Protein AF-A0A845CW48-F1 (afdb_monomer_lite)

Radius of gyration: 26.97 Å; chains: 1; bounding box: 65×85×65 Å

Structure (mmCIF, N/CA/C/O backbone):
data_AF-A0A845CW48-F1
#
_entry.id   AF-A0A845CW48-F1
#
loop_
_atom_site.group_PDB
_atom_site.id
_atom_site.type_symbol
_atom_site.label_atom_id
_atom_site.label_alt_id
_atom_site.label_comp_id
_atom_site.label_asym_id
_atom_site.label_entity_id
_atom_site.label_seq_id
_atom_site.pdbx_PDB_ins_code
_atom_site.Cartn_x
_atom_site.Cartn_y
_atom_site.Cartn_z
_atom_site.occupancy
_atom_site.B_iso_or_equiv
_atom_site.auth_seq_id
_atom_site.auth_comp_id
_atom_site.auth_asym_id
_atom_site.auth_atom_id
_atom_site.pdbx_PDB_model_num
ATOM 1 N N . MET A 1 1 ? -28.213 -20.488 -16.609 1.00 28.64 1 MET A N 1
ATOM 2 C CA . MET A 1 1 ? -27.643 -21.395 -15.596 1.00 28.64 1 MET A CA 1
ATOM 3 C C . MET A 1 1 ? -26.852 -20.507 -14.659 1.00 28.64 1 MET A C 1
ATOM 5 O O . MET A 1 1 ? -25.846 -19.964 -15.090 1.00 28.64 1 MET A O 1
ATOM 9 N N . SER A 1 2 ? -27.405 -20.225 -13.478 1.00 32.19 2 SER A N 1
ATOM 10 C CA . SER A 1 2 ? -26.728 -19.457 -12.431 1.00 32.19 2 SER A CA 1
ATOM 11 C C . SER A 1 2 ? -25.661 -20.367 -11.823 1.00 32.19 2 SER A C 1
ATOM 13 O O . SER A 1 2 ? -25.985 -21.417 -11.273 1.00 32.19 2 SER A O 1
ATOM 15 N N . SER A 1 3 ? -24.398 -20.002 -12.015 1.00 29.39 3 SER A N 1
ATOM 16 C CA . SER A 1 3 ? -23.304 -20.435 -11.155 1.00 29.39 3 SER A CA 1
ATOM 17 C C . SER A 1 3 ? -22.793 -19.174 -10.473 1.00 29.39 3 SER A C 1
ATOM 19 O O . SER A 1 3 ? -21.789 -18.605 -10.900 1.00 29.39 3 SER A O 1
ATOM 21 N N . GLU A 1 4 ? -23.537 -18.678 -9.485 1.00 38.78 4 GLU A N 1
ATOM 22 C CA . GLU A 1 4 ? -22.969 -17.757 -8.501 1.00 38.78 4 GLU A CA 1
ATOM 23 C C . GLU A 1 4 ? -21.829 -18.517 -7.817 1.00 38.78 4 GLU A C 1
ATOM 25 O O . GLU A 1 4 ? -22.038 -19.394 -6.980 1.00 38.78 4 GLU A O 1
ATOM 30 N N . ARG A 1 5 ? -20.611 -18.290 -8.316 1.00 44.78 5 ARG A N 1
ATOM 31 C CA . ARG A 1 5 ? -19.384 -18.746 -7.671 1.00 44.78 5 ARG A CA 1
ATOM 32 C C . ARG A 1 5 ? -19.217 -17.856 -6.440 1.00 44.78 5 ARG A C 1
ATOM 34 O O . ARG A 1 5 ? -19.388 -16.648 -6.589 1.00 44.78 5 ARG A O 1
ATOM 41 N N . PRO A 1 6 ? -18.933 -18.413 -5.255 1.00 48.88 6 PRO A N 1
ATOM 42 C CA . PRO A 1 6 ? -18.836 -17.603 -4.050 1.00 48.88 6 PRO A CA 1
ATOM 43 C C . PRO A 1 6 ? -17.756 -16.532 -4.237 1.00 48.88 6 PRO A C 1
ATOM 45 O O . PRO A 1 6 ? -16.629 -16.847 -4.625 1.00 48.88 6 PRO A O 1
ATOM 48 N N . GLU A 1 7 ? -18.116 -15.271 -3.993 1.00 68.31 7 GLU A N 1
ATOM 49 C CA . GLU A 1 7 ? -17.143 -14.194 -3.836 1.00 68.31 7 GLU A CA 1
ATOM 50 C C . GLU A 1 7 ? -16.242 -14.561 -2.654 1.00 68.31 7 GLU A C 1
ATOM 52 O O . GLU A 1 7 ? -16.711 -14.781 -1.537 1.00 68.31 7 GLU A O 1
ATOM 57 N N . LEU A 1 8 ? -14.942 -14.706 -2.906 1.00 79.88 8 LEU A N 1
ATOM 58 C CA . LEU A 1 8 ? -13.981 -15.000 -1.853 1.00 79.88 8 LEU A CA 1
ATOM 59 C C . LEU A 1 8 ? -13.717 -13.710 -1.065 1.00 79.88 8 LEU A C 1
ATOM 61 O O . LEU A 1 8 ? -13.014 -12.823 -1.546 1.00 79.88 8 LEU A O 1
ATOM 65 N N . ILE A 1 9 ? -14.293 -13.618 0.134 1.00 84.62 9 ILE A N 1
ATOM 66 C CA . ILE A 1 9 ? -14.111 -12.492 1.059 1.00 84.62 9 ILE A CA 1
ATOM 67 C C . ILE A 1 9 ? -12.870 -12.740 1.931 1.00 84.62 9 ILE A C 1
ATOM 69 O O . ILE A 1 9 ? -12.650 -13.854 2.416 1.00 84.62 9 ILE A O 1
ATOM 73 N N . SER A 1 10 ? -12.049 -11.703 2.118 1.00 89.50 10 SER A N 1
ATOM 74 C CA . SER A 1 10 ? -10.886 -11.748 3.017 1.00 89.50 10 SER A CA 1
ATOM 75 C C . SER A 1 10 ? -11.327 -11.788 4.482 1.00 89.50 10 SER A C 1
ATOM 77 O O . SER A 1 10 ? -12.376 -11.260 4.837 1.00 89.50 10 SER A O 1
ATOM 79 N N . ASN A 1 11 ? -10.486 -12.311 5.375 1.00 94.69 11 ASN A N 1
ATOM 80 C CA . ASN A 1 11 ? -10.789 -12.335 6.814 1.00 94.69 11 ASN A CA 1
ATOM 81 C C . ASN A 1 11 ? -10.893 -10.927 7.445 1.00 94.69 11 ASN A C 1
ATOM 83 O O . ASN A 1 11 ? -11.399 -10.787 8.557 1.00 94.69 11 ASN A O 1
ATOM 87 N N . ILE A 1 12 ? -10.413 -9.888 6.751 1.00 97.81 12 ILE A N 1
ATOM 88 C CA . ILE A 1 12 ? -10.455 -8.490 7.187 1.00 97.81 12 ILE A CA 1
ATOM 89 C C . ILE A 1 12 ? -11.436 -7.707 6.307 1.00 97.81 12 ILE A C 1
ATOM 91 O O . ILE A 1 12 ? -11.285 -7.665 5.084 1.00 97.81 12 ILE A O 1
ATOM 95 N N . GLY A 1 13 ? -12.413 -7.053 6.934 1.00 97.50 13 GLY A N 1
ATOM 96 C CA . GLY A 1 13 ? -13.390 -6.185 6.280 1.00 97.50 13 GLY A CA 1
ATOM 97 C C . GLY A 1 13 ? -13.130 -4.700 6.548 1.00 97.50 13 GLY A C 1
ATOM 98 O O . GLY A 1 13 ? -12.763 -4.324 7.661 1.00 97.50 13 GLY A O 1
ATOM 99 N N . ILE A 1 14 ? -13.379 -3.841 5.559 1.00 98.31 14 ILE A N 1
ATOM 100 C CA . ILE A 1 14 ? -13.449 -2.379 5.713 1.00 98.31 14 ILE A CA 1
ATOM 101 C C . ILE A 1 14 ? -14.879 -1.938 5.411 1.00 98.31 14 ILE A C 1
ATOM 103 O O . ILE A 1 14 ? -15.348 -2.087 4.282 1.00 98.31 14 ILE A O 1
ATOM 107 N N . LEU A 1 15 ? -15.576 -1.377 6.397 1.00 97.69 15 LEU A N 1
ATOM 108 C CA . LEU A 1 15 ? -16.942 -0.908 6.200 1.00 97.69 15 LEU A CA 1
ATOM 109 C C . LEU A 1 15 ? -16.974 0.382 5.369 1.00 97.69 15 LEU A C 1
ATOM 111 O O . LEU A 1 15 ? -16.409 1.406 5.760 1.00 97.69 15 LEU A O 1
ATOM 115 N N . TRP A 1 16 ? -17.721 0.347 4.268 1.00 96.12 16 TRP A N 1
ATOM 116 C CA . TRP A 1 16 ? -18.097 1.511 3.471 1.00 96.12 16 TRP A CA 1
ATOM 117 C C . TRP A 1 16 ? -19.576 1.853 3.691 1.00 96.12 16 TRP A C 1
ATOM 119 O O . TRP A 1 16 ? -20.454 1.018 3.470 1.00 96.12 16 TRP A O 1
ATOM 129 N N . SER A 1 17 ? -19.870 3.094 4.097 1.00 96.00 17 SER A N 1
ATOM 130 C CA . SER A 1 17 ? -21.245 3.557 4.322 1.00 96.00 17 SER A CA 1
ATOM 131 C C . SER A 1 17 ? -21.642 4.671 3.354 1.00 96.00 17 SER A C 1
ATOM 133 O O . SER A 1 17 ? -21.284 5.839 3.534 1.00 96.00 17 SER A O 1
ATOM 135 N N . GLU A 1 18 ? -22.489 4.342 2.375 1.00 95.38 18 GLU A N 1
ATOM 136 C CA . GLU A 1 18 ? -23.045 5.341 1.447 1.00 95.38 18 GLU A CA 1
ATOM 137 C C . GLU A 1 18 ? -23.907 6.379 2.183 1.00 95.38 18 GLU A C 1
ATOM 139 O O . GLU A 1 18 ? -23.991 7.544 1.786 1.00 95.38 18 GLU A O 1
ATOM 144 N N . ARG A 1 19 ? -24.539 5.994 3.300 1.00 95.94 19 ARG A N 1
ATOM 145 C CA . ARG A 1 19 ? -25.302 6.938 4.129 1.00 95.94 19 ARG A CA 1
ATOM 146 C C . ARG A 1 19 ? -24.408 7.958 4.815 1.00 95.94 19 ARG A C 1
ATOM 148 O O . ARG A 1 19 ? -24.774 9.132 4.837 1.00 95.94 19 ARG A O 1
ATOM 155 N N . THR A 1 20 ? -23.259 7.521 5.327 1.00 96.69 20 THR A N 1
ATOM 156 C CA . THR A 1 20 ? -22.248 8.417 5.903 1.00 96.69 20 THR A CA 1
ATOM 157 C C . THR A 1 20 ? -21.736 9.380 4.839 1.00 96.69 20 THR A C 1
ATOM 159 O O . THR A 1 20 ? -21.834 10.591 5.026 1.00 96.69 20 THR A O 1
ATOM 162 N N . ARG A 1 21 ? -21.340 8.875 3.663 1.00 96.69 21 ARG A N 1
ATOM 163 C CA . ARG A 1 21 ? -20.911 9.719 2.538 1.00 96.69 21 ARG A CA 1
ATOM 164 C C . ARG A 1 21 ? -21.956 10.783 2.165 1.00 96.69 21 ARG A C 1
ATOM 166 O O . ARG A 1 21 ? -21.637 11.964 2.038 1.00 96.69 21 ARG A O 1
ATOM 173 N N . ARG A 1 22 ? -23.231 10.391 2.028 1.00 96.94 22 ARG A N 1
ATOM 174 C CA . ARG A 1 22 ? -24.341 11.318 1.717 1.00 96.94 22 ARG A CA 1
ATOM 175 C C . ARG A 1 22 ? -24.571 12.369 2.794 1.00 96.94 22 ARG A C 1
ATOM 177 O O . ARG A 1 22 ? -24.991 13.481 2.471 1.00 96.94 22 ARG A O 1
ATOM 184 N N . ALA A 1 23 ? -24.403 12.006 4.059 1.00 96.75 23 ALA A N 1
ATOM 185 C CA . ALA A 1 23 ? -24.559 12.942 5.160 1.00 96.75 23 ALA A CA 1
ATOM 186 C C . ALA A 1 23 ? -23.422 13.966 5.167 1.00 96.75 23 ALA A C 1
ATOM 188 O O . ALA A 1 23 ? -23.713 15.163 5.160 1.00 96.75 23 ALA A O 1
ATOM 189 N N . ASN A 1 24 ? -22.177 13.505 5.020 1.00 96.88 24 ASN A N 1
ATOM 190 C CA . ASN A 1 24 ? -21.003 14.367 4.904 1.00 96.88 24 ASN A CA 1
ATOM 191 C C . ASN A 1 24 ? -21.139 15.352 3.743 1.00 96.88 24 ASN A C 1
ATOM 193 O O . ASN A 1 24 ? -20.907 16.542 3.921 1.00 96.88 24 ASN A O 1
ATOM 197 N N . ALA A 1 25 ? -21.601 14.896 2.575 1.00 97.38 25 ALA A N 1
ATOM 198 C CA . ALA A 1 25 ? -21.838 15.772 1.427 1.00 97.38 25 ALA A CA 1
ATOM 199 C C . ALA A 1 25 ? -22.849 16.896 1.734 1.00 97.38 25 ALA A C 1
ATOM 201 O O . ALA A 1 25 ? -22.640 18.052 1.362 1.00 97.38 25 ALA A O 1
ATOM 202 N N . LYS A 1 26 ? -23.945 16.582 2.440 1.00 97.25 26 LYS A N 1
ATOM 203 C CA . LYS A 1 26 ? -24.948 17.583 2.849 1.00 97.25 26 LYS A CA 1
ATOM 204 C C . LYS A 1 26 ? -24.397 18.550 3.890 1.00 97.25 26 LYS A C 1
ATOM 206 O O . LYS A 1 26 ? -24.748 19.729 3.873 1.00 97.25 26 LYS A O 1
ATOM 211 N N . GLU A 1 27 ? -23.592 18.053 4.819 1.00 95.50 27 GLU A N 1
ATOM 212 C CA . GLU A 1 27 ? -22.964 18.875 5.845 1.00 95.50 27 GLU A CA 1
ATOM 213 C C . GLU A 1 27 ? -21.912 19.807 5.246 1.00 95.50 27 GLU A C 1
ATOM 215 O O . GLU A 1 27 ? -21.958 21.007 5.508 1.00 95.50 27 GLU A O 1
ATOM 220 N N . ALA A 1 28 ? -21.074 19.304 4.337 1.00 94.88 28 ALA A N 1
ATOM 221 C CA . ALA A 1 28 ? -20.111 20.101 3.588 1.00 94.88 28 ALA A CA 1
ATOM 222 C C . ALA A 1 28 ? -20.787 21.267 2.856 1.00 94.88 28 ALA A C 1
ATOM 224 O O . ALA A 1 28 ? -20.332 22.404 2.950 1.00 94.88 28 ALA A O 1
ATOM 225 N N . GLN A 1 29 ? -21.919 21.017 2.187 1.00 94.50 29 GLN A N 1
ATOM 226 C CA . GLN A 1 29 ? -22.700 22.071 1.531 1.00 94.50 29 GLN A CA 1
ATOM 227 C C . GLN A 1 29 ? -23.199 23.133 2.520 1.00 94.50 29 GLN A C 1
ATOM 229 O O . GLN A 1 29 ? -23.126 24.325 2.229 1.00 94.50 29 GLN A O 1
ATOM 234 N N . ARG A 1 30 ? -23.688 22.725 3.699 1.00 95.06 30 ARG A N 1
ATOM 235 C CA . ARG A 1 30 ? -24.143 23.662 4.745 1.00 95.06 30 ARG A CA 1
ATOM 236 C C . ARG A 1 30 ? -22.992 24.469 5.338 1.00 95.06 30 ARG A C 1
ATOM 238 O O . ARG A 1 30 ? -23.185 25.638 5.654 1.00 95.06 30 ARG A O 1
ATOM 245 N N . ALA A 1 31 ? -21.828 23.846 5.482 1.00 90.69 31 ALA A N 1
ATOM 246 C CA . ALA A 1 31 ? -20.622 24.457 6.023 1.00 90.69 31 ALA A CA 1
ATOM 247 C C . ALA A 1 31 ? -19.853 25.305 4.992 1.00 90.69 31 ALA A C 1
ATOM 249 O O . ALA A 1 31 ? -18.863 25.936 5.351 1.00 90.69 31 ALA A O 1
ATOM 250 N N . GLY A 1 32 ? -20.265 25.312 3.716 1.00 89.75 32 GLY A N 1
ATOM 251 C CA . GLY A 1 32 ? -19.503 25.948 2.635 1.00 89.75 32 GLY A CA 1
ATOM 252 C C . GLY A 1 32 ? -18.171 25.249 2.334 1.00 89.75 32 GLY A C 1
ATOM 253 O O . GLY A 1 32 ? -17.303 25.827 1.690 1.00 89.75 32 GLY A O 1
ATOM 254 N N . ALA A 1 33 ? -18.001 24.004 2.781 1.00 89.75 33 ALA A N 1
ATOM 255 C CA . ALA A 1 33 ? -16.801 23.190 2.603 1.00 89.75 33 ALA A CA 1
ATOM 256 C C . ALA A 1 33 ? -16.824 22.418 1.270 1.00 89.75 33 ALA A C 1
ATOM 258 O O . ALA A 1 33 ? -16.454 21.243 1.209 1.00 89.75 33 ALA A O 1
ATOM 259 N N . VAL A 1 34 ? -17.295 23.078 0.208 1.00 90.69 34 VAL A N 1
ATOM 260 C CA . VAL A 1 34 ? -17.369 22.536 -1.152 1.00 90.69 34 VAL A CA 1
ATOM 261 C C . VAL A 1 34 ? -16.630 23.442 -2.127 1.00 90.69 34 VAL A C 1
ATOM 263 O O . VAL A 1 34 ? -16.642 24.662 -1.975 1.00 90.69 34 VAL A O 1
ATOM 266 N N . TYR A 1 35 ? -15.996 22.847 -3.134 1.00 88.50 35 TYR A N 1
ATOM 267 C CA . TYR A 1 35 ? -15.362 23.585 -4.228 1.00 88.50 35 TYR A CA 1
ATOM 268 C C . TYR A 1 35 ? -15.951 23.123 -5.547 1.00 88.50 35 TYR A C 1
ATOM 270 O O . TYR A 1 35 ? -15.976 21.926 -5.827 1.00 88.50 35 TYR A O 1
ATOM 278 N N . THR A 1 36 ? -16.444 24.071 -6.334 1.00 89.12 36 THR A N 1
ATOM 279 C CA . THR A 1 36 ? -17.117 23.786 -7.596 1.00 89.12 36 THR A CA 1
ATOM 280 C C . THR A 1 36 ? -16.278 24.286 -8.758 1.00 89.12 36 THR A C 1
ATOM 282 O O . THR A 1 36 ? -15.906 25.460 -8.792 1.00 89.12 36 THR A O 1
ATOM 285 N N . PHE A 1 37 ? -16.018 23.407 -9.720 1.00 87.88 37 PHE A N 1
ATOM 286 C CA . PHE A 1 37 ? -15.387 23.752 -10.990 1.00 87.88 37 PHE A CA 1
ATOM 287 C C . PHE A 1 37 ? -15.930 22.860 -12.115 1.00 87.88 37 PHE A C 1
ATOM 289 O O . PHE A 1 37 ? -16.634 21.879 -11.866 1.00 87.88 37 PHE A O 1
ATOM 296 N N . GLU A 1 38 ? -15.635 23.237 -13.357 1.00 90.62 38 GLU A N 1
ATOM 297 C CA . GLU A 1 38 ? -15.917 22.413 -14.532 1.00 90.62 38 GLU A CA 1
ATOM 298 C C . GLU A 1 38 ? -14.848 21.320 -14.660 1.00 90.62 38 GLU A C 1
ATOM 300 O O . GLU A 1 38 ? -13.667 21.625 -14.833 1.00 90.62 38 GLU A O 1
ATOM 305 N N . ASP A 1 39 ? -15.271 20.065 -14.547 1.00 92.25 39 ASP A N 1
ATOM 306 C CA . ASP A 1 39 ? -14.426 18.877 -14.595 1.00 92.25 39 ASP A CA 1
ATOM 307 C C . ASP A 1 39 ? -13.862 18.594 -16.001 1.00 92.25 39 ASP A C 1
ATOM 309 O O . ASP A 1 39 ? -14.200 19.239 -16.999 1.00 92.25 39 ASP A O 1
ATOM 313 N N . ALA A 1 40 ? -13.012 17.575 -16.106 1.00 93.12 40 ALA A N 1
ATOM 314 C CA . ALA A 1 40 ? -12.384 17.144 -17.349 1.00 93.12 40 ALA A CA 1
ATOM 315 C C . ALA A 1 40 ? -13.381 16.724 -18.451 1.00 93.12 40 ALA A C 1
ATOM 317 O O . ALA A 1 40 ? -13.000 16.652 -19.623 1.00 93.12 40 ALA A O 1
ATOM 318 N N . TRP A 1 41 ? -14.645 16.459 -18.102 1.00 94.38 41 TRP A N 1
ATOM 319 C CA . TRP A 1 41 ? -15.737 16.123 -19.020 1.00 94.38 41 TRP A CA 1
ATOM 320 C C . TRP A 1 41 ? -16.634 17.321 -19.363 1.00 94.38 41 TRP A C 1
ATOM 322 O O . TRP A 1 41 ? -17.651 17.136 -20.042 1.00 94.38 41 TRP A O 1
ATOM 332 N N . GLY A 1 42 ? -16.284 18.532 -18.923 1.00 92.69 42 GLY A N 1
ATOM 333 C CA . GLY A 1 42 ? -17.086 19.733 -19.148 1.00 92.69 42 GLY A CA 1
ATOM 334 C C . GLY A 1 42 ? -18.336 19.795 -18.266 1.00 92.69 42 GLY A C 1
ATOM 335 O O . GLY A 1 42 ? -19.346 20.377 -18.670 1.00 92.69 42 GLY A O 1
ATOM 336 N N . ARG A 1 43 ? -18.328 19.126 -17.106 1.00 93.38 43 ARG A N 1
ATOM 337 C CA . ARG A 1 43 ? -19.457 19.074 -16.169 1.00 93.38 43 ARG A CA 1
ATOM 338 C C . ARG A 1 43 ? -19.107 19.823 -14.900 1.00 93.38 43 ARG A C 1
ATOM 340 O O . ARG A 1 43 ? -18.023 19.677 -14.355 1.00 93.38 43 ARG A O 1
ATOM 347 N N . GLU A 1 44 ? -20.052 20.593 -14.386 1.00 93.94 44 GLU A N 1
ATOM 348 C CA . GLU A 1 44 ? -19.890 21.205 -13.073 1.00 93.94 44 GLU A CA 1
ATOM 349 C C . GLU A 1 44 ? -19.901 20.112 -11.990 1.00 93.94 44 GLU A C 1
ATOM 351 O O . GLU A 1 44 ? -20.884 19.380 -11.858 1.00 93.94 44 GLU A O 1
ATOM 356 N N . LYS A 1 45 ? -18.811 19.998 -11.221 1.00 92.38 45 LYS A N 1
ATOM 357 C CA . LYS A 1 45 ? -18.699 19.079 -10.079 1.00 92.38 45 LYS A CA 1
ATOM 358 C C . LYS A 1 45 ? -18.374 19.842 -8.804 1.00 92.38 45 LYS A C 1
ATOM 360 O O . LYS A 1 45 ? -17.510 20.716 -8.798 1.00 92.38 45 LYS A O 1
ATOM 365 N N . SER A 1 46 ? -19.027 19.461 -7.706 1.00 93.12 46 SER A N 1
ATOM 366 C CA . SER A 1 46 ? -18.749 19.982 -6.364 1.00 93.12 46 SER A CA 1
ATOM 367 C C . SER A 1 46 ? -17.962 18.966 -5.545 1.00 93.12 46 SER A C 1
ATOM 369 O O . SER A 1 46 ? -18.493 17.935 -5.131 1.00 93.12 46 SER A O 1
ATOM 371 N N . TRP A 1 47 ? -16.700 19.275 -5.289 1.00 92.75 47 TRP A N 1
ATOM 372 C CA . TRP A 1 47 ? -15.799 18.477 -4.468 1.00 92.75 47 TRP A CA 1
ATOM 373 C C . TRP A 1 47 ? -15.990 18.772 -2.984 1.00 92.75 47 TRP A C 1
ATOM 375 O O . TRP A 1 47 ? -16.511 19.834 -2.623 1.00 92.75 47 TRP A O 1
ATOM 385 N N . LEU A 1 48 ? -15.605 17.820 -2.134 1.00 92.56 48 LEU A N 1
ATOM 386 C CA . LEU A 1 48 ? -15.716 17.920 -0.676 1.00 92.56 48 LEU A CA 1
ATOM 387 C C . LEU A 1 48 ? -14.352 18.235 -0.040 1.00 92.56 48 LEU A C 1
ATOM 389 O O . LEU A 1 48 ? -13.337 17.650 -0.417 1.00 92.56 48 LEU A O 1
ATOM 393 N N . LYS A 1 49 ? -14.329 19.127 0.963 1.00 85.50 49 LYS A N 1
ATOM 394 C CA . LYS A 1 49 ? -13.107 19.519 1.692 1.00 85.50 49 LYS A CA 1
ATOM 395 C C . LYS A 1 49 ? -12.977 18.815 3.046 1.00 85.50 49 LYS A C 1
ATOM 397 O O . LYS A 1 49 ? -13.953 18.675 3.784 1.00 85.50 49 LYS A O 1
ATOM 402 N N . GLY A 1 50 ? -11.735 18.499 3.420 1.00 86.31 50 GLY A N 1
ATOM 403 C CA . GLY A 1 50 ? -11.355 18.098 4.777 1.00 86.31 50 GLY A CA 1
ATOM 404 C C . GLY A 1 50 ? -12.117 16.873 5.274 1.00 86.31 50 GLY A C 1
ATOM 405 O O . GLY A 1 50 ? -12.314 15.932 4.516 1.00 86.31 50 GLY A O 1
ATOM 406 N N . GLN A 1 51 ? -12.579 16.909 6.526 1.00 90.88 51 GLN A N 1
ATOM 407 C CA . GLN A 1 51 ? -13.245 15.778 7.185 1.00 90.88 51 GLN A CA 1
ATOM 408 C C . GLN A 1 51 ? -14.514 15.255 6.489 1.00 90.88 51 GLN A C 1
ATOM 410 O O . GLN A 1 51 ? -14.982 14.159 6.790 1.00 90.88 51 GLN A O 1
ATOM 415 N N . TYR A 1 52 ? -15.103 16.039 5.582 1.00 94.19 52 TYR A N 1
ATOM 416 C CA . TYR A 1 52 ? -16.311 15.643 4.864 1.00 94.19 52 TYR A CA 1
ATOM 417 C C . TYR A 1 52 ? -16.015 14.792 3.624 1.00 94.19 52 TYR A C 1
ATOM 419 O O . TYR A 1 52 ? -16.941 14.211 3.061 1.00 94.19 52 TYR A O 1
ATOM 427 N N . ALA A 1 53 ? -14.754 14.710 3.188 1.00 93.31 53 ALA A N 1
ATOM 428 C CA . ALA A 1 53 ? -14.374 13.965 1.993 1.00 93.31 53 ALA A CA 1
ATOM 429 C C . ALA A 1 53 ? -14.568 12.445 2.149 1.00 93.31 53 ALA A C 1
ATOM 431 O O . ALA A 1 53 ? -14.755 11.750 1.148 1.00 93.31 53 ALA A O 1
ATOM 432 N N . TYR A 1 54 ? -14.605 11.946 3.389 1.00 95.56 54 TYR A N 1
ATOM 433 C CA . TYR A 1 54 ? -14.808 10.535 3.715 1.00 95.56 54 TYR A CA 1
ATOM 434 C C . TYR A 1 54 ? -13.750 9.637 3.056 1.00 95.56 54 TYR A C 1
ATOM 436 O O . TYR A 1 54 ? -14.049 8.608 2.449 1.00 95.56 54 TYR A O 1
ATOM 444 N N . LEU A 1 55 ? -12.495 10.071 3.172 1.00 95.19 55 LEU A N 1
ATOM 445 C CA . LEU A 1 55 ? -11.306 9.366 2.695 1.00 95.19 55 LEU A CA 1
ATOM 446 C C . LEU A 1 55 ? -10.962 8.153 3.566 1.00 95.19 55 LEU A C 1
ATOM 448 O O . LEU A 1 55 ? -10.308 7.223 3.092 1.00 95.19 55 LEU A O 1
ATOM 452 N N . ALA A 1 56 ? -11.407 8.153 4.825 1.00 96.25 56 ALA A N 1
ATOM 453 C CA . ALA A 1 56 ? -10.993 7.201 5.847 1.00 96.25 56 ALA A CA 1
ATOM 454 C C . ALA A 1 56 ? -11.044 5.714 5.417 1.00 96.25 56 ALA A C 1
ATOM 456 O O . ALA A 1 56 ? -10.054 5.022 5.659 1.00 96.25 56 ALA A O 1
ATOM 457 N N . PRO A 1 57 ? -12.089 5.197 4.731 1.00 97.12 57 PRO A N 1
ATOM 458 C CA . PRO A 1 57 ? -12.095 3.811 4.246 1.00 97.12 57 PRO A CA 1
ATOM 459 C C . PRO A 1 57 ? -10.967 3.491 3.252 1.00 97.12 57 PRO A C 1
ATOM 461 O O . PRO A 1 57 ? -10.324 2.448 3.360 1.00 97.12 57 PRO A O 1
ATOM 464 N N . SER A 1 58 ? -10.682 4.403 2.316 1.00 95.44 58 SER A N 1
ATOM 465 C CA . SER A 1 58 ? -9.597 4.229 1.336 1.00 95.44 58 SER A CA 1
ATOM 466 C C . SER A 1 58 ? -8.225 4.317 2.003 1.00 95.44 58 SER A C 1
ATOM 468 O O . SER A 1 58 ? -7.312 3.568 1.661 1.00 95.44 58 SER A O 1
ATOM 470 N N . THR A 1 59 ? -8.086 5.180 3.011 1.00 94.56 59 THR A N 1
ATOM 471 C CA . THR A 1 59 ? -6.867 5.258 3.820 1.00 94.56 59 THR A CA 1
ATOM 472 C C . THR A 1 59 ? -6.622 3.959 4.588 1.00 94.56 59 THR A C 1
ATOM 474 O O . THR A 1 59 ? -5.493 3.481 4.598 1.00 94.56 59 THR A O 1
ATOM 477 N N . VAL A 1 60 ? -7.652 3.347 5.195 1.00 97.06 60 VAL A N 1
ATOM 478 C CA . VAL A 1 60 ? -7.513 2.030 5.850 1.00 97.06 60 VAL A CA 1
ATOM 479 C C . VAL A 1 60 ? -7.005 0.986 4.859 1.00 97.06 60 VAL A C 1
ATOM 481 O O . VAL A 1 60 ? -6.088 0.241 5.192 1.00 97.06 60 VAL A O 1
ATOM 484 N N . SER A 1 61 ? -7.546 0.965 3.639 1.00 95.69 61 SER A N 1
ATOM 485 C CA . SER A 1 61 ? -7.091 0.055 2.581 1.00 95.69 61 SER A CA 1
ATOM 486 C C . SER A 1 61 ? -5.600 0.236 2.273 1.00 95.69 61 SER A C 1
ATOM 488 O O . SER A 1 61 ? -4.839 -0.732 2.326 1.00 95.69 61 SER A O 1
ATOM 490 N N . ALA A 1 62 ? -5.141 1.477 2.082 1.00 92.69 62 ALA A N 1
ATOM 491 C CA . ALA A 1 62 ? -3.723 1.773 1.875 1.00 92.69 62 ALA A CA 1
ATOM 492 C C . ALA A 1 62 ? -2.842 1.368 3.079 1.00 92.69 62 ALA A C 1
ATOM 494 O O . ALA A 1 62 ? -1.761 0.808 2.890 1.00 92.69 62 ALA A O 1
ATOM 495 N N . CYS A 1 63 ? -3.309 1.570 4.318 1.00 93.12 63 CYS A N 1
ATOM 496 C CA . CYS A 1 63 ? -2.614 1.115 5.530 1.00 93.12 63 CYS A CA 1
ATOM 497 C C . CYS A 1 63 ? -2.487 -0.416 5.587 1.00 93.12 63 CYS A C 1
ATOM 499 O O . CYS A 1 63 ? -1.419 -0.943 5.893 1.00 93.12 63 CYS A O 1
ATOM 501 N N . LEU A 1 64 ? -3.566 -1.144 5.288 1.00 95.19 64 LEU A N 1
ATOM 502 C CA . LEU A 1 64 ? -3.562 -2.608 5.284 1.00 95.19 64 LEU A CA 1
ATOM 503 C C . LEU A 1 64 ? -2.684 -3.162 4.154 1.00 95.19 64 LEU A C 1
ATOM 505 O O . LEU A 1 64 ? -1.944 -4.120 4.382 1.00 95.19 64 LEU A O 1
ATOM 509 N N . ASN A 1 65 ? -2.669 -2.515 2.985 1.00 92.88 65 ASN A N 1
ATOM 510 C CA . ASN A 1 65 ? -1.729 -2.826 1.905 1.00 92.88 65 ASN A CA 1
ATOM 511 C C . ASN A 1 65 ? -0.272 -2.634 2.355 1.00 92.88 65 ASN A C 1
ATOM 513 O O . ASN A 1 65 ? 0.544 -3.536 2.169 1.00 92.88 65 ASN A O 1
ATOM 517 N N . ARG A 1 66 ? 0.039 -1.537 3.062 1.00 90.19 66 ARG A N 1
ATOM 518 C CA . ARG A 1 66 ? 1.366 -1.309 3.668 1.00 90.19 66 ARG A CA 1
ATOM 519 C C . ARG A 1 66 ? 1.761 -2.401 4.674 1.00 90.19 66 ARG A C 1
ATOM 521 O O . ARG A 1 66 ? 2.954 -2.644 4.849 1.00 90.19 66 ARG A O 1
ATOM 528 N N . PHE A 1 67 ? 0.801 -3.071 5.316 1.00 91.62 67 PHE A N 1
ATOM 529 C CA . PHE A 1 67 ? 1.040 -4.215 6.209 1.00 91.62 67 PHE A CA 1
ATOM 530 C C . PHE A 1 67 ? 1.051 -5.582 5.505 1.00 91.62 67 PHE A C 1
ATOM 532 O O . PHE A 1 67 ? 1.315 -6.591 6.171 1.00 91.62 67 PHE A O 1
ATOM 539 N N . ASN A 1 68 ? 0.798 -5.626 4.191 1.00 93.12 68 ASN A N 1
ATOM 540 C CA . ASN A 1 68 ? 0.548 -6.851 3.429 1.00 93.12 68 ASN A CA 1
ATOM 541 C C . ASN A 1 68 ? -0.621 -7.673 4.007 1.00 93.12 68 ASN A C 1
ATOM 543 O O . ASN A 1 68 ? -0.548 -8.894 4.125 1.00 93.12 68 ASN A O 1
ATOM 547 N N . LEU A 1 69 ? -1.696 -6.992 4.412 1.00 95.31 69 LEU A N 1
ATOM 548 C CA . LEU A 1 69 ? -2.924 -7.614 4.894 1.00 95.31 69 LEU A CA 1
ATOM 549 C C . LEU A 1 69 ? -4.031 -7.497 3.846 1.00 95.31 69 LEU A C 1
ATOM 551 O O . LEU A 1 69 ? -4.543 -6.408 3.562 1.00 95.31 69 LEU A O 1
ATOM 555 N N . LYS A 1 70 ? -4.411 -8.642 3.271 1.00 96.31 70 LYS A N 1
ATOM 556 C CA . LYS A 1 70 ? -5.525 -8.728 2.324 1.00 96.31 70 LYS A CA 1
ATOM 557 C C . LYS A 1 70 ? -6.847 -8.466 3.033 1.00 96.31 70 LYS A C 1
ATOM 559 O O . LYS A 1 70 ? -7.083 -8.934 4.145 1.00 96.31 70 LYS A O 1
ATOM 564 N N . HIS A 1 71 ? -7.688 -7.682 2.375 1.00 96.75 71 HIS A N 1
ATOM 565 C CA . HIS A 1 71 ? -8.920 -7.159 2.937 1.00 96.75 71 HIS A CA 1
ATOM 566 C C . HIS A 1 71 ? -9.992 -7.008 1.857 1.00 96.75 71 HIS A C 1
ATOM 568 O O . HIS A 1 71 ? -9.705 -7.047 0.659 1.00 96.75 71 HIS A O 1
ATOM 574 N N . SER A 1 72 ? -11.234 -6.823 2.296 1.00 95.50 72 SER A N 1
ATOM 575 C CA . SER A 1 72 ? -12.390 -6.608 1.429 1.00 95.50 72 SER A CA 1
ATOM 576 C C . SER A 1 72 ? -13.187 -5.394 1.900 1.00 95.50 72 SER A C 1
ATOM 578 O O . SER A 1 72 ? -13.428 -5.229 3.096 1.00 95.50 72 SER A O 1
ATOM 580 N N . PHE A 1 73 ? -13.630 -4.548 0.971 1.00 94.75 73 PHE A N 1
ATOM 581 C CA . PHE A 1 73 ? -14.648 -3.545 1.282 1.00 94.75 73 PHE A CA 1
ATOM 582 C C . PHE A 1 73 ? -16.000 -4.235 1.469 1.00 94.75 73 PHE A C 1
ATOM 584 O O . PHE A 1 73 ? -16.385 -5.077 0.660 1.00 94.75 73 PHE A O 1
ATOM 591 N N . VAL A 1 74 ? -16.724 -3.870 2.525 1.00 94.38 74 VAL A N 1
ATOM 592 C CA . VAL A 1 74 ? -18.065 -4.388 2.821 1.00 94.38 74 VAL A CA 1
ATOM 593 C C . VAL A 1 74 ? -19.052 -3.228 2.915 1.00 94.38 74 VAL A C 1
ATOM 595 O O . VAL A 1 74 ? -18.782 -2.221 3.572 1.00 94.38 74 VAL A O 1
ATOM 598 N N . GLY A 1 75 ? -20.186 -3.339 2.225 1.00 91.94 75 GLY A N 1
ATOM 599 C CA . GLY A 1 75 ? -21.243 -2.328 2.262 1.00 91.94 75 GLY A CA 1
ATOM 600 C C . GLY A 1 75 ? -22.076 -2.407 3.543 1.00 91.94 75 GLY A C 1
ATOM 601 O O . GLY A 1 75 ? -22.228 -3.473 4.137 1.00 91.94 75 GLY A O 1
ATOM 602 N N . ASP A 1 76 ? -22.656 -1.281 3.966 1.00 88.44 76 ASP A N 1
ATOM 603 C CA . ASP A 1 76 ? -23.587 -1.245 5.103 1.00 88.44 76 ASP A CA 1
ATOM 604 C C . ASP A 1 76 ? -25.001 -1.772 4.770 1.00 88.44 76 ASP A C 1
ATOM 606 O O . ASP A 1 76 ? -25.774 -2.106 5.675 1.00 88.44 76 ASP A O 1
ATOM 610 N N . GLU A 1 77 ? -25.343 -1.896 3.486 1.00 87.25 77 GLU A N 1
ATOM 611 C CA . GLU A 1 77 ? -26.515 -2.626 2.994 1.00 87.25 77 GLU A CA 1
ATOM 612 C C . GLU A 1 77 ? -26.188 -4.121 2.852 1.00 87.25 77 GLU A C 1
ATOM 614 O O . GLU A 1 77 ? -25.172 -4.477 2.270 1.00 87.25 77 GLU A O 1
ATOM 619 N N . GLY A 1 78 ? -27.021 -5.008 3.410 1.00 84.31 78 GLY A N 1
ATOM 620 C CA . GLY A 1 78 ? -26.756 -6.457 3.379 1.00 84.31 78 GLY A CA 1
ATOM 621 C C . GLY A 1 78 ? -25.586 -6.920 4.261 1.00 84.31 78 GLY A C 1
ATOM 622 O O . GLY A 1 78 ? -25.169 -8.068 4.163 1.00 84.31 78 GLY A O 1
ATOM 623 N N . LEU A 1 79 ? -25.084 -6.061 5.159 1.00 92.56 79 LEU A N 1
ATOM 624 C CA . LEU A 1 79 ? -23.857 -6.285 5.938 1.00 92.56 79 LEU A CA 1
ATOM 625 C C . LEU A 1 79 ? -23.767 -7.659 6.633 1.00 92.56 79 LEU A C 1
ATOM 627 O O . LEU A 1 79 ? -22.681 -8.220 6.726 1.00 92.56 79 LEU A O 1
ATOM 631 N N . ALA A 1 80 ? -24.885 -8.219 7.105 1.00 91.50 80 ALA A N 1
ATOM 632 C CA . ALA A 1 80 ? -24.899 -9.516 7.785 1.00 91.50 80 ALA A CA 1
ATOM 633 C C . ALA A 1 80 ? -24.312 -10.658 6.933 1.00 91.50 80 ALA A C 1
ATOM 635 O O . ALA A 1 80 ? -23.586 -11.492 7.469 1.00 91.50 80 ALA A O 1
ATOM 636 N N . ASP A 1 81 ? -24.578 -10.665 5.624 1.00 88.62 81 ASP A N 1
ATOM 637 C CA . ASP A 1 81 ? -24.099 -11.715 4.719 1.00 88.62 81 ASP A CA 1
ATOM 638 C C . ASP A 1 81 ? -22.584 -11.596 4.494 1.00 88.62 81 ASP A C 1
ATOM 640 O O . ASP A 1 81 ? -21.866 -12.595 4.468 1.00 88.62 81 ASP A O 1
ATOM 644 N N . HIS A 1 82 ? -22.073 -10.364 4.424 1.00 88.69 82 HIS A N 1
ATOM 645 C CA . HIS A 1 82 ? -20.643 -10.094 4.269 1.00 88.69 82 HIS A CA 1
ATOM 646 C C . HIS A 1 82 ? -19.827 -10.437 5.523 1.00 88.69 82 HIS A C 1
ATOM 648 O O . HIS A 1 82 ? -18.673 -10.846 5.414 1.00 88.69 82 HIS A O 1
ATOM 654 N N . LEU A 1 83 ? -20.413 -10.294 6.716 1.00 93.69 83 LEU A N 1
ATOM 655 C CA . LEU A 1 83 ? -19.728 -10.544 7.989 1.00 93.69 83 LEU A CA 1
ATOM 656 C C . LEU A 1 83 ? -19.540 -12.030 8.321 1.00 93.69 83 LEU A C 1
ATOM 658 O O . LEU A 1 83 ? -18.819 -12.349 9.266 1.00 93.69 83 LEU A O 1
ATOM 662 N N . ALA A 1 84 ? -20.153 -12.949 7.570 1.00 88.19 84 ALA A N 1
ATOM 663 C CA . ALA A 1 84 ? -20.013 -14.383 7.817 1.00 88.19 84 ALA A CA 1
ATOM 664 C C . ALA A 1 84 ? -18.539 -14.834 7.815 1.00 88.19 84 ALA A C 1
ATOM 666 O O . ALA A 1 84 ? -18.140 -15.627 8.665 1.00 88.19 84 ALA A O 1
ATOM 667 N N . GLU A 1 85 ? -17.721 -14.253 6.936 1.00 86.56 85 GLU A N 1
ATOM 668 C CA . GLU A 1 85 ? -16.336 -14.678 6.690 1.00 86.56 85 GLU A CA 1
ATOM 669 C C . GLU A 1 85 ? -15.276 -13.717 7.255 1.00 86.56 85 GLU A C 1
ATOM 671 O O . GLU A 1 85 ? -14.076 -13.966 7.127 1.00 86.56 85 GLU A O 1
ATOM 676 N N . VAL A 1 86 ? -15.713 -12.630 7.894 1.00 94.69 86 VAL A N 1
ATOM 677 C CA . VAL A 1 86 ? -14.851 -11.584 8.457 1.00 94.69 86 VAL A CA 1
ATOM 678 C C . VAL A 1 86 ? -14.597 -11.860 9.938 1.00 94.69 86 VAL A C 1
ATOM 680 O O . VAL A 1 86 ? -15.541 -12.038 10.706 1.00 94.69 86 VAL A O 1
ATOM 683 N N . SER A 1 87 ? -13.328 -11.843 10.347 1.00 95.69 87 SER A N 1
ATOM 684 C CA . SER A 1 87 ? -12.894 -11.927 11.749 1.00 95.69 87 SER A CA 1
ATOM 685 C C . SER A 1 87 ? -12.432 -10.572 12.300 1.00 95.69 87 SER A C 1
ATOM 687 O O . SER A 1 87 ? -12.539 -10.328 13.494 1.00 95.69 87 SER A O 1
ATOM 689 N N . LEU A 1 88 ? -11.990 -9.645 11.446 1.00 97.88 88 LEU A N 1
ATOM 690 C CA . LEU A 1 88 ? -11.601 -8.287 11.843 1.00 97.88 88 LEU A CA 1
ATOM 691 C C . LEU A 1 88 ? -12.320 -7.254 10.974 1.00 97.88 88 LEU A C 1
ATOM 693 O O . LEU A 1 88 ? -12.139 -7.234 9.758 1.00 97.88 88 LEU A O 1
ATOM 697 N N . LEU A 1 89 ? -13.118 -6.378 11.585 1.00 98.56 89 LEU A N 1
ATOM 698 C CA . LEU A 1 89 ? -13.856 -5.329 10.875 1.00 98.56 89 LEU A CA 1
ATOM 699 C C . LEU A 1 89 ? -13.322 -3.946 11.242 1.00 98.56 89 LEU A C 1
ATOM 701 O O . LEU A 1 89 ? -13.374 -3.547 12.403 1.00 98.56 89 LEU A O 1
ATOM 705 N N . PHE A 1 90 ? -12.884 -3.183 10.244 1.00 98.69 90 PHE A N 1
ATOM 706 C CA . PHE A 1 90 ? -12.589 -1.760 10.382 1.00 98.69 90 PHE A CA 1
ATOM 707 C C . PHE A 1 90 ? -13.831 -0.919 10.076 1.00 98.69 90 PHE A C 1
ATOM 709 O O . PHE A 1 90 ? -14.459 -1.068 9.026 1.00 98.69 90 PHE A O 1
ATOM 716 N N . LEU A 1 91 ? -14.145 0.019 10.968 1.00 98.25 91 LEU A N 1
ATOM 717 C CA . LEU A 1 91 ? -15.237 0.983 10.854 1.00 98.25 91 LEU A CA 1
ATOM 718 C C . LEU A 1 91 ? -14.670 2.410 10.949 1.00 98.25 91 LEU A C 1
ATOM 720 O O . LEU A 1 91 ? -14.683 3.033 12.016 1.00 98.25 91 LEU A O 1
ATOM 724 N N . PRO A 1 92 ? -14.114 2.934 9.844 1.00 96.94 92 PRO A N 1
ATOM 725 C CA . PRO A 1 92 ? -13.456 4.230 9.851 1.00 96.94 92 PRO A CA 1
ATOM 726 C C . PRO A 1 92 ? -14.458 5.367 9.600 1.00 96.94 92 PRO A C 1
ATOM 728 O O . PRO A 1 92 ? -14.966 5.546 8.495 1.00 96.94 92 PRO A O 1
ATOM 731 N N . SER A 1 93 ? -14.733 6.157 10.640 1.00 95.69 93 SER A N 1
ATOM 732 C CA . SER A 1 93 ? -15.545 7.387 10.611 1.00 95.69 93 SER A CA 1
ATOM 733 C C . SER A 1 93 ? -16.975 7.213 10.065 1.00 95.69 93 SER A C 1
ATOM 735 O O . SER A 1 93 ? -17.558 8.148 9.512 1.00 95.69 93 SER A O 1
ATOM 737 N N . ALA A 1 94 ? -17.563 6.019 10.218 1.00 95.88 94 ALA A N 1
ATOM 738 C CA . ALA A 1 94 ? -18.929 5.725 9.785 1.00 95.88 94 ALA A CA 1
ATOM 739 C C . ALA A 1 94 ? -19.958 6.043 10.888 1.00 95.88 94 ALA A C 1
ATOM 741 O O . ALA A 1 94 ? -20.094 5.302 11.865 1.00 95.88 94 ALA A O 1
ATOM 742 N N . HIS A 1 95 ? -20.704 7.140 10.712 1.00 95.50 95 HIS A N 1
ATOM 743 C CA . HIS A 1 95 ? -21.604 7.712 11.728 1.00 95.50 95 HIS A CA 1
ATOM 744 C C . HIS A 1 95 ? -23.072 7.855 11.294 1.00 95.50 95 HIS A C 1
ATOM 746 O O . HIS A 1 95 ? -23.892 8.396 12.034 1.00 95.50 95 HIS A O 1
ATOM 752 N N . HIS A 1 96 ? -23.443 7.335 10.122 1.00 96.12 96 HIS A N 1
ATOM 753 C CA . HIS A 1 96 ? -24.842 7.260 9.680 1.00 96.12 96 HIS A CA 1
ATOM 754 C C . HIS A 1 96 ? -25.295 5.830 9.358 1.00 96.12 96 HIS A C 1
ATOM 756 O O . HIS A 1 96 ? -26.086 5.603 8.434 1.00 96.12 96 HIS A O 1
ATOM 762 N N . LEU A 1 97 ? -24.830 4.858 10.147 1.00 96.81 97 LEU A N 1
ATOM 763 C CA . LEU A 1 97 ? -25.211 3.455 9.998 1.00 96.81 97 LEU A CA 1
ATOM 764 C C . LEU A 1 97 ? -26.693 3.228 10.293 1.00 96.81 97 LEU A C 1
ATOM 766 O O . LEU A 1 97 ? -27.314 3.899 11.120 1.00 96.81 97 LEU A O 1
ATOM 770 N N . THR A 1 98 ? -27.267 2.249 9.599 1.00 95.75 98 THR A N 1
ATOM 771 C CA . THR A 1 98 ? -28.666 1.848 9.769 1.00 95.75 98 THR A CA 1
ATOM 772 C C . THR A 1 98 ? -28.833 0.995 11.025 1.00 95.75 98 THR A C 1
ATOM 774 O O . THR A 1 98 ? -27.910 0.291 11.422 1.00 95.75 98 THR A O 1
ATOM 777 N N . SER A 1 99 ? -30.031 0.958 11.614 1.00 95.62 99 SER A N 1
ATOM 778 C CA . SER A 1 99 ? -30.307 0.035 12.726 1.00 95.62 99 SER A CA 1
ATOM 779 C C . SER A 1 99 ? -30.079 -1.435 12.351 1.00 95.62 99 SER A C 1
ATOM 781 O O . SER A 1 99 ? -29.689 -2.217 13.209 1.00 95.62 99 SER A O 1
ATOM 783 N N . ALA A 1 100 ? -30.283 -1.808 11.081 1.00 96.31 100 ALA A N 1
ATOM 784 C CA . ALA A 1 100 ? -30.014 -3.160 10.594 1.00 96.31 100 ALA A CA 1
ATOM 785 C C . ALA A 1 100 ? -28.507 -3.460 10.543 1.00 96.31 100 ALA A C 1
ATOM 787 O O . ALA A 1 100 ? -28.093 -4.525 10.984 1.00 96.31 100 ALA A O 1
ATOM 788 N N . ALA A 1 101 ? -27.689 -2.507 10.087 1.00 97.00 101 ALA A N 1
ATOM 789 C CA . ALA A 1 101 ? -26.231 -2.640 10.073 1.00 97.00 101 ALA A CA 1
ATOM 790 C C . ALA A 1 101 ? -25.664 -2.723 11.500 1.00 97.00 101 ALA A C 1
ATOM 792 O O . ALA A 1 101 ? -24.861 -3.601 11.797 1.00 97.00 101 ALA A O 1
ATOM 793 N N . ILE A 1 102 ? -26.151 -1.872 12.411 1.00 98.00 102 ILE A N 1
ATOM 794 C CA . ILE A 1 102 ? -25.789 -1.924 13.837 1.00 98.00 102 ILE A CA 1
ATOM 795 C C . ILE A 1 102 ? -26.200 -3.272 14.451 1.00 98.00 102 ILE A C 1
ATOM 797 O O . ILE A 1 102 ? -25.435 -3.866 15.209 1.00 98.00 102 ILE A O 1
ATOM 801 N N . GLY A 1 103 ? -27.393 -3.774 14.114 1.00 97.75 103 GLY A N 1
ATOM 802 C CA . GLY A 1 103 ? -27.858 -5.096 14.536 1.00 97.75 103 GLY A CA 1
ATOM 803 C C . GLY A 1 103 ? -26.968 -6.231 14.023 1.00 97.75 103 GLY A C 1
ATOM 804 O O . GLY A 1 103 ? -26.624 -7.116 14.798 1.00 97.75 103 GLY A O 1
ATOM 805 N N . ALA A 1 104 ? -26.541 -6.170 12.758 1.00 97.56 104 ALA A N 1
ATOM 806 C CA . ALA A 1 104 ? -25.635 -7.150 12.162 1.00 97.56 104 ALA A CA 1
ATOM 807 C C . ALA A 1 104 ? -24.266 -7.167 12.857 1.00 97.56 104 ALA A C 1
ATOM 809 O O . ALA A 1 104 ? -23.787 -8.240 13.210 1.00 97.56 104 ALA A O 1
ATOM 810 N N . ILE A 1 105 ? -23.678 -5.994 13.124 1.00 98.19 105 ILE A N 1
ATOM 811 C CA . ILE A 1 105 ? -22.409 -5.881 13.865 1.00 98.19 105 ILE A CA 1
ATOM 812 C C . ILE A 1 105 ? -22.556 -6.465 15.273 1.00 98.19 105 ILE A C 1
ATOM 814 O O . ILE A 1 105 ? -21.689 -7.212 15.714 1.00 98.19 105 ILE A O 1
ATOM 818 N N . ARG A 1 106 ? -23.668 -6.179 15.964 1.00 97.81 106 ARG A N 1
ATOM 819 C CA . ARG A 1 106 ? -23.932 -6.733 17.299 1.00 97.81 106 ARG A CA 1
ATOM 820 C C . ARG A 1 106 ? -23.993 -8.262 17.280 1.00 97.81 106 ARG A C 1
ATOM 822 O O . ARG A 1 106 ? -23.318 -8.886 18.082 1.00 97.81 106 ARG A O 1
ATOM 829 N N . SER A 1 107 ? -24.755 -8.851 16.359 1.00 97.12 107 SER A N 1
ATOM 830 C CA . SER A 1 107 ? -24.847 -10.313 16.236 1.00 97.12 107 SER A CA 1
ATOM 831 C C . SER A 1 107 ? -23.537 -10.960 15.790 1.00 97.12 107 SER A C 1
ATOM 833 O O . SER A 1 107 ? -23.243 -12.083 16.181 1.00 97.12 107 SER A O 1
ATOM 835 N N . TRP A 1 108 ? -22.744 -10.268 14.975 1.00 97.75 108 TRP A N 1
ATOM 836 C CA . TRP A 1 108 ? -21.422 -10.734 14.571 1.00 97.75 108 TRP A CA 1
ATOM 837 C C . TRP A 1 108 ? -20.449 -10.770 15.757 1.00 97.75 108 TRP A C 1
ATOM 839 O O . TRP A 1 108 ? -19.783 -11.782 15.941 1.00 97.75 108 TRP A O 1
ATOM 849 N N . LEU A 1 109 ? -20.463 -9.745 16.618 1.00 97.38 109 LEU A N 1
ATOM 850 C CA . LEU A 1 109 ? -19.656 -9.681 17.845 1.00 97.38 109 LEU A CA 1
ATOM 851 C C . LEU A 1 109 ? -20.001 -10.755 18.892 1.00 97.38 109 LEU A C 1
ATOM 853 O O . LEU A 1 109 ? -19.224 -10.965 19.823 1.00 97.38 109 LEU A O 1
ATOM 857 N N . ASP A 1 110 ? -21.130 -11.457 18.768 1.00 95.56 110 ASP A N 1
ATOM 858 C CA . ASP A 1 110 ? -21.456 -12.588 19.647 1.00 95.56 110 ASP A CA 1
ATOM 859 C C . ASP A 1 110 ? -20.567 -13.820 19.366 1.00 95.56 110 ASP A C 1
ATOM 861 O O . ASP A 1 110 ? -20.501 -14.727 20.195 1.00 95.56 110 ASP A O 1
ATOM 865 N N . ARG A 1 111 ? -19.847 -13.852 18.235 1.00 94.62 111 ARG A N 1
ATOM 866 C CA . ARG A 1 111 ? -18.894 -14.915 17.879 1.00 94.62 111 ARG A CA 1
ATOM 867 C C . ARG A 1 111 ? -17.560 -14.757 18.607 1.00 94.62 111 ARG A C 1
ATOM 869 O O . ARG A 1 111 ? -17.148 -13.646 18.935 1.00 94.62 111 ARG A O 1
ATOM 876 N N . ASP A 1 112 ? -16.860 -15.861 18.840 1.00 90.44 112 ASP A N 1
ATOM 877 C CA . ASP A 1 112 ? -15.599 -15.856 19.599 1.00 90.44 112 ASP A CA 1
ATOM 878 C C . ASP A 1 112 ? -14.404 -15.324 18.791 1.00 90.44 112 ASP A C 1
ATOM 880 O O . ASP A 1 112 ? -13.449 -14.813 19.364 1.00 90.44 112 ASP A O 1
ATOM 884 N N . ASP A 1 113 ? -14.464 -15.409 17.462 1.00 90.44 113 ASP A N 1
ATOM 885 C CA . ASP A 1 113 ? -13.361 -15.136 16.535 1.00 90.44 113 ASP A CA 1
ATOM 886 C C . ASP A 1 113 ? -13.426 -13.744 15.885 1.00 90.44 113 ASP A C 1
ATOM 888 O O . ASP A 1 113 ? -12.852 -13.533 14.819 1.00 90.44 113 ASP A O 1
ATOM 892 N N . THR A 1 114 ? -14.156 -12.798 16.484 1.00 96.69 114 THR A N 1
ATOM 893 C CA . THR A 1 114 ? -14.462 -11.501 15.859 1.00 96.69 114 THR A CA 1
ATOM 894 C C . THR A 1 114 ? -13.965 -10.310 16.666 1.00 96.69 114 THR A C 1
ATOM 896 O O . THR A 1 114 ? -14.169 -10.261 17.879 1.00 96.69 114 THR A O 1
ATOM 899 N N . PHE A 1 115 ? -13.396 -9.315 15.985 1.00 98.31 115 PHE A N 1
ATOM 900 C CA . PHE A 1 115 ? -12.860 -8.105 16.603 1.00 98.31 115 PHE A CA 1
ATOM 901 C C . PHE A 1 115 ? -13.188 -6.838 15.801 1.00 98.31 115 PHE A C 1
ATOM 903 O O . PHE A 1 115 ? -12.933 -6.754 14.598 1.00 98.31 115 PHE A O 1
ATOM 910 N N . LEU A 1 116 ? -13.735 -5.820 16.469 1.00 98.62 116 LEU A N 1
ATOM 911 C CA . LEU A 1 116 ? -14.148 -4.558 15.851 1.00 98.62 116 LEU A CA 1
ATOM 912 C C . LEU A 1 116 ? -13.118 -3.440 16.081 1.00 98.62 116 LEU A C 1
ATOM 914 O O . LEU A 1 116 ? -12.859 -3.053 17.213 1.00 98.62 116 LEU A O 1
ATOM 918 N N . CYS A 1 117 ? -12.599 -2.835 15.015 1.00 98.56 117 CYS A N 1
ATOM 919 C CA . CYS A 1 117 ? -11.747 -1.647 15.080 1.00 98.56 117 CYS A CA 1
ATOM 920 C C . CYS A 1 117 ? -12.516 -0.411 14.589 1.00 98.56 117 CYS A C 1
ATOM 922 O O . CYS A 1 117 ? -12.843 -0.304 13.408 1.00 98.56 117 CYS A O 1
ATOM 924 N N . VAL A 1 118 ? -12.807 0.536 15.480 1.00 98.44 118 VAL A N 1
ATOM 925 C CA . VAL A 1 118 ? -13.557 1.763 15.178 1.00 98.44 118 VAL A CA 1
ATOM 926 C C . VAL A 1 118 ? -12.666 2.980 15.348 1.00 98.44 118 VAL A C 1
ATOM 928 O O . VAL A 1 118 ? -12.018 3.136 16.379 1.00 98.44 118 VAL A O 1
ATOM 931 N N . THR A 1 119 ? -12.667 3.880 14.365 1.00 96.56 119 THR A N 1
ATOM 932 C CA . THR A 1 119 ? -11.883 5.122 14.442 1.00 96.56 119 THR A CA 1
ATOM 933 C C . THR A 1 119 ? -12.710 6.342 14.065 1.00 96.56 119 THR A C 1
ATOM 935 O O . THR A 1 119 ? -13.347 6.339 13.010 1.00 96.56 119 THR A O 1
ATOM 938 N N . GLY A 1 120 ? -12.616 7.418 14.839 1.00 95.69 120 GLY A N 1
ATOM 939 C CA . GLY A 1 120 ? -13.307 8.676 14.574 1.00 95.69 120 GLY A CA 1
ATOM 940 C C . GLY A 1 120 ? -14.821 8.605 14.813 1.00 95.69 120 GLY A C 1
ATOM 941 O O . GLY A 1 120 ? -15.301 7.705 15.506 1.00 95.69 120 GLY A O 1
ATOM 942 N N . PRO A 1 121 ? -15.588 9.562 14.254 1.00 95.56 121 PRO A N 1
ATOM 943 C CA . PRO A 1 121 ? -17.027 9.668 14.480 1.00 95.56 121 PRO A CA 1
ATOM 944 C C . PRO A 1 121 ? -17.790 8.388 14.122 1.00 95.56 121 PRO A C 1
ATOM 946 O O . PRO A 1 121 ? -17.655 7.852 13.022 1.00 95.56 121 PRO A O 1
ATOM 949 N N . THR A 1 122 ? -18.657 7.933 15.028 1.00 96.94 122 THR A N 1
ATOM 950 C CA . THR A 1 122 ? -19.560 6.802 14.791 1.00 96.94 122 THR A CA 1
ATOM 951 C C . THR A 1 122 ? -20.902 6.987 15.497 1.00 96.94 122 THR A C 1
ATOM 953 O O . THR A 1 122 ? -21.006 7.733 16.468 1.00 96.94 122 THR A O 1
ATOM 956 N N . ASN A 1 123 ? -21.934 6.293 15.013 1.00 96.94 123 ASN A N 1
ATOM 957 C CA . ASN A 1 123 ? -23.230 6.167 15.678 1.00 96.94 123 ASN A CA 1
ATOM 958 C C . ASN A 1 123 ? -23.466 4.766 16.261 1.00 96.94 123 ASN A C 1
ATOM 960 O O . ASN A 1 123 ? -24.613 4.404 16.542 1.00 96.94 123 ASN A O 1
ATOM 964 N N . LEU A 1 124 ? -22.405 3.968 16.420 1.00 97.88 124 LEU A N 1
ATOM 965 C CA . LEU A 1 124 ? -22.492 2.733 17.185 1.00 97.88 124 LEU A CA 1
ATOM 966 C C . LEU A 1 124 ? -22.820 3.026 18.659 1.00 97.88 124 LEU A C 1
ATOM 968 O O . LEU A 1 124 ? -22.317 4.003 19.217 1.00 97.88 124 LEU A O 1
ATOM 972 N N . PRO A 1 125 ? -23.650 2.187 19.301 1.00 97.56 125 PRO A N 1
ATOM 973 C CA . PRO A 1 125 ? -23.894 2.282 20.734 1.00 97.56 125 PRO A CA 1
ATOM 974 C C . PRO A 1 125 ? -22.584 2.185 21.545 1.00 97.56 125 PRO A C 1
ATOM 976 O O . PRO A 1 125 ? -21.785 1.290 21.252 1.00 97.56 125 PRO A O 1
ATOM 979 N N . PRO A 1 126 ? -22.355 3.060 22.548 1.00 97.75 126 PRO A N 1
ATOM 980 C CA . PRO A 1 126 ? -21.107 3.103 23.319 1.00 97.75 126 PRO A CA 1
ATOM 981 C C . PRO A 1 126 ? -20.705 1.755 23.930 1.00 97.75 126 PRO A C 1
ATOM 983 O O . PRO A 1 126 ? -19.523 1.412 23.940 1.00 97.75 126 PRO A O 1
ATOM 986 N N . GLU A 1 127 ? -21.677 0.950 24.363 1.00 96.00 127 GLU A N 1
ATOM 987 C CA . GLU A 1 127 ? -21.416 -0.342 24.997 1.00 96.00 127 GLU A CA 1
ATOM 988 C C . GLU A 1 127 ? -20.767 -1.367 24.050 1.00 96.00 127 GLU A C 1
ATOM 990 O O . GLU A 1 127 ? -20.064 -2.263 24.504 1.00 96.00 127 GLU A O 1
ATOM 995 N N . LEU A 1 128 ? -20.941 -1.226 22.726 1.00 97.12 128 LEU A N 1
ATOM 996 C CA . LEU A 1 128 ? -20.254 -2.083 21.746 1.00 97.12 128 LEU A CA 1
ATOM 997 C C . LEU A 1 128 ? -18.765 -1.747 21.602 1.00 97.12 128 LEU A C 1
ATOM 999 O O . LEU A 1 128 ? -18.029 -2.499 20.971 1.00 97.12 128 LEU A O 1
ATOM 1003 N N . LEU A 1 129 ? -18.345 -0.601 22.139 1.00 97.69 129 LEU A N 1
ATOM 1004 C CA . LEU A 1 129 ? -16.996 -0.054 22.021 1.00 97.69 129 LEU A CA 1
ATOM 1005 C C . LEU A 1 129 ? -16.246 -0.093 23.365 1.00 97.69 129 LEU A C 1
ATOM 1007 O O . LEU A 1 129 ? -15.155 0.465 23.476 1.00 97.69 129 LEU A O 1
ATOM 1011 N N . GLY A 1 130 ? -16.847 -0.693 24.403 1.00 96.94 130 GLY A N 1
ATOM 1012 C CA . GLY A 1 130 ? -16.339 -0.649 25.778 1.00 96.94 130 GLY A CA 1
ATOM 1013 C C . GLY A 1 130 ? -16.414 0.741 26.410 1.00 96.94 130 GLY A C 1
ATOM 1014 O O . GLY A 1 130 ? -15.551 1.113 27.212 1.00 96.94 130 GLY A O 1
ATOM 1015 N N . LEU A 1 131 ? -17.409 1.542 26.022 1.00 98.25 131 LEU A N 1
ATOM 1016 C CA . LEU A 1 131 ? -17.585 2.919 26.471 1.00 98.25 131 LEU A CA 1
ATOM 1017 C C . LEU A 1 131 ? -18.873 3.079 27.279 1.00 98.25 131 LEU A C 1
ATOM 1019 O O . LEU A 1 131 ? -19.924 2.538 26.943 1.00 98.25 131 LEU A O 1
ATOM 1023 N N . ARG A 1 132 ? -18.810 3.919 28.314 1.00 97.56 132 ARG A N 1
ATOM 1024 C CA . ARG A 1 132 ? -19.982 4.378 29.069 1.00 97.56 132 ARG A CA 1
ATOM 1025 C C . ARG A 1 132 ? -20.763 5.438 28.299 1.00 97.56 132 ARG A C 1
ATOM 1027 O O . ARG A 1 132 ? -21.991 5.464 28.347 1.00 97.56 132 ARG A O 1
ATOM 1034 N N . SER A 1 133 ? -20.049 6.351 27.650 1.00 96.75 133 SER A N 1
ATOM 1035 C CA . SER A 1 133 ? -20.631 7.433 26.865 1.00 96.75 133 SER A CA 1
ATOM 1036 C C . SER A 1 133 ? -19.698 7.817 25.720 1.00 96.75 133 SER A C 1
ATOM 1038 O O . SER A 1 133 ? -18.481 7.611 25.777 1.00 96.75 133 SER A O 1
ATOM 1040 N N . LEU A 1 134 ? -20.305 8.340 24.660 1.00 97.06 134 LEU A N 1
ATOM 1041 C CA . LEU A 1 134 ? -19.626 8.799 23.462 1.00 97.06 134 LEU A CA 1
ATOM 1042 C C . LEU A 1 134 ? -20.355 10.038 22.957 1.00 97.06 134 LEU A C 1
ATOM 1044 O O . LEU A 1 134 ? -21.536 9.967 22.611 1.00 97.06 134 LEU A O 1
ATOM 1048 N N . GLU A 1 135 ? -19.651 11.160 22.910 1.00 95.62 135 GLU A N 1
ATOM 1049 C CA . GLU A 1 135 ? -20.172 12.416 22.376 1.00 95.62 135 GLU A CA 1
ATOM 1050 C C . GLU A 1 135 ? -19.280 12.912 21.242 1.00 95.62 135 GLU A C 1
ATOM 1052 O O . GLU A 1 135 ? -18.068 12.700 21.248 1.00 95.62 135 GLU A O 1
ATOM 1057 N N . LEU A 1 136 ? -19.874 13.579 20.254 1.00 93.75 136 LEU A N 1
ATOM 1058 C CA . LEU A 1 136 ? -19.111 14.241 19.204 1.00 93.75 136 LEU A CA 1
ATOM 1059 C C . LEU A 1 136 ? -18.753 15.655 19.668 1.00 93.75 136 LEU A C 1
ATOM 1061 O O . LEU A 1 136 ? -19.637 16.451 19.983 1.00 93.75 136 LEU A O 1
ATOM 1065 N N . GLY A 1 137 ? -17.461 15.956 19.697 1.00 88.62 137 GLY A N 1
ATOM 1066 C CA . GLY A 1 137 ? -16.913 17.274 19.981 1.00 88.62 137 GLY A CA 1
ATOM 1067 C C . GLY A 1 137 ? -16.157 17.842 18.784 1.00 88.62 137 GLY A C 1
ATOM 1068 O O . GLY A 1 137 ? -15.915 17.163 17.785 1.00 88.62 137 GLY A O 1
ATOM 1069 N N . GLN A 1 138 ? -15.751 19.101 18.905 1.00 84.44 138 GLN A N 1
ATOM 1070 C CA . GLN A 1 138 ? -14.886 19.772 17.943 1.00 84.44 138 GLN A CA 1
ATOM 1071 C C . GLN A 1 138 ? -13.734 20.428 18.702 1.00 84.44 138 GLN A C 1
ATOM 1073 O O . GLN A 1 138 ? -13.974 21.103 19.703 1.00 84.44 138 GLN A O 1
ATOM 1078 N N . THR A 1 139 ? -12.503 20.209 18.241 1.00 88.81 139 THR A N 1
ATOM 1079 C CA . THR A 1 139 ? -11.308 20.897 18.751 1.00 88.81 139 THR A CA 1
ATOM 1080 C C . THR A 1 139 ? -10.961 22.063 17.834 1.00 88.81 139 THR A C 1
ATOM 1082 O O . THR A 1 139 ? -11.216 22.005 16.632 1.00 88.81 139 THR A O 1
ATOM 1085 N N . GLU A 1 140 ? -10.374 23.126 18.376 1.00 91.81 140 GLU A N 1
ATOM 1086 C CA . GLU A 1 140 ? -9.803 24.216 17.574 1.00 91.81 140 GLU A CA 1
ATOM 1087 C C . GLU A 1 140 ? -8.392 23.842 17.095 1.00 91.81 140 GLU A C 1
ATOM 1089 O O . GLU A 1 140 ? -8.020 24.121 15.952 1.00 91.81 140 GLU A O 1
ATOM 1094 N N . GLY A 1 141 ? -7.626 23.169 17.959 1.00 94.06 141 GLY A N 1
ATOM 1095 C CA . GLY A 1 141 ? -6.274 22.684 17.693 1.00 94.06 141 GLY A CA 1
ATOM 1096 C C . GLY A 1 141 ? -6.212 21.279 17.087 1.00 94.06 141 GLY A C 1
ATOM 1097 O O . GLY A 1 141 ? -7.235 20.607 16.912 1.00 94.06 141 GLY A O 1
ATOM 1098 N N . TYR A 1 142 ? -4.989 20.832 16.777 1.00 95.56 142 TYR A N 1
ATOM 1099 C CA . TYR A 1 142 ? -4.704 19.448 16.374 1.00 95.56 142 TYR A CA 1
ATOM 1100 C C . TYR A 1 142 ? -5.064 18.476 17.491 1.00 95.56 142 TYR A C 1
ATOM 1102 O O . TYR A 1 142 ? -5.086 18.850 18.661 1.00 95.56 142 TYR A O 1
ATOM 1110 N N . THR A 1 143 ? -5.272 17.207 17.146 1.00 96.19 143 THR A N 1
ATOM 1111 C CA . THR A 1 143 ? -5.414 16.153 18.154 1.00 96.19 143 THR A CA 1
ATOM 1112 C C . THR A 1 143 ? -4.207 15.228 18.170 1.00 96.19 143 THR A C 1
ATOM 1114 O O . THR A 1 143 ? -3.604 14.942 17.133 1.00 96.19 143 THR A O 1
ATOM 1117 N N . ALA A 1 144 ? -3.837 14.774 19.365 1.00 96.19 144 ALA A N 1
ATOM 1118 C CA . ALA A 1 144 ? -2.715 13.873 19.583 1.00 96.19 144 ALA A CA 1
ATOM 1119 C C . ALA A 1 144 ? -3.069 12.747 20.550 1.00 96.19 144 ALA A C 1
ATOM 1121 O O . ALA A 1 144 ? -3.894 12.917 21.449 1.00 96.19 144 ALA A O 1
ATOM 1122 N N . TRP A 1 145 ? -2.400 11.611 20.394 1.00 96.69 145 TRP A N 1
ATOM 1123 C CA . TRP A 1 145 ? -2.380 10.559 21.405 1.00 96.69 145 TRP A CA 1
ATOM 1124 C C . TRP A 1 145 ? -1.278 10.842 22.404 1.00 96.69 145 TRP A C 1
ATOM 1126 O O . TRP A 1 145 ? -0.176 11.176 21.991 1.00 96.69 145 TRP A O 1
ATOM 1136 N N . GLN A 1 146 ? -1.555 10.674 23.689 1.00 96.69 146 GLN A N 1
ATOM 1137 C CA . GLN A 1 146 ? -0.535 10.592 24.729 1.00 96.69 146 GLN A CA 1
ATOM 1138 C C . GLN A 1 146 ? -0.583 9.197 25.334 1.00 96.69 146 GLN A C 1
ATOM 1140 O O . GLN A 1 146 ? -1.600 8.825 25.928 1.00 96.69 146 GLN A O 1
ATOM 1145 N N . TRP A 1 147 ? 0.490 8.421 25.178 1.00 96.81 147 TRP A N 1
ATOM 1146 C CA . TRP A 1 147 ? 0.542 7.078 25.748 1.00 96.81 147 TRP A CA 1
ATOM 1147 C C . TRP A 1 147 ? 0.498 7.160 27.263 1.00 96.81 147 TRP A C 1
ATOM 1149 O O . TRP A 1 147 ? 1.184 7.974 27.888 1.00 96.81 147 TRP A O 1
ATOM 1159 N N . ARG A 1 148 ? -0.315 6.303 27.878 1.00 95.31 148 ARG A N 1
ATOM 1160 C CA . ARG A 1 148 ? -0.334 6.236 29.334 1.00 95.31 148 ARG A CA 1
ATOM 1161 C C . ARG A 1 148 ? 0.889 5.484 29.836 1.00 95.31 148 ARG A C 1
ATOM 1163 O O . ARG A 1 148 ? 1.277 4.467 29.262 1.00 95.31 148 ARG A O 1
ATOM 1170 N N . SER A 1 149 ? 1.453 5.944 30.947 1.00 92.69 149 SER A N 1
ATOM 1171 C CA . SER A 1 149 ? 2.624 5.316 31.568 1.00 92.69 149 SER A CA 1
ATOM 1172 C C . SER A 1 149 ? 2.358 3.901 32.087 1.00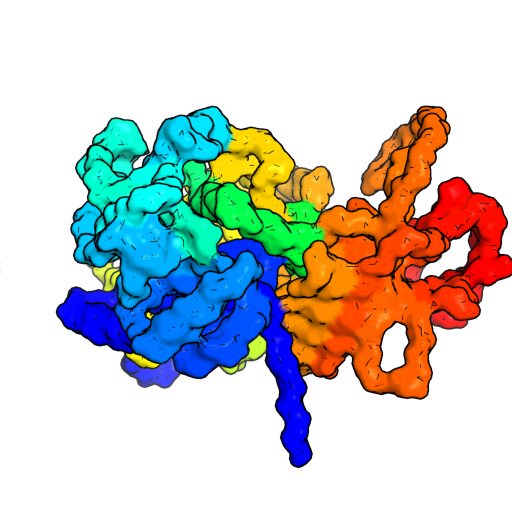 92.69 149 SER A C 1
ATOM 1174 O O . SER A 1 149 ? 3.296 3.127 32.242 1.00 92.69 149 SER A O 1
ATOM 1176 N N . ASP A 1 150 ? 1.095 3.557 32.349 1.00 90.81 150 ASP A N 1
ATOM 1177 C CA . ASP A 1 150 ? 0.648 2.215 32.730 1.00 90.81 150 ASP A CA 1
ATOM 1178 C C . ASP A 1 150 ? 0.221 1.346 31.534 1.00 90.81 150 ASP A C 1
ATOM 1180 O O . ASP A 1 150 ? -0.193 0.203 31.727 1.00 90.81 150 ASP A O 1
ATOM 1184 N N . SER A 1 151 ? 0.336 1.858 30.305 1.00 93.06 151 SER A N 1
ATOM 1185 C CA . SER A 1 151 ? 0.121 1.084 29.081 1.00 93.06 151 SER A CA 1
ATOM 1186 C C . SER A 1 151 ? 1.413 0.409 28.604 1.00 93.06 151 SER A C 1
ATOM 1188 O O . SER A 1 151 ? 2.520 0.826 28.949 1.00 93.06 151 SER A O 1
ATOM 1190 N N . LEU A 1 152 ? 1.282 -0.584 27.720 1.00 89.56 152 LEU A N 1
ATOM 1191 C CA . LEU A 1 152 ? 2.416 -1.223 27.031 1.00 89.56 152 LEU A CA 1
ATOM 1192 C C . LEU A 1 152 ? 3.214 -0.252 26.133 1.00 89.56 152 LEU A C 1
ATOM 1194 O O . LEU A 1 152 ? 4.325 -0.574 25.715 1.00 89.56 152 LEU A O 1
ATOM 1198 N N . PHE A 1 153 ? 2.664 0.935 25.863 1.00 93.06 153 PHE A N 1
ATOM 1199 C CA . PHE A 1 153 ? 3.262 1.990 25.042 1.00 93.06 153 PHE A CA 1
ATOM 1200 C C . PHE A 1 153 ? 3.874 3.122 25.885 1.00 93.06 153 PHE A C 1
ATOM 1202 O O . PHE A 1 153 ? 4.349 4.114 25.344 1.00 93.06 153 PHE A O 1
ATOM 1209 N N . GLY A 1 154 ? 3.885 2.988 27.218 1.00 90.00 154 GLY A N 1
ATOM 1210 C CA . GLY A 1 154 ? 4.437 3.990 28.136 1.00 90.00 154 GLY A CA 1
ATOM 1211 C C . GLY A 1 154 ? 5.971 4.072 28.164 1.00 90.00 154 GLY A C 1
ATOM 1212 O O . GLY A 1 154 ? 6.515 4.956 28.827 1.00 90.00 154 GLY A O 1
ATOM 1213 N N . ASP A 1 155 ? 6.677 3.166 27.477 1.00 89.69 155 ASP A N 1
ATOM 1214 C CA . ASP A 1 155 ? 8.140 3.175 27.366 1.00 89.69 155 ASP A CA 1
ATOM 1215 C C . ASP A 1 155 ? 8.614 4.270 26.399 1.00 89.69 155 ASP A C 1
ATOM 1217 O O . ASP A 1 155 ? 8.631 4.090 25.180 1.00 89.69 155 ASP A O 1
ATOM 1221 N N . THR A 1 156 ? 9.036 5.407 26.950 1.00 87.75 156 THR A N 1
ATOM 1222 C CA . THR A 1 156 ? 9.482 6.574 26.175 1.00 87.75 156 THR A CA 1
ATOM 1223 C C . THR A 1 156 ? 10.826 6.386 25.468 1.00 87.75 156 THR A C 1
ATOM 1225 O O . THR A 1 156 ? 11.210 7.250 24.675 1.00 87.75 156 THR A O 1
ATOM 1228 N N . ALA A 1 157 ? 11.540 5.283 25.729 1.00 87.25 157 ALA A N 1
ATOM 1229 C CA . ALA A 1 157 ? 12.709 4.898 24.941 1.00 87.25 157 ALA A CA 1
ATOM 1230 C C . ALA A 1 157 ? 12.312 4.264 23.599 1.00 87.25 157 ALA A C 1
ATOM 1232 O O . ALA A 1 157 ? 13.097 4.311 22.661 1.00 87.25 157 ALA A O 1
ATOM 1233 N N . LYS A 1 158 ? 11.098 3.704 23.496 1.00 85.62 158 LYS A N 1
ATOM 1234 C CA . LYS A 1 158 ? 10.576 3.074 22.272 1.00 85.62 158 LYS A CA 1
ATOM 1235 C C . LYS A 1 158 ? 9.535 3.928 21.561 1.00 85.62 158 LYS A C 1
ATOM 1237 O O . LYS A 1 158 ? 9.510 3.982 20.333 1.00 85.62 158 LYS A O 1
ATOM 1242 N N . TRP A 1 159 ? 8.684 4.595 22.333 1.00 88.81 159 TRP A N 1
ATOM 1243 C CA . TRP A 1 159 ? 7.519 5.318 21.838 1.00 88.81 159 TRP A CA 1
ATOM 1244 C C . TRP A 1 159 ? 7.659 6.820 22.067 1.00 88.81 159 TRP A C 1
ATOM 1246 O O . TRP A 1 159 ? 8.222 7.282 23.062 1.00 88.81 159 TRP A O 1
ATOM 1256 N N . GLU A 1 160 ? 7.102 7.609 21.154 1.00 88.12 160 GLU A N 1
ATOM 1257 C CA . GLU A 1 160 ? 6.906 9.033 21.408 1.00 88.12 160 GLU A CA 1
ATOM 1258 C C . GLU A 1 160 ? 5.921 9.222 22.557 1.00 88.12 160 GLU A C 1
ATOM 1260 O O . GLU A 1 160 ? 4.836 8.668 22.497 1.00 88.12 160 GLU A O 1
ATOM 1265 N N . GLU A 1 161 ? 6.256 10.017 23.582 1.00 89.69 161 GLU A N 1
ATOM 1266 C CA . GLU A 1 161 ? 5.363 10.257 24.734 1.00 89.69 161 GLU A CA 1
ATOM 1267 C C . GLU A 1 161 ? 3.950 10.671 24.284 1.00 89.69 161 GLU A C 1
ATOM 1269 O O . GLU A 1 161 ? 2.942 10.265 24.865 1.00 89.69 161 GLU A O 1
ATOM 1274 N N . TRP A 1 162 ? 3.890 11.469 23.220 1.00 92.94 162 TRP A N 1
ATOM 1275 C CA . TRP A 1 162 ? 2.668 11.822 22.526 1.00 92.94 162 TRP A CA 1
ATOM 1276 C C . TRP A 1 162 ? 2.938 12.027 21.035 1.00 92.94 162 TRP A C 1
ATOM 1278 O O . TRP A 1 162 ? 4.073 12.280 20.637 1.00 92.94 162 TRP A O 1
ATOM 1288 N N . TYR A 1 163 ? 1.892 11.929 20.216 1.00 93.12 163 TYR A N 1
ATOM 1289 C CA . TYR A 1 163 ? 2.003 11.983 18.762 1.00 93.12 163 TYR A CA 1
ATOM 1290 C C . TYR A 1 163 ? 0.763 12.601 18.104 1.00 93.12 163 TYR A C 1
ATOM 1292 O O . TYR A 1 163 ? -0.359 12.211 18.430 1.00 93.12 163 TYR A O 1
ATOM 1300 N N . ILE A 1 164 ? 0.942 13.529 17.153 1.00 93.19 164 ILE A N 1
ATOM 1301 C CA . ILE A 1 164 ? -0.166 14.152 16.399 1.00 93.19 164 ILE A CA 1
ATOM 1302 C C . ILE A 1 164 ? -0.871 13.096 15.542 1.00 93.19 164 ILE A C 1
ATOM 1304 O O . ILE A 1 164 ? -0.300 12.555 14.594 1.00 93.19 164 ILE A O 1
ATOM 1308 N N . SER A 1 165 ? -2.131 12.826 15.862 1.00 93.44 165 SER A N 1
ATOM 1309 C CA . SER A 1 165 ? -2.922 11.750 15.266 1.00 93.44 165 SER A CA 1
ATOM 1310 C C . SER A 1 165 ? -4.184 12.250 14.558 1.00 93.44 165 SER A C 1
ATOM 1312 O O . SER A 1 165 ? -4.841 11.474 13.867 1.00 93.44 165 SER A O 1
ATOM 1314 N N . GLY A 1 166 ? -4.535 13.532 14.664 1.00 93.12 166 GLY A N 1
ATOM 1315 C CA . GLY A 1 166 ? -5.653 14.113 13.925 1.00 93.12 166 GLY A CA 1
ATOM 1316 C C . GLY A 1 166 ? -5.466 15.592 13.614 1.00 93.12 166 GLY A C 1
ATOM 1317 O O . GLY A 1 166 ? -4.667 16.288 14.239 1.00 93.12 166 GLY A O 1
ATOM 1318 N N . PHE A 1 167 ? -6.213 16.070 12.621 1.00 91.94 167 PHE A N 1
ATOM 1319 C CA . PHE A 1 167 ? -6.088 17.426 12.097 1.00 91.94 167 PHE A CA 1
ATOM 1320 C C . PHE A 1 167 ? -6.785 18.468 12.977 1.00 91.94 167 PHE A C 1
ATOM 1322 O O . PHE A 1 167 ? -7.774 18.168 13.646 1.00 91.94 167 PHE A O 1
ATOM 1329 N N . LYS A 1 168 ? -6.299 19.712 12.938 1.00 91.25 168 LYS A N 1
ATOM 1330 C CA . LYS A 1 168 ? -6.940 20.832 13.633 1.00 91.25 168 LYS A CA 1
ATOM 1331 C C . LYS A 1 168 ? -8.339 21.133 13.093 1.00 91.25 168 LYS A C 1
ATOM 1333 O O . LYS A 1 168 ? -8.559 21.093 11.883 1.00 91.25 168 LYS A O 1
ATOM 1338 N N . GLY A 1 169 ? -9.295 21.433 13.971 1.00 89.56 169 GLY A N 1
ATOM 1339 C CA . GLY A 1 169 ? -10.671 21.744 13.564 1.00 89.56 169 GLY A CA 1
ATOM 1340 C C . GLY A 1 169 ? -11.546 20.535 13.214 1.00 89.56 169 GLY A C 1
ATOM 1341 O O . GLY A 1 169 ? -12.744 20.719 12.974 1.00 89.56 169 GLY A O 1
ATOM 1342 N N . PHE A 1 170 ? -10.982 19.322 13.153 1.00 92.56 170 PHE A N 1
ATOM 1343 C CA . PHE A 1 170 ? -11.748 18.111 12.859 1.00 92.56 170 PHE A CA 1
ATOM 1344 C C . PHE A 1 170 ? -12.629 17.722 14.047 1.00 92.56 170 PHE A C 1
ATOM 1346 O O . PHE A 1 170 ? -12.295 17.941 15.213 1.00 92.56 170 PHE A O 1
ATOM 1353 N N . ALA A 1 171 ? -13.768 17.114 13.735 1.00 92.00 171 ALA A N 1
ATOM 1354 C CA . ALA A 1 171 ? -14.631 16.498 14.717 1.00 92.00 171 ALA A CA 1
ATOM 1355 C C . ALA A 1 171 ? -13.893 15.324 15.370 1.00 92.00 171 ALA A C 1
ATOM 1357 O O . ALA A 1 171 ? -13.252 14.502 14.706 1.00 92.00 171 ALA A O 1
ATOM 1358 N N . THR A 1 172 ? -14.001 15.247 16.689 1.00 93.44 172 THR A N 1
ATOM 1359 C CA . THR A 1 172 ? -13.395 14.192 17.493 1.00 93.44 172 THR A CA 1
ATOM 1360 C C . THR A 1 172 ? -14.422 13.625 18.451 1.00 93.44 172 THR A C 1
ATOM 1362 O O . THR A 1 172 ? -15.366 14.304 18.852 1.00 93.44 172 THR A O 1
ATOM 1365 N N . CYS A 1 173 ? -14.239 12.377 18.843 1.00 95.88 173 CYS A N 1
ATOM 1366 C CA . CYS A 1 173 ? -15.076 11.779 19.860 1.00 95.88 173 CYS A CA 1
ATOM 1367 C C . CYS A 1 173 ? -14.553 12.106 21.260 1.00 95.88 173 CYS A C 1
ATOM 1369 O O . CYS A 1 173 ? -13.368 11.956 21.553 1.00 95.88 173 CYS A O 1
ATOM 1371 N N . ILE A 1 174 ? -15.452 12.503 22.148 1.00 96.31 174 ILE A N 1
ATOM 1372 C CA . ILE A 1 174 ? -15.201 12.601 23.581 1.00 96.31 174 ILE A CA 1
ATOM 1373 C C . ILE A 1 174 ? -15.751 11.316 24.191 1.00 96.31 174 ILE A C 1
ATOM 1375 O O . ILE A 1 174 ? -16.963 11.133 24.307 1.00 96.31 174 ILE A O 1
ATOM 1379 N N . ALA A 1 175 ? -14.844 10.393 24.501 1.00 96.06 175 ALA A N 1
ATOM 1380 C CA . ALA A 1 175 ? -15.184 9.063 24.984 1.00 96.06 175 ALA A CA 1
ATOM 1381 C C . ALA A 1 175 ? -14.915 8.920 26.483 1.00 96.06 175 ALA A C 1
ATOM 1383 O O . ALA A 1 175 ? -13.838 9.275 26.980 1.00 96.06 175 ALA A O 1
ATOM 1384 N N . GLU A 1 176 ? -15.882 8.331 27.184 1.00 96.75 176 GLU A N 1
ATOM 1385 C CA . GLU A 1 176 ? -15.715 7.872 28.558 1.00 96.75 176 GLU A CA 1
ATOM 1386 C C . GLU A 1 176 ? -15.678 6.338 28.584 1.00 96.75 176 GLU A C 1
ATOM 1388 O O . GLU A 1 176 ? -16.674 5.705 28.225 1.00 96.75 176 GLU A O 1
ATOM 1393 N N . PRO A 1 177 ? -14.568 5.716 29.016 1.00 97.25 177 PRO A N 1
ATOM 1394 C CA . PRO A 1 177 ? -14.446 4.261 29.041 1.00 97.25 177 PRO A CA 1
ATOM 1395 C C . PRO A 1 177 ? -15.388 3.628 30.076 1.00 97.25 177 PRO A C 1
ATOM 1397 O O . PRO A 1 177 ? -15.655 4.202 31.138 1.00 97.25 177 PRO A O 1
ATOM 1400 N N . GLU A 1 178 ? -15.880 2.426 29.776 1.00 96.62 178 GLU A N 1
ATOM 1401 C CA . GLU A 1 178 ? -16.617 1.599 30.732 1.00 96.62 178 GLU A CA 1
ATOM 1402 C C . GLU A 1 178 ? -15.671 0.974 31.777 1.00 96.62 178 GLU A C 1
ATOM 1404 O O . GLU A 1 178 ? -14.450 0.912 31.611 1.00 96.62 178 GLU A O 1
ATOM 1409 N N . THR A 1 179 ? -16.229 0.502 32.895 1.00 92.44 179 THR A N 1
ATOM 1410 C CA . THR A 1 179 ? -15.454 -0.249 33.892 1.00 92.44 179 THR A CA 1
ATOM 1411 C C . THR A 1 179 ? -14.948 -1.556 33.283 1.00 92.44 179 THR A C 1
ATOM 1413 O O . THR A 1 179 ? -15.745 -2.385 32.865 1.00 92.44 179 THR A O 1
ATOM 1416 N N . GLY A 1 180 ? -13.628 -1.752 33.281 1.00 90.81 180 GLY A N 1
ATOM 1417 C CA . GLY A 1 180 ? -12.981 -2.943 32.721 1.00 90.81 180 GLY A CA 1
ATOM 1418 C C . GLY A 1 180 ? -12.361 -2.727 31.340 1.00 90.81 180 GLY A C 1
ATOM 1419 O O . GLY A 1 180 ? -11.521 -3.529 30.944 1.00 90.81 180 GLY A O 1
ATOM 1420 N N . ALA A 1 181 ? -12.689 -1.629 30.651 1.00 96.06 181 ALA A N 1
ATOM 1421 C CA . ALA A 1 181 ? -11.975 -1.229 29.444 1.00 96.06 181 ALA A CA 1
ATOM 1422 C C . ALA A 1 181 ? -10.573 -0.695 29.788 1.00 96.06 181 ALA A C 1
ATOM 1424 O O . ALA A 1 181 ? -10.365 -0.029 30.811 1.00 96.06 181 ALA A O 1
ATOM 1425 N N . THR A 1 182 ? -9.604 -0.964 28.917 1.00 96.81 182 THR A N 1
ATOM 1426 C CA . THR A 1 182 ? -8.229 -0.478 29.043 1.00 96.81 182 THR A CA 1
ATOM 1427 C C . THR A 1 182 ? -8.048 0.761 28.179 1.00 96.81 182 THR A C 1
ATOM 1429 O O . THR A 1 182 ? -8.269 0.731 26.974 1.00 96.81 182 THR A O 1
ATOM 1432 N N . VAL A 1 183 ? -7.616 1.870 28.777 1.00 97.44 183 VAL A N 1
ATOM 1433 C CA . VAL A 1 183 ? -7.218 3.061 28.016 1.00 97.44 183 VAL A CA 1
ATOM 1434 C C . VAL A 1 183 ? -5.731 2.941 27.708 1.00 97.44 183 VAL A C 1
ATOM 1436 O O . VAL A 1 183 ? -4.926 2.891 28.633 1.00 97.44 183 VAL A O 1
ATOM 1439 N N . LEU A 1 184 ? -5.369 2.898 26.428 1.00 97.56 184 LEU A N 1
ATOM 1440 C CA . LEU A 1 184 ? -3.971 2.817 25.987 1.00 97.56 184 LEU A CA 1
ATOM 1441 C C . LEU A 1 184 ? -3.348 4.214 25.855 1.00 97.56 184 LEU A C 1
ATOM 1443 O O . LEU A 1 184 ? -2.198 4.427 26.237 1.00 97.56 184 LEU A O 1
ATOM 1447 N N . ALA A 1 185 ? -4.134 5.182 25.378 1.00 98.00 185 ALA A N 1
ATOM 1448 C CA . ALA A 1 185 ? -3.719 6.571 25.223 1.00 98.00 185 ALA A CA 1
ATOM 1449 C C . ALA A 1 185 ? -4.834 7.545 25.608 1.00 98.00 185 ALA A C 1
ATOM 1451 O O . ALA A 1 185 ? -6.016 7.287 25.358 1.00 98.00 185 ALA A O 1
ATOM 1452 N N . ASP A 1 186 ? -4.451 8.691 26.162 1.00 97.88 186 ASP A N 1
ATOM 1453 C CA . ASP A 1 186 ? -5.324 9.856 26.290 1.00 97.88 186 ASP A CA 1
ATOM 1454 C C . ASP A 1 186 ? -5.351 10.657 24.978 1.00 97.88 186 ASP A C 1
ATOM 1456 O O . ASP A 1 186 ? -4.388 10.659 24.210 1.00 97.88 186 ASP A O 1
ATOM 1460 N N . LEU A 1 187 ? -6.466 11.345 24.725 1.00 97.69 187 LEU A N 1
ATOM 1461 C CA . LEU A 1 187 ? -6.598 12.301 23.631 1.00 97.69 187 LEU A CA 1
ATOM 1462 C C . LEU A 1 187 ? -6.247 13.699 24.136 1.00 97.69 187 LEU A C 1
ATOM 1464 O O . LEU A 1 187 ? -6.858 14.188 25.093 1.00 97.69 187 LEU A O 1
ATOM 1468 N N . LEU A 1 188 ? -5.309 14.351 23.460 1.00 97.38 188 LEU A N 1
ATOM 1469 C CA . LEU A 1 188 ? -4.931 15.738 23.697 1.00 97.38 188 LEU A CA 1
ATOM 1470 C C . LEU A 1 188 ? -5.396 16.630 22.547 1.00 97.38 188 LEU A C 1
ATOM 1472 O O . LEU A 1 188 ? -5.354 16.221 21.390 1.00 97.38 188 LEU A O 1
ATOM 1476 N N . GLU A 1 189 ? -5.764 17.863 22.870 1.00 97.06 189 GLU A N 1
ATOM 1477 C CA . GLU A 1 189 ? -5.835 18.989 21.948 1.00 97.06 189 GLU A CA 1
ATOM 1478 C C . GLU A 1 189 ? -4.528 19.784 22.032 1.00 97.06 189 GLU A C 1
ATOM 1480 O O . GLU A 1 189 ? -4.036 20.083 23.127 1.00 97.06 189 GLU A O 1
ATOM 1485 N N . ILE A 1 190 ? -3.968 20.102 20.867 1.00 96.50 190 ILE A N 1
ATOM 1486 C CA . ILE A 1 190 ? -2.675 20.753 20.690 1.00 96.50 190 ILE A CA 1
ATOM 1487 C C . ILE A 1 190 ? -2.863 22.072 19.939 1.00 96.50 190 ILE A C 1
ATOM 1489 O O . ILE A 1 190 ? -3.380 22.096 18.821 1.00 96.50 190 ILE A O 1
ATOM 1493 N N . GLY A 1 191 ? -2.419 23.170 20.547 1.00 94.81 191 GLY A N 1
ATOM 1494 C CA . GLY A 1 191 ? -2.596 24.526 20.023 1.00 94.81 191 GLY A CA 1
ATOM 1495 C C . GLY A 1 191 ? -1.529 25.498 20.526 1.00 94.81 191 GLY A C 1
ATOM 1496 O O . GLY A 1 191 ? -0.443 25.088 20.937 1.00 94.81 191 GLY A O 1
ATOM 1497 N N . GLY A 1 192 ? -1.850 26.793 20.531 1.00 93.00 192 GLY A N 1
ATOM 1498 C CA . GLY A 1 192 ? -0.937 27.834 21.007 1.00 93.00 192 GLY A CA 1
ATOM 1499 C C . GLY A 1 192 ? 0.212 28.103 20.031 1.00 93.00 192 GLY A C 1
ATOM 1500 O O . GLY A 1 192 ? -0.023 28.298 18.841 1.00 93.00 192 GLY A O 1
ATOM 1501 N N . ASP A 1 193 ? 1.444 28.163 20.543 1.00 92.38 193 ASP A N 1
ATOM 1502 C CA . ASP A 1 193 ? 2.651 28.327 19.728 1.00 92.38 193 ASP A CA 1
ATOM 1503 C C . ASP A 1 193 ? 3.057 26.981 19.116 1.00 92.38 193 ASP A C 1
ATOM 1505 O O . ASP A 1 193 ? 3.525 26.089 19.816 1.00 92.38 193 ASP A O 1
ATOM 1509 N N . LEU A 1 194 ? 2.868 26.842 17.804 1.00 89.06 194 LEU A N 1
ATOM 1510 C CA . LEU A 1 194 ? 3.169 25.620 17.058 1.00 89.06 194 LEU A CA 1
ATOM 1511 C C . LEU A 1 194 ? 4.587 25.622 16.447 1.00 89.06 194 LEU A C 1
ATOM 1513 O O . LEU A 1 194 ? 4.852 24.904 15.486 1.00 89.06 194 LEU A O 1
ATOM 1517 N N . SER A 1 195 ? 5.516 26.421 16.976 1.00 86.06 195 SER A N 1
ATOM 1518 C CA . SER A 1 195 ? 6.915 26.413 16.519 1.00 86.06 195 SER A CA 1
ATOM 1519 C C . SER A 1 195 ? 7.661 25.110 16.833 1.00 86.06 195 SER A C 1
ATOM 1521 O O . SER A 1 195 ? 8.590 24.756 16.105 1.00 86.06 195 SER A O 1
ATOM 1523 N N . GLY A 1 196 ? 7.245 24.382 17.872 1.00 87.94 196 GLY A N 1
ATOM 1524 C CA . GLY A 1 196 ? 7.842 23.115 18.275 1.00 87.94 196 GLY A CA 1
ATOM 1525 C C . GLY A 1 196 ? 6.958 22.329 19.248 1.00 87.94 196 GLY A C 1
ATOM 1526 O O . GLY A 1 196 ? 6.034 22.885 19.854 1.00 87.94 196 GLY A O 1
ATOM 1527 N N . PRO A 1 197 ? 7.229 21.025 19.435 1.00 90.69 197 PRO A N 1
ATOM 1528 C CA . PRO A 1 197 ? 6.462 20.195 20.359 1.00 90.69 197 PRO A CA 1
ATOM 1529 C C . PRO A 1 197 ? 6.532 20.707 21.809 1.00 90.69 197 PRO A C 1
ATOM 1531 O O . PRO A 1 197 ? 5.582 20.527 22.572 1.00 90.69 197 PRO A O 1
ATOM 1534 N N . GLU A 1 198 ? 7.637 21.332 22.214 1.00 91.69 198 GLU A N 1
ATOM 1535 C CA . GLU A 1 198 ? 7.876 21.871 23.558 1.00 91.69 198 GLU A CA 1
ATOM 1536 C C . GLU A 1 198 ? 7.176 23.206 23.851 1.00 91.69 198 GLU A C 1
ATOM 1538 O O . GLU A 1 198 ? 6.931 23.509 25.020 1.00 91.69 198 GLU A O 1
ATOM 1543 N N . THR A 1 199 ? 6.852 23.995 22.822 1.00 93.44 199 THR A N 1
ATOM 1544 C CA . THR A 1 199 ? 6.171 25.296 22.958 1.00 93.44 199 THR A CA 1
ATOM 1545 C C . THR A 1 199 ? 4.653 25.182 22.824 1.00 93.44 199 THR A C 1
ATOM 1547 O O . THR A 1 199 ? 3.923 26.023 23.360 1.00 93.44 199 THR A O 1
ATOM 1550 N N . ALA A 1 200 ? 4.173 24.111 22.189 1.00 94.81 200 ALA A N 1
ATOM 1551 C CA . ALA A 1 200 ? 2.755 23.858 21.986 1.00 94.81 200 ALA A CA 1
ATOM 1552 C C . ALA A 1 200 ? 1.997 23.635 23.304 1.00 94.81 200 ALA A C 1
ATOM 1554 O O . ALA A 1 200 ? 2.411 22.868 24.181 1.00 94.81 200 ALA A O 1
ATOM 1555 N N . THR A 1 201 ? 0.825 24.263 23.429 1.00 95.81 201 THR A N 1
ATOM 1556 C CA . THR A 1 201 ? -0.073 24.026 24.565 1.00 95.81 201 THR A CA 1
ATOM 1557 C C . THR A 1 201 ? -0.808 22.711 24.377 1.00 95.81 201 THR A C 1
ATOM 1559 O O . THR A 1 201 ? -1.307 22.442 23.285 1.00 95.81 201 THR A O 1
ATOM 1562 N N . ARG A 1 202 ? -0.926 21.927 25.452 1.00 96.19 202 ARG A N 1
ATOM 1563 C CA . ARG A 1 202 ? -1.552 20.602 25.435 1.00 96.19 202 ARG A CA 1
ATOM 1564 C C . ARG A 1 202 ? -2.667 20.541 26.467 1.00 96.19 202 ARG A C 1
ATOM 1566 O O . ARG A 1 202 ? -2.425 20.790 27.649 1.00 96.19 202 ARG A O 1
ATOM 1573 N N . GLN A 1 203 ? -3.869 20.191 26.034 1.00 96.25 203 GLN A N 1
ATOM 1574 C CA . GLN A 1 203 ? -5.027 20.044 26.909 1.00 96.25 203 GLN A CA 1
ATOM 1575 C C . GLN A 1 203 ? -5.645 18.663 26.724 1.00 96.25 203 GLN A C 1
ATOM 1577 O O . GLN A 1 203 ? -5.925 18.248 25.608 1.00 96.25 203 GLN A O 1
ATOM 1582 N N . ARG A 1 204 ? -5.898 17.944 27.821 1.00 96.06 204 ARG A N 1
ATOM 1583 C CA . ARG A 1 204 ? -6.585 16.651 27.751 1.00 96.06 204 ARG A CA 1
ATOM 1584 C C . ARG A 1 204 ? -8.052 16.843 27.358 1.00 96.06 204 ARG A C 1
ATOM 1586 O O . ARG A 1 204 ? -8.770 17.588 28.021 1.00 96.06 204 ARG A O 1
ATOM 1593 N N . VAL A 1 205 ? -8.483 16.116 26.330 1.00 94.62 205 VAL A N 1
ATOM 1594 C CA . VAL A 1 205 ? -9.866 16.075 25.825 1.00 94.62 205 VAL A CA 1
ATOM 1595 C C . VAL A 1 205 ? -10.626 14.889 26.421 1.00 94.62 205 VAL A C 1
ATOM 1597 O O . VAL A 1 205 ? -11.746 15.044 26.896 1.00 94.62 205 VAL A O 1
ATOM 1600 N N . GLY A 1 206 ? -10.017 13.701 26.448 1.00 94.75 206 GLY A N 1
ATOM 1601 C CA . GLY A 1 206 ? -10.691 12.471 26.871 1.00 94.75 206 GLY A CA 1
ATOM 1602 C C . GLY A 1 206 ? -9.815 11.234 26.702 1.00 94.75 206 GLY A C 1
ATOM 1603 O O . GLY A 1 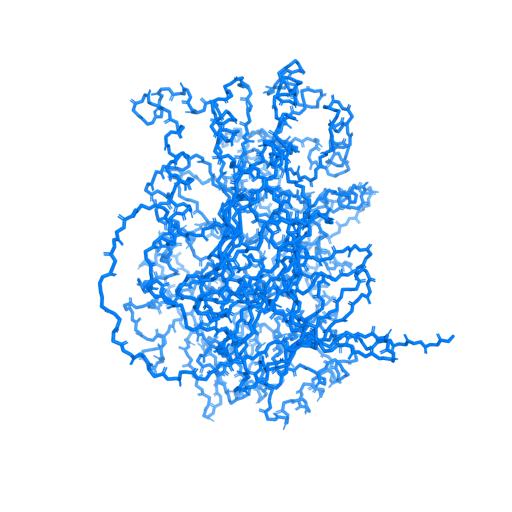206 ? -8.596 11.354 26.597 1.00 94.75 206 GLY A O 1
ATOM 1604 N N . ALA A 1 207 ? -10.425 10.046 26.686 1.00 97.31 207 ALA A N 1
ATOM 1605 C CA . ALA A 1 207 ? -9.720 8.832 26.274 1.00 97.31 207 ALA A CA 1
ATOM 1606 C C . ALA A 1 207 ? -9.515 8.844 24.748 1.00 97.31 207 ALA A C 1
ATOM 1608 O O . ALA A 1 207 ? -10.453 9.125 24.005 1.00 97.31 207 ALA A O 1
ATOM 1609 N N . GLY A 1 208 ? -8.292 8.571 24.290 1.00 97.06 208 GLY A N 1
ATOM 1610 C CA . GLY A 1 208 ? -7.926 8.591 22.870 1.00 97.06 208 GLY A CA 1
ATOM 1611 C C . GLY A 1 208 ? -7.977 7.219 22.219 1.00 97.06 208 GLY A C 1
ATOM 1612 O O . GLY A 1 208 ? -8.522 7.088 21.126 1.00 97.06 208 GLY A O 1
ATOM 1613 N N . ILE A 1 209 ? -7.452 6.203 22.907 1.00 98.25 209 ILE A N 1
ATOM 1614 C CA . ILE A 1 209 ? -7.497 4.808 22.465 1.00 98.25 209 ILE A CA 1
ATOM 1615 C C . ILE A 1 209 ? -8.024 3.951 23.611 1.00 98.25 209 ILE A C 1
ATOM 1617 O O . ILE A 1 209 ? -7.413 3.903 24.683 1.00 98.25 209 ILE A O 1
ATOM 1621 N N . VAL A 1 210 ? -9.147 3.278 23.376 1.00 98.25 210 VAL A N 1
ATOM 1622 C CA . VAL A 1 210 ? -9.814 2.402 24.342 1.00 98.25 210 VAL A CA 1
ATOM 1623 C C . VAL A 1 210 ? -9.903 0.993 23.771 1.00 98.25 210 VAL A C 1
ATOM 1625 O O . VAL A 1 210 ? -10.431 0.786 22.683 1.00 98.25 210 VAL A O 1
ATOM 1628 N N . GLN A 1 211 ? -9.386 0.030 24.520 1.00 97.56 211 GLN A N 1
ATOM 1629 C CA . GLN A 1 211 ? -9.462 -1.395 24.241 1.00 97.56 211 GLN A CA 1
ATOM 1630 C C . GLN A 1 211 ? -10.511 -2.039 25.153 1.00 97.56 211 GLN A C 1
ATOM 1632 O O . GLN A 1 211 ? -10.516 -1.831 26.369 1.00 97.56 211 GLN A O 1
ATOM 1637 N N . ALA A 1 212 ? -11.357 -2.872 24.560 1.00 96.25 212 ALA A N 1
ATOM 1638 C CA . ALA A 1 212 ? -12.218 -3.829 25.239 1.00 96.25 212 ALA A CA 1
ATOM 1639 C C . ALA A 1 212 ? -11.975 -5.233 24.666 1.00 96.25 212 ALA A C 1
ATOM 1641 O O . ALA A 1 212 ? -11.190 -5.401 23.735 1.00 96.25 212 ALA A O 1
ATOM 1642 N N . GLU A 1 213 ? -12.656 -6.242 25.210 1.00 94.38 213 GLU A N 1
ATOM 1643 C CA . GLU A 1 213 ? -12.462 -7.651 24.835 1.00 94.38 213 GLU A CA 1
ATOM 1644 C C . GLU A 1 213 ? -12.598 -7.900 23.324 1.00 94.38 213 GLU A C 1
ATOM 1646 O O . GLU A 1 213 ? -11.765 -8.585 22.740 1.00 94.38 213 GLU A O 1
ATOM 1651 N N . LYS A 1 214 ? -13.613 -7.305 22.684 1.00 96.19 214 LYS A N 1
ATOM 1652 C CA . LYS A 1 214 ? -13.911 -7.504 21.254 1.00 96.19 214 LYS A CA 1
ATOM 1653 C C . LYS A 1 214 ? -13.838 -6.229 20.417 1.00 96.19 214 LYS A C 1
ATOM 1655 O O . LYS A 1 214 ? -14.315 -6.210 19.281 1.00 96.19 214 LYS A O 1
ATOM 1660 N N . SER A 1 215 ? -13.289 -5.145 20.966 1.00 97.88 215 SER A N 1
ATOM 1661 C CA . SER A 1 215 ? -13.227 -3.880 20.239 1.00 97.88 215 SER A CA 1
ATOM 1662 C C . SER A 1 215 ? -12.025 -3.014 20.585 1.00 97.88 215 SER A C 1
ATOM 1664 O O . SER A 1 215 ? -11.615 -2.918 21.740 1.00 97.88 215 SER A O 1
ATOM 1666 N N . LEU A 1 216 ? -11.549 -2.284 19.583 1.00 98.56 216 LEU A N 1
ATOM 1667 C CA . LEU A 1 216 ? -10.630 -1.162 19.699 1.00 98.56 216 LEU A CA 1
ATOM 1668 C C . LEU A 1 216 ? -11.344 0.103 19.219 1.00 98.56 216 LEU A C 1
ATOM 1670 O O . LEU A 1 216 ? -11.814 0.154 18.083 1.00 98.56 216 LEU A O 1
ATOM 1674 N N . PHE A 1 217 ? -11.395 1.129 20.061 1.00 98.56 217 PHE A N 1
ATOM 1675 C CA . PHE A 1 217 ? -11.945 2.436 19.723 1.00 98.56 217 PHE A CA 1
ATOM 1676 C C . PHE A 1 217 ? -10.856 3.512 19.731 1.00 98.56 217 PHE A C 1
ATOM 1678 O O . PHE A 1 217 ? -10.147 3.681 20.722 1.00 98.56 217 PHE A O 1
ATOM 1685 N N . VAL A 1 218 ? -10.759 4.267 18.638 1.00 98.12 218 VAL A N 1
ATOM 1686 C CA . VAL A 1 218 ? -9.854 5.409 18.458 1.00 98.12 218 VAL A CA 1
ATOM 1687 C C . VAL A 1 218 ? -10.690 6.672 18.270 1.00 98.12 218 VAL A C 1
ATOM 1689 O O . VAL A 1 218 ? -11.470 6.774 17.326 1.00 98.12 218 VAL A O 1
ATOM 1692 N N . ALA A 1 219 ? -10.533 7.649 19.158 1.00 97.12 219 ALA A N 1
ATOM 1693 C CA . ALA A 1 219 ? -11.455 8.776 19.281 1.00 97.12 219 ALA A CA 1
ATOM 1694 C C . ALA A 1 219 ? -11.405 9.788 18.120 1.00 97.12 219 ALA A C 1
ATOM 1696 O O . ALA A 1 219 ? -12.431 10.331 17.704 1.00 97.12 219 ALA A O 1
ATOM 1697 N N . ASN A 1 220 ? -10.212 10.052 17.595 1.00 94.88 220 ASN A N 1
ATOM 1698 C CA . ASN A 1 220 ? -9.972 11.003 16.514 1.00 94.88 220 ASN A CA 1
ATOM 1699 C C . ASN A 1 220 ? -10.178 10.359 15.134 1.00 94.88 220 ASN A C 1
ATOM 1701 O O . ASN A 1 220 ? -10.003 9.152 14.954 1.00 94.88 220 ASN A O 1
ATOM 1705 N N . ALA A 1 221 ? -10.493 11.180 14.127 1.00 92.94 221 ALA A N 1
ATOM 1706 C CA . ALA A 1 221 ? -10.620 10.767 12.727 1.00 92.94 221 ALA A CA 1
ATOM 1707 C C . ALA A 1 221 ? -9.246 10.496 12.066 1.00 92.94 221 ALA A C 1
ATOM 1709 O O . ALA A 1 221 ? -8.883 11.122 11.070 1.00 92.94 221 ALA A O 1
ATOM 1710 N N . LEU A 1 222 ? -8.472 9.566 12.641 1.00 94.25 222 LEU A N 1
ATOM 1711 C CA . LEU A 1 222 ? -7.092 9.229 12.266 1.00 94.25 222 LEU A CA 1
ATOM 1712 C C . LEU A 1 222 ? -6.922 9.032 10.756 1.00 94.25 222 LEU A C 1
ATOM 1714 O O . LEU A 1 222 ? -6.087 9.673 10.123 1.00 94.25 222 LEU A O 1
ATOM 1718 N N . PHE A 1 223 ? -7.729 8.148 10.173 1.00 94.88 223 PHE A N 1
ATOM 1719 C CA . PHE A 1 223 ? -7.599 7.779 8.766 1.00 94.88 223 PHE A CA 1
ATOM 1720 C C . PHE A 1 223 ? -8.109 8.862 7.806 1.00 94.88 223 PHE A C 1
ATOM 1722 O O . PHE A 1 223 ? -7.643 8.942 6.671 1.00 94.88 223 PHE A O 1
ATOM 1729 N N . GLU A 1 224 ? -9.021 9.726 8.253 1.00 94.25 224 GLU A N 1
ATOM 1730 C CA . GLU A 1 224 ? -9.430 10.901 7.477 1.00 94.25 224 GLU A CA 1
ATOM 1731 C C . GLU A 1 224 ? -8.291 11.928 7.427 1.00 94.25 224 GLU A C 1
ATOM 1733 O O . GLU A 1 224 ? -7.977 12.464 6.366 1.00 94.25 224 GLU A O 1
ATOM 1738 N N . TYR A 1 225 ? -7.618 12.146 8.563 1.00 90.88 225 TYR A N 1
ATOM 1739 C CA . TYR A 1 225 ? -6.424 12.985 8.645 1.00 90.88 225 TYR A CA 1
ATOM 1740 C C . TYR A 1 225 ? -5.295 12.457 7.749 1.00 90.88 225 TYR A C 1
ATOM 1742 O O . TYR A 1 225 ? -4.789 13.203 6.913 1.00 90.88 225 TYR A O 1
ATOM 1750 N N . MET A 1 226 ? -4.934 11.176 7.872 1.00 88.38 226 MET A N 1
ATOM 1751 C CA . MET A 1 226 ? -3.857 10.577 7.071 1.00 88.38 226 MET A CA 1
ATOM 1752 C C . MET A 1 226 ? -4.159 10.651 5.569 1.00 88.38 226 MET A C 1
ATOM 1754 O O . MET A 1 226 ? -3.336 11.159 4.810 1.00 88.38 226 MET A O 1
ATOM 1758 N N . GLY A 1 227 ? -5.360 10.240 5.145 1.00 87.88 227 GLY A N 1
ATOM 1759 C CA . GLY A 1 227 ? -5.761 10.301 3.735 1.00 87.88 227 GLY A CA 1
ATOM 1760 C C . GLY A 1 227 ? -5.803 11.724 3.187 1.00 87.88 227 GLY A C 1
ATOM 1761 O O . GLY A 1 227 ? -5.416 11.959 2.041 1.00 87.88 227 GLY A O 1
ATOM 1762 N N . GLY A 1 228 ? -6.229 12.680 4.018 1.00 85.62 228 GLY A N 1
ATOM 1763 C CA . GLY A 1 228 ? -6.249 14.086 3.651 1.00 85.62 228 GLY A CA 1
ATOM 1764 C C . GLY A 1 228 ? -4.848 14.667 3.468 1.00 85.62 228 GLY A C 1
ATOM 1765 O O . GLY A 1 228 ? -4.627 15.442 2.541 1.00 85.62 228 GLY A O 1
ATOM 1766 N N . VAL A 1 229 ? -3.877 14.271 4.291 1.00 81.50 229 VAL A N 1
ATOM 1767 C CA . VAL A 1 229 ? -2.490 14.716 4.110 1.00 81.50 229 VAL A CA 1
ATOM 1768 C C . VAL A 1 229 ? -1.846 14.061 2.882 1.00 81.50 229 VAL A C 1
ATOM 1770 O O . VAL A 1 229 ? -1.239 14.764 2.079 1.00 81.50 229 VAL A O 1
ATOM 1773 N N . TRP A 1 230 ? -2.026 12.750 2.677 1.00 79.38 230 TRP A N 1
ATOM 1774 C CA . TRP A 1 230 ? -1.415 12.024 1.548 1.00 79.38 230 TRP A CA 1
ATOM 1775 C C . TRP A 1 230 ? -1.845 12.537 0.173 1.00 79.38 230 TRP A C 1
ATOM 1777 O O . TRP A 1 230 ? -1.052 12.531 -0.762 1.00 79.38 230 TRP A O 1
ATOM 1787 N N . GLN A 1 231 ? -3.090 12.998 0.052 1.00 78.62 231 GLN A N 1
ATOM 1788 C CA . GLN A 1 231 ? -3.647 13.503 -1.205 1.00 78.62 231 GLN A CA 1
ATOM 1789 C C . GLN A 1 231 ? -3.591 15.026 -1.335 1.00 78.62 231 GLN A C 1
ATOM 1791 O O . GLN A 1 231 ? -4.244 15.582 -2.217 1.00 78.62 231 GLN A O 1
ATOM 1796 N N . ALA A 1 232 ? -2.847 15.714 -0.462 1.00 74.12 232 ALA A N 1
ATOM 1797 C CA . ALA A 1 232 ? -2.765 17.175 -0.446 1.00 74.12 232 ALA A CA 1
ATOM 1798 C C . ALA A 1 232 ? -4.080 17.909 -0.101 1.00 74.12 232 ALA A C 1
ATOM 1800 O O . ALA A 1 232 ? -4.194 19.106 -0.357 1.00 74.12 232 ALA A O 1
ATOM 1801 N N . HIS A 1 233 ? -5.082 17.241 0.488 1.00 77.19 233 HIS A N 1
ATOM 1802 C CA . HIS A 1 233 ? -6.282 17.933 0.991 1.00 77.19 233 HIS A CA 1
ATOM 1803 C C . HIS A 1 233 ? -5.976 18.798 2.215 1.00 77.19 233 HIS A C 1
ATOM 1805 O O . HIS A 1 233 ? -6.671 19.787 2.456 1.00 77.19 233 HIS A O 1
ATOM 1811 N N . LEU A 1 234 ? -5.022 18.364 3.043 1.00 79.25 234 LEU A N 1
ATOM 1812 C CA . LEU A 1 234 ? -4.731 18.942 4.350 1.00 79.25 234 LEU A CA 1
ATOM 1813 C C . LEU A 1 234 ? -3.270 19.367 4.430 1.00 79.25 234 LEU A C 1
ATOM 1815 O O . LEU A 1 234 ? -2.370 18.566 4.191 1.00 79.25 234 LEU A O 1
ATOM 1819 N N . ASN A 1 235 ? -3.041 20.612 4.844 1.00 76.38 235 ASN A N 1
ATOM 1820 C CA . ASN A 1 235 ? -1.702 21.108 5.122 1.00 76.38 235 ASN A CA 1
ATOM 1821 C C . ASN A 1 235 ? -1.320 20.865 6.589 1.00 76.38 235 ASN A C 1
ATOM 1823 O O . ASN A 1 235 ? -1.877 21.493 7.490 1.00 76.38 235 ASN A O 1
ATOM 1827 N N . ALA A 1 236 ? -0.343 19.986 6.814 1.00 75.81 236 ALA A N 1
ATOM 1828 C CA . ALA A 1 236 ? 0.201 19.678 8.135 1.00 75.81 236 ALA A CA 1
ATOM 1829 C C . ALA A 1 236 ? 1.626 20.225 8.369 1.00 75.81 236 ALA A C 1
ATOM 1831 O O . ALA A 1 236 ? 2.256 19.832 9.350 1.00 75.81 236 ALA A O 1
ATOM 1832 N N . GLU A 1 237 ? 2.151 21.116 7.512 1.00 74.19 237 GLU A N 1
ATOM 1833 C CA . GLU A 1 237 ? 3.551 21.587 7.579 1.00 74.19 237 GLU A CA 1
ATOM 1834 C C . GLU A 1 237 ? 3.943 22.176 8.941 1.00 74.19 237 GLU A C 1
ATOM 1836 O O . GLU A 1 237 ? 5.074 21.980 9.380 1.00 74.19 237 GLU A O 1
ATOM 1841 N N . GLU A 1 238 ? 3.019 22.848 9.637 1.00 77.12 238 GLU A N 1
ATOM 1842 C CA . GLU A 1 238 ? 3.303 23.483 10.933 1.00 77.12 238 GLU A CA 1
ATOM 1843 C C . GLU A 1 238 ? 3.701 22.487 12.038 1.00 77.12 238 GLU A C 1
ATOM 1845 O O . GLU A 1 238 ? 4.487 22.835 12.913 1.00 77.12 238 GLU A O 1
ATOM 1850 N N . VAL A 1 239 ? 3.232 21.233 11.967 1.00 78.81 239 VAL A N 1
ATOM 1851 C CA . VAL A 1 239 ? 3.529 20.181 12.964 1.00 78.81 239 VAL A CA 1
ATOM 1852 C C . VAL A 1 239 ? 4.291 18.980 12.398 1.00 78.81 239 VAL A C 1
ATOM 1854 O O . VAL A 1 239 ? 4.739 18.111 13.145 1.00 78.81 239 VAL A O 1
ATOM 1857 N N . ARG A 1 240 ? 4.477 18.916 11.076 1.00 74.62 240 ARG A N 1
ATOM 1858 C CA . ARG A 1 240 ? 5.045 17.757 10.363 1.00 74.62 240 ARG A CA 1
ATOM 1859 C C . ARG A 1 240 ? 6.420 17.321 10.874 1.00 74.62 240 ARG A C 1
ATOM 1861 O O . ARG A 1 240 ? 6.751 16.141 10.830 1.00 74.62 240 ARG A O 1
ATOM 1868 N N . ARG A 1 241 ? 7.238 18.270 11.343 1.00 75.94 241 ARG A N 1
ATOM 1869 C CA . ARG A 1 241 ? 8.648 18.041 11.714 1.00 75.94 241 ARG A CA 1
ATOM 1870 C C . ARG A 1 241 ? 8.872 17.672 13.180 1.00 75.94 241 ARG A C 1
ATOM 1872 O O . ARG A 1 241 ? 10.017 17.508 13.580 1.00 75.94 241 ARG A O 1
ATOM 1879 N N . TRP A 1 242 ? 7.819 17.582 13.988 1.00 84.12 242 TRP A N 1
ATOM 1880 C CA . TRP A 1 242 ? 7.970 17.533 15.444 1.00 84.12 242 TRP A CA 1
ATOM 1881 C C . TRP A 1 242 ? 8.509 16.216 16.006 1.00 84.12 242 TRP A C 1
ATOM 1883 O O . TRP A 1 242 ? 9.167 16.249 17.040 1.00 84.12 242 TRP A O 1
ATOM 1893 N N . PHE A 1 243 ? 8.236 15.080 15.360 1.00 82.00 243 PHE A N 1
ATOM 1894 C CA . PHE A 1 243 ? 8.616 13.761 15.887 1.00 82.00 243 PHE A CA 1
ATOM 1895 C C . PHE A 1 243 ? 9.642 13.076 14.992 1.00 82.00 243 PHE A C 1
ATOM 1897 O O . PHE A 1 243 ? 10.817 12.993 15.329 1.00 82.00 243 PHE A O 1
ATOM 1904 N N . ASN A 1 244 ? 9.206 12.623 13.816 1.00 78.00 244 ASN A N 1
ATOM 1905 C CA . ASN A 1 244 ? 10.044 11.894 12.878 1.00 78.00 244 ASN A CA 1
ATOM 1906 C C . ASN A 1 244 ? 9.912 12.507 11.478 1.00 78.00 244 ASN A C 1
ATOM 1908 O O . ASN A 1 244 ? 9.072 12.068 10.698 1.00 78.00 244 ASN A O 1
ATOM 1912 N N . PRO A 1 245 ? 10.706 13.534 11.136 1.00 69.06 245 PRO A N 1
ATOM 1913 C CA . PRO A 1 245 ? 10.510 14.296 9.905 1.00 69.06 245 PRO A CA 1
ATOM 1914 C C . PRO A 1 245 ? 10.679 13.477 8.619 1.00 69.06 245 PRO A C 1
ATOM 1916 O O . PRO A 1 245 ? 10.199 13.944 7.592 1.00 69.06 245 PRO A O 1
ATOM 1919 N N . PHE A 1 246 ? 11.317 12.299 8.670 1.00 69.12 246 PHE A N 1
ATOM 1920 C CA . PHE A 1 246 ? 11.517 11.405 7.522 1.00 69.12 246 PHE A CA 1
ATOM 1921 C C . PHE A 1 246 ? 10.408 10.349 7.388 1.00 69.12 246 PHE A C 1
ATOM 1923 O O . PHE A 1 246 ? 9.967 10.062 6.279 1.00 69.12 246 PHE A O 1
ATOM 1930 N N . ASN A 1 247 ? 9.919 9.807 8.511 1.00 72.62 247 ASN A N 1
ATOM 1931 C CA . ASN A 1 247 ? 9.012 8.652 8.537 1.00 72.62 247 ASN A CA 1
ATOM 1932 C C . ASN A 1 247 ? 7.714 8.896 9.327 1.00 72.62 247 ASN A C 1
ATOM 1934 O O . ASN A 1 247 ? 7.062 7.942 9.737 1.00 72.62 247 ASN A O 1
ATOM 1938 N N . TRP A 1 248 ? 7.291 10.143 9.554 1.00 75.06 248 TRP A N 1
ATOM 1939 C CA . TRP A 1 248 ? 6.190 10.449 10.484 1.00 75.06 248 TRP A CA 1
ATOM 1940 C C . TRP A 1 248 ? 4.878 9.677 10.218 1.00 75.06 248 TRP A C 1
ATOM 1942 O O . TRP A 1 248 ? 4.170 9.300 11.155 1.00 75.06 248 TRP A O 1
ATOM 1952 N N . ALA A 1 249 ? 4.510 9.425 8.959 1.00 76.31 249 ALA A N 1
ATOM 1953 C CA . ALA A 1 249 ? 3.310 8.641 8.661 1.00 76.31 249 ALA A CA 1
ATOM 1954 C C . ALA A 1 249 ? 3.532 7.144 8.943 1.00 76.31 249 ALA A C 1
ATOM 1956 O O . ALA A 1 249 ? 2.629 6.472 9.443 1.00 76.31 249 ALA A O 1
ATOM 1957 N N . GLU A 1 250 ? 4.741 6.629 8.693 1.00 81.62 250 GLU A N 1
ATOM 1958 C CA . GLU A 1 250 ? 5.123 5.269 9.084 1.00 81.62 250 GLU A CA 1
ATOM 1959 C C . GLU A 1 250 ? 5.158 5.124 10.608 1.00 81.62 250 GLU A C 1
ATOM 1961 O O . GLU A 1 250 ? 4.731 4.096 11.121 1.00 81.62 250 GLU A O 1
ATOM 1966 N N . THR A 1 251 ? 5.534 6.170 11.352 1.00 84.69 251 THR A N 1
ATOM 1967 C CA . THR A 1 251 ? 5.462 6.186 12.820 1.00 84.69 251 THR A CA 1
ATOM 1968 C C . THR A 1 251 ? 4.045 5.971 13.335 1.00 84.69 251 THR A C 1
ATOM 1970 O O . THR A 1 251 ? 3.846 5.224 14.296 1.00 84.69 251 THR A O 1
ATOM 1973 N N . LEU A 1 252 ? 3.039 6.580 12.701 1.00 87.25 252 LEU A N 1
ATOM 1974 C CA . LEU A 1 252 ? 1.632 6.334 13.037 1.00 87.25 252 LEU A CA 1
ATOM 1975 C C . LEU A 1 252 ? 1.213 4.897 12.725 1.00 87.25 252 LEU A C 1
ATOM 1977 O O . LEU A 1 252 ? 0.532 4.273 13.536 1.00 87.25 252 LEU A O 1
ATOM 1981 N N . LEU A 1 253 ? 1.634 4.351 11.582 1.00 88.88 253 LEU A N 1
ATOM 1982 C CA . LEU A 1 253 ? 1.328 2.965 11.224 1.00 88.88 253 LEU A CA 1
ATOM 1983 C C . LEU A 1 253 ? 2.019 1.952 12.130 1.00 88.88 253 LEU A C 1
ATOM 1985 O O . LEU A 1 253 ? 1.417 0.944 12.491 1.00 88.88 253 LEU A O 1
ATOM 1989 N N . TYR A 1 254 ? 3.261 2.218 12.515 1.00 90.00 254 TYR A N 1
ATOM 1990 C CA . TYR A 1 254 ? 4.027 1.385 13.429 1.00 90.00 254 TYR A CA 1
ATOM 1991 C C . TYR A 1 254 ? 3.330 1.324 14.791 1.00 90.00 254 TYR A C 1
ATOM 1993 O O . TYR A 1 254 ? 3.092 0.233 15.314 1.00 90.00 254 TYR A O 1
ATOM 2001 N N . GLN A 1 255 ? 2.900 2.484 15.303 1.00 91.25 255 GLN A N 1
ATOM 2002 C CA . GLN A 1 255 ? 2.078 2.588 16.510 1.00 91.25 255 GLN A CA 1
ATOM 2003 C C . GLN A 1 255 ? 0.750 1.838 16.366 1.00 91.25 255 GLN A C 1
ATOM 2005 O O . GLN A 1 255 ? 0.423 1.014 17.215 1.00 91.25 255 GLN A O 1
ATOM 2010 N N . LEU A 1 256 ? 0.013 2.048 15.272 1.00 92.88 256 LEU A N 1
ATOM 2011 C CA . LEU A 1 256 ? -1.262 1.371 15.030 1.00 92.88 256 LEU A CA 1
ATOM 2012 C C . LEU A 1 256 ? -1.110 -0.156 14.957 1.00 92.88 256 LEU A C 1
ATOM 2014 O O . LEU A 1 256 ? -1.910 -0.880 15.547 1.00 92.88 256 LEU A O 1
ATOM 2018 N N . ARG A 1 257 ? -0.080 -0.659 14.269 1.00 93.62 257 ARG A N 1
ATOM 2019 C CA . ARG A 1 257 ? 0.233 -2.093 14.224 1.00 93.62 257 ARG A CA 1
ATOM 2020 C C . ARG A 1 257 ? 0.516 -2.624 15.629 1.00 93.62 257 ARG A C 1
ATOM 2022 O O . ARG A 1 257 ? -0.028 -3.659 15.998 1.00 93.62 257 ARG A O 1
ATOM 2029 N N . GLY A 1 258 ? 1.323 -1.904 16.412 1.00 93.31 2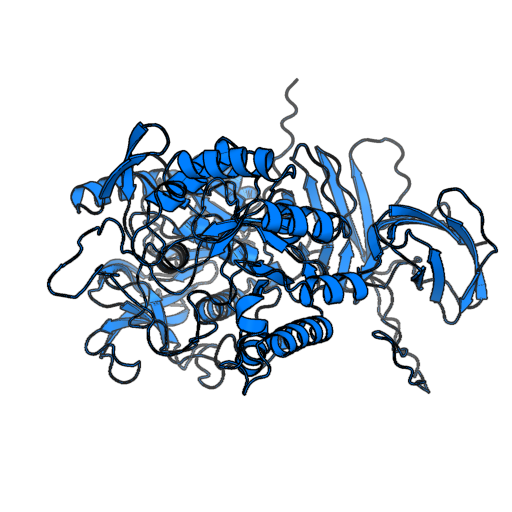58 GLY A N 1
ATOM 2030 C CA . GLY A 1 258 ? 1.589 -2.242 17.811 1.00 93.31 258 GLY A CA 1
ATOM 2031 C C . GLY A 1 258 ? 0.308 -2.316 18.647 1.00 93.31 258 GLY A C 1
ATOM 2032 O O . GLY A 1 258 ? 0.127 -3.270 19.399 1.00 93.31 258 GLY A O 1
ATOM 2033 N N . VAL A 1 259 ? -0.615 -1.367 18.464 1.00 95.75 259 VAL A N 1
ATOM 2034 C CA . VAL A 1 259 ? -1.931 -1.367 19.124 1.00 95.75 259 VAL A CA 1
ATOM 2035 C C . VAL A 1 259 ? -2.770 -2.579 18.713 1.00 95.75 259 VAL A C 1
ATOM 2037 O O . VAL A 1 259 ? -3.346 -3.229 19.581 1.00 95.75 259 VAL A O 1
ATOM 2040 N N . LEU A 1 260 ? -2.817 -2.928 17.424 1.00 96.44 260 LEU A N 1
ATOM 2041 C CA . LEU A 1 260 ? -3.546 -4.111 16.949 1.00 96.44 260 LEU A CA 1
ATOM 2042 C C . LEU A 1 260 ? -2.972 -5.410 17.536 1.00 96.44 260 LEU A C 1
ATOM 2044 O O . LEU A 1 260 ? -3.736 -6.259 17.990 1.00 96.44 260 LEU A O 1
ATOM 2048 N N . TRP A 1 261 ? -1.645 -5.548 17.598 1.00 95.19 261 TRP A N 1
ATOM 2049 C CA . TRP A 1 261 ? -0.989 -6.692 18.247 1.00 95.19 261 TRP A CA 1
ATOM 2050 C C . TRP A 1 261 ? -1.265 -6.741 19.754 1.00 95.19 261 TRP A C 1
ATOM 2052 O O . TRP A 1 261 ? -1.579 -7.793 20.293 1.00 95.19 261 TRP A O 1
ATOM 2062 N N . ALA A 1 262 ? -1.253 -5.602 20.449 1.00 94.00 262 ALA A N 1
ATOM 2063 C CA . ALA A 1 262 ? -1.650 -5.552 21.861 1.00 94.00 262 ALA A CA 1
ATOM 2064 C C . ALA A 1 262 ? -3.127 -5.946 22.087 1.00 94.00 262 ALA A C 1
ATOM 2066 O O . ALA A 1 262 ? -3.510 -6.317 23.198 1.00 94.00 262 ALA A O 1
ATOM 2067 N N . CYS A 1 263 ? -3.949 -5.893 21.034 1.00 95.81 263 CYS A N 1
ATOM 2068 C CA . CYS A 1 263 ? -5.336 -6.353 21.021 1.00 95.81 263 CYS A CA 1
ATOM 2069 C C . CYS A 1 263 ? -5.505 -7.808 20.533 1.00 95.81 263 CYS A C 1
ATOM 2071 O O . CYS A 1 263 ? -6.628 -8.208 20.222 1.00 95.81 263 CYS A O 1
ATOM 2073 N N . GLY A 1 264 ? -4.428 -8.596 20.431 1.00 94.69 264 GLY A N 1
ATOM 2074 C CA . GLY A 1 264 ? -4.489 -10.008 20.030 1.00 94.69 264 GLY A CA 1
ATOM 2075 C C . GLY A 1 264 ? -4.710 -10.237 18.530 1.00 94.69 264 GLY A C 1
ATOM 2076 O O . GLY A 1 264 ? -5.148 -11.314 18.129 1.00 94.69 264 GLY A O 1
ATOM 2077 N N . GLN A 1 265 ? -4.480 -9.221 17.688 1.00 95.44 265 GLN A N 1
ATOM 2078 C CA . GLN A 1 265 ? -4.724 -9.293 16.239 1.00 95.44 265 GLN A CA 1
ATOM 2079 C C . GLN A 1 265 ? -3.475 -9.681 15.425 1.00 95.44 265 GLN A C 1
ATOM 2081 O O . GLN A 1 265 ? -3.507 -9.690 14.193 1.00 95.44 265 GLN A O 1
ATOM 2086 N N . GLU A 1 266 ? -2.361 -10.017 16.077 1.00 93.25 266 GLU A N 1
ATOM 2087 C CA . GLU A 1 266 ? -1.102 -10.433 15.448 1.00 93.25 266 GLU A CA 1
ATOM 2088 C C . GLU A 1 266 ? -1.232 -11.703 14.598 1.00 93.25 266 GLU A C 1
ATOM 2090 O O . GLU A 1 266 ? -0.477 -11.868 13.640 1.00 93.25 266 GLU A O 1
ATOM 2095 N N . GLY A 1 267 ? -2.226 -12.559 14.868 1.00 92.12 267 GLY A N 1
ATOM 2096 C CA . GLY A 1 267 ? -2.496 -13.765 14.077 1.00 92.12 267 GLY A CA 1
ATOM 2097 C C . GLY A 1 267 ? -2.717 -13.482 12.585 1.00 92.12 267 GLY A C 1
ATOM 2098 O O . GLY A 1 267 ? -2.334 -14.290 11.740 1.00 92.12 267 GLY A O 1
ATOM 2099 N N . HIS A 1 268 ? -3.217 -12.290 12.237 1.00 93.25 268 HIS A N 1
ATOM 2100 C CA . HIS A 1 268 ? -3.362 -11.847 10.846 1.00 93.25 268 HIS A CA 1
ATOM 2101 C C . HIS A 1 268 ? -2.027 -11.694 10.096 1.00 93.25 268 HIS A C 1
ATOM 2103 O O . HIS A 1 268 ? -2.009 -11.735 8.867 1.00 93.25 268 HIS A O 1
ATOM 2109 N N . TRP A 1 269 ? -0.906 -11.559 10.810 1.00 93.06 269 TRP A N 1
ATOM 2110 C CA . TRP A 1 269 ? 0.443 -11.531 10.237 1.00 93.06 269 TRP A CA 1
ATOM 2111 C C . TRP A 1 269 ? 1.077 -12.921 10.113 1.00 93.06 269 TRP A C 1
ATOM 2113 O O . TRP A 1 269 ? 2.109 -13.048 9.456 1.00 93.06 269 TRP A O 1
ATOM 2123 N N . GLY A 1 270 ? 0.482 -13.954 10.723 1.00 92.12 270 GLY A N 1
ATOM 2124 C CA . GLY A 1 270 ? 1.044 -15.304 10.761 1.00 92.12 270 GLY A CA 1
ATOM 2125 C C . GLY A 1 270 ? 1.086 -15.986 9.396 1.00 92.12 270 GLY A C 1
ATOM 2126 O O . GLY A 1 270 ? 1.984 -16.773 9.132 1.00 92.12 270 GLY A O 1
ATOM 2127 N N . THR A 1 271 ? 0.150 -15.693 8.495 1.00 94.06 271 THR A N 1
ATOM 2128 C CA . THR A 1 271 ? 0.205 -16.149 7.099 1.00 94.06 271 THR A CA 1
ATOM 2129 C C . THR A 1 271 ? -0.410 -15.094 6.196 1.00 94.06 271 THR A C 1
ATOM 2131 O O . THR A 1 271 ? -1.590 -14.775 6.325 1.00 94.06 271 THR A O 1
ATOM 2134 N N . ARG A 1 272 ? 0.381 -14.540 5.277 1.00 93.88 272 ARG A N 1
ATOM 2135 C CA . ARG A 1 272 ? -0.028 -13.400 4.452 1.00 93.88 272 ARG A CA 1
ATOM 2136 C C . ARG A 1 272 ? 0.601 -13.422 3.070 1.00 93.88 272 ARG A C 1
ATOM 2138 O O . ARG A 1 272 ? 1.739 -13.845 2.886 1.00 93.88 272 ARG A O 1
ATOM 2145 N N . LEU A 1 273 ? -0.137 -12.900 2.103 1.00 95.25 273 LEU A N 1
ATOM 2146 C CA . LEU A 1 273 ? 0.376 -12.641 0.768 1.00 95.25 273 LEU A CA 1
ATOM 2147 C C . LEU A 1 273 ? 1.342 -11.451 0.816 1.00 95.25 273 LEU A C 1
ATOM 2149 O O . LEU A 1 273 ? 1.005 -10.414 1.377 1.00 95.25 273 LEU A O 1
ATOM 2153 N N . ARG A 1 274 ? 2.534 -11.573 0.233 1.00 92.62 274 ARG A N 1
ATOM 2154 C CA . ARG A 1 274 ? 3.526 -10.491 0.184 1.00 92.62 274 ARG A CA 1
ATOM 2155 C C . ARG A 1 274 ? 3.525 -9.830 -1.180 1.00 92.62 274 ARG A C 1
ATOM 2157 O O . ARG A 1 274 ? 3.781 -10.492 -2.186 1.00 92.62 274 ARG A O 1
ATOM 2164 N N . THR A 1 275 ? 3.337 -8.511 -1.196 1.00 89.62 275 THR A N 1
ATOM 2165 C CA . THR A 1 275 ? 3.380 -7.716 -2.429 1.00 89.62 275 THR A CA 1
ATOM 2166 C C . THR A 1 275 ? 4.705 -7.920 -3.170 1.00 89.62 275 THR A C 1
ATOM 2168 O O . THR A 1 275 ? 4.705 -8.208 -4.360 1.00 89.62 275 THR A O 1
ATOM 2171 N N . PHE A 1 276 ? 5.847 -7.872 -2.477 1.00 89.75 276 PHE A N 1
ATOM 2172 C CA . PHE A 1 276 ? 7.178 -7.953 -3.101 1.00 89.75 276 PHE A CA 1
ATOM 2173 C C . PHE A 1 276 ? 7.910 -9.270 -2.812 1.00 89.75 276 PHE A C 1
ATOM 2175 O O . PHE A 1 276 ? 9.135 -9.322 -2.801 1.00 89.75 276 PHE A O 1
ATOM 2182 N N . GLY A 1 277 ? 7.172 -10.355 -2.575 1.00 88.88 277 GLY A N 1
ATOM 2183 C CA . GLY A 1 277 ? 7.758 -11.678 -2.362 1.00 88.88 277 GLY A CA 1
ATOM 2184 C C . GLY A 1 277 ? 8.709 -11.750 -1.159 1.00 88.88 277 GLY A C 1
ATOM 2185 O O . GLY A 1 277 ? 8.393 -11.261 -0.075 1.00 88.88 277 GLY A O 1
ATOM 2186 N N . SER A 1 278 ? 9.877 -12.372 -1.347 1.00 89.19 278 SER A N 1
ATOM 2187 C CA . SER A 1 278 ? 10.898 -12.547 -0.303 1.00 89.19 278 SER A CA 1
ATOM 2188 C C . SER A 1 278 ? 11.803 -11.325 -0.076 1.00 89.19 278 SER A C 1
ATOM 2190 O O . SER A 1 278 ? 12.738 -11.407 0.731 1.00 89.19 278 SER A O 1
ATOM 2192 N N . TYR A 1 279 ? 11.587 -10.229 -0.808 1.00 89.75 279 TYR A N 1
ATOM 2193 C CA . TYR A 1 279 ? 12.324 -8.979 -0.625 1.00 89.75 279 TYR A CA 1
ATOM 2194 C C . TYR A 1 279 ? 11.826 -8.230 0.618 1.00 89.75 279 TYR A C 1
ATOM 2196 O O . TYR A 1 279 ? 10.687 -8.399 1.059 1.00 89.75 279 TYR A O 1
ATOM 2204 N N . ASP A 1 280 ? 12.687 -7.393 1.194 1.00 86.81 280 ASP A N 1
ATOM 2205 C CA . ASP A 1 280 ? 12.360 -6.617 2.399 1.00 86.81 280 ASP A CA 1
ATOM 2206 C C . ASP A 1 280 ? 11.739 -5.241 2.075 1.00 86.81 280 ASP A C 1
ATOM 2208 O O . ASP A 1 280 ? 11.395 -4.482 2.987 1.00 86.81 280 ASP A O 1
ATOM 2212 N N . GLY A 1 281 ? 11.587 -4.926 0.783 1.00 89.19 281 GLY A N 1
ATOM 2213 C CA . GLY A 1 281 ? 11.009 -3.702 0.220 1.00 89.19 281 GLY A CA 1
ATOM 2214 C C . GLY A 1 281 ? 11.375 -3.529 -1.259 1.00 89.19 281 GLY A C 1
ATOM 2215 O O . GLY A 1 281 ? 11.891 -4.458 -1.884 1.00 89.19 281 GLY A O 1
ATOM 2216 N N . VAL A 1 282 ? 11.137 -2.340 -1.814 1.00 90.62 282 VAL A N 1
ATOM 2217 C CA . VAL A 1 282 ? 11.420 -1.999 -3.221 1.00 90.62 282 VAL A CA 1
ATOM 2218 C C . VAL A 1 282 ? 12.288 -0.760 -3.303 1.00 90.62 282 VAL A C 1
ATOM 2220 O O . VAL A 1 282 ? 12.005 0.232 -2.648 1.00 90.62 282 VAL A O 1
ATOM 2223 N N . MET A 1 283 ? 13.296 -0.780 -4.164 1.00 90.62 283 MET A N 1
ATOM 2224 C CA . MET A 1 283 ? 13.923 0.426 -4.689 1.00 90.62 283 MET A CA 1
ATOM 2225 C C . MET A 1 283 ? 13.362 0.684 -6.090 1.00 90.62 283 MET A C 1
ATOM 2227 O O . MET A 1 283 ? 13.630 -0.073 -7.025 1.00 90.62 283 MET A O 1
ATOM 2231 N N . ASN A 1 284 ? 12.587 1.756 -6.230 1.00 89.38 284 ASN A N 1
ATOM 2232 C CA . ASN A 1 284 ? 12.091 2.228 -7.517 1.00 89.38 284 ASN A CA 1
ATOM 2233 C C . ASN A 1 284 ? 13.014 3.351 -7.994 1.00 89.38 284 ASN A C 1
ATOM 2235 O O . ASN A 1 284 ? 13.145 4.377 -7.333 1.00 89.38 284 ASN A O 1
ATOM 2239 N N . ILE A 1 285 ? 13.691 3.149 -9.120 1.00 87.19 285 ILE A N 1
ATOM 2240 C CA . ILE A 1 285 ? 14.588 4.164 -9.673 1.00 87.19 285 ILE A CA 1
ATOM 2241 C C . ILE A 1 285 ? 13.871 4.861 -10.818 1.00 87.19 285 ILE A C 1
ATOM 2243 O O . ILE A 1 285 ? 13.511 4.224 -11.814 1.00 87.19 285 ILE A O 1
ATOM 2247 N N . ARG A 1 286 ? 13.717 6.174 -10.688 1.00 87.25 286 ARG A N 1
ATOM 2248 C CA . ARG A 1 286 ? 13.196 7.052 -11.731 1.00 87.25 286 ARG A CA 1
ATOM 2249 C C . ARG A 1 286 ? 14.290 8.026 -12.169 1.00 87.25 286 ARG A C 1
ATOM 2251 O O . ARG A 1 286 ? 15.031 8.545 -11.346 1.00 87.25 286 ARG A O 1
ATOM 2258 N N . HIS A 1 287 ? 14.378 8.295 -13.461 1.00 87.44 287 HIS A N 1
ATOM 2259 C CA . HIS A 1 287 ? 15.289 9.276 -14.032 1.00 87.44 287 HIS A CA 1
ATOM 2260 C C . HIS A 1 287 ? 14.523 10.341 -14.788 1.00 87.44 287 HIS A C 1
ATOM 2262 O O . HIS A 1 287 ? 13.591 10.013 -15.530 1.00 87.44 287 HIS A O 1
ATOM 2268 N N . ASP A 1 288 ? 14.999 11.574 -14.657 1.00 83.94 288 ASP A N 1
ATOM 2269 C CA . ASP A 1 288 ? 14.503 12.736 -15.396 1.00 83.94 288 ASP A CA 1
ATOM 2270 C C . ASP A 1 288 ? 15.645 13.254 -16.248 1.00 83.94 288 ASP A C 1
ATOM 2272 O O . ASP A 1 288 ? 16.475 14.013 -15.749 1.00 83.94 288 ASP A O 1
ATOM 2276 N N . PRO A 1 289 ? 15.759 12.817 -17.513 1.00 80.94 289 PRO A N 1
ATOM 2277 C CA . PRO A 1 289 ? 16.903 13.170 -18.334 1.00 80.94 289 PRO A CA 1
ATOM 2278 C C . PRO A 1 289 ? 17.011 14.634 -18.755 1.00 80.94 289 PRO A C 1
ATOM 2280 O O . PRO A 1 289 ? 17.963 14.975 -19.454 1.00 80.94 289 PRO A O 1
ATOM 2283 N N . ASP A 1 290 ? 16.046 15.473 -18.386 1.00 76.81 290 ASP A N 1
ATOM 2284 C CA . ASP A 1 290 ? 15.807 16.819 -18.905 1.00 76.81 290 ASP A CA 1
ATOM 2285 C C . ASP A 1 290 ? 17.062 17.593 -19.305 1.00 76.81 290 ASP A C 1
ATOM 2287 O O . ASP A 1 290 ? 18.048 17.697 -18.568 1.00 76.81 290 ASP A O 1
ATOM 2291 N N . LYS A 1 291 ? 16.996 18.202 -20.493 1.00 77.69 291 LYS A N 1
ATOM 2292 C CA . LYS A 1 291 ? 18.059 19.036 -21.083 1.00 77.69 291 LYS A CA 1
ATOM 2293 C C . LYS A 1 291 ? 19.443 18.364 -21.172 1.00 77.69 291 LYS A C 1
ATOM 2295 O O . LYS A 1 291 ? 20.419 19.065 -21.440 1.00 77.69 291 LYS A O 1
ATOM 2300 N N . SER A 1 292 ? 19.559 17.047 -20.971 1.00 83.69 292 SER A N 1
ATOM 2301 C CA . SER A 1 292 ? 20.840 16.342 -20.919 1.00 83.69 292 SER A CA 1
ATOM 2302 C C . SER A 1 292 ? 20.879 15.093 -21.803 1.00 83.69 292 SER A C 1
ATOM 2304 O O . SER A 1 292 ? 19.922 14.332 -21.914 1.00 83.69 292 SER A O 1
ATOM 2306 N N . LEU A 1 293 ? 22.046 14.863 -22.411 1.00 87.25 293 LEU A N 1
ATOM 2307 C CA . LEU A 1 293 ? 22.418 13.626 -23.111 1.00 87.25 293 LEU A CA 1
ATOM 2308 C C . LEU A 1 293 ? 23.471 12.825 -22.326 1.00 87.25 293 LEU A C 1
ATOM 2310 O O . LEU A 1 293 ? 24.185 11.993 -22.892 1.00 87.25 293 LEU A O 1
ATOM 2314 N N . ASP A 1 294 ? 23.609 13.088 -21.024 1.00 88.44 294 ASP A N 1
ATOM 2315 C CA . ASP A 1 294 ? 24.473 12.287 -20.164 1.00 88.44 294 ASP A CA 1
ATOM 2316 C C . ASP A 1 294 ? 23.831 10.923 -19.859 1.00 88.44 294 ASP A C 1
ATOM 2318 O O . ASP A 1 294 ? 22.996 10.759 -18.971 1.00 88.44 294 ASP A O 1
ATOM 2322 N N . MET A 1 295 ? 24.277 9.923 -20.616 1.00 91.06 295 MET A N 1
ATOM 2323 C CA . MET A 1 295 ? 23.833 8.530 -20.541 1.00 91.06 295 MET A CA 1
ATOM 2324 C C . MET A 1 295 ? 24.624 7.698 -19.516 1.00 91.06 295 MET A C 1
ATOM 2326 O O . MET A 1 295 ? 24.543 6.468 -19.546 1.00 91.06 295 MET A O 1
ATOM 2330 N N . THR A 1 296 ? 25.439 8.312 -18.649 1.00 90.88 296 THR A N 1
ATOM 2331 C CA . THR A 1 296 ? 26.326 7.581 -17.723 1.00 90.88 296 THR A CA 1
ATOM 2332 C C . THR A 1 296 ? 25.544 6.606 -16.842 1.00 90.88 296 THR A C 1
ATOM 2334 O O . THR A 1 296 ? 25.906 5.431 -16.757 1.00 90.88 296 THR A O 1
ATOM 2337 N N . MET A 1 297 ? 24.417 7.048 -16.276 1.00 91.50 297 MET A N 1
ATOM 2338 C CA . MET A 1 297 ? 23.545 6.178 -15.485 1.00 91.50 297 MET A CA 1
ATOM 2339 C C . MET A 1 297 ? 22.889 5.079 -16.327 1.00 91.50 297 MET A C 1
ATOM 2341 O O . MET A 1 297 ? 22.896 3.925 -15.914 1.00 91.50 297 MET A O 1
ATOM 2345 N N . LEU A 1 298 ? 22.402 5.383 -17.537 1.00 93.31 298 LEU A N 1
ATOM 2346 C CA . LEU A 1 298 ? 21.827 4.369 -18.432 1.00 93.31 298 LEU A CA 1
ATOM 2347 C C . LEU A 1 298 ? 22.837 3.254 -18.758 1.00 93.31 298 LEU A C 1
ATOM 2349 O O . LEU A 1 298 ? 22.492 2.074 -18.725 1.00 93.31 298 LEU A O 1
ATOM 2353 N N . ARG A 1 299 ? 24.101 3.611 -19.027 1.00 93.50 299 ARG A N 1
ATOM 2354 C CA . ARG A 1 299 ? 25.176 2.636 -19.287 1.00 93.50 299 ARG A CA 1
ATOM 2355 C C . ARG A 1 299 ? 25.466 1.777 -18.063 1.00 93.50 299 ARG A C 1
ATOM 2357 O O . ARG A 1 299 ? 25.491 0.556 -18.188 1.00 93.50 299 ARG A O 1
ATOM 2364 N N . TYR A 1 300 ? 25.604 2.401 -16.891 1.00 93.12 300 TYR A N 1
ATOM 2365 C CA . TYR A 1 300 ? 25.783 1.690 -15.624 1.00 93.12 300 TYR A CA 1
ATOM 2366 C C . TYR A 1 300 ? 24.651 0.675 -15.390 1.00 93.12 300 TYR A C 1
ATOM 2368 O O . TYR A 1 300 ? 24.889 -0.490 -15.076 1.00 93.12 300 TYR A O 1
ATOM 2376 N N . GLN A 1 301 ? 23.405 1.079 -15.634 1.00 92.88 301 GLN A N 1
ATOM 2377 C CA . GLN A 1 301 ? 22.242 0.203 -15.502 1.00 92.88 301 GLN A CA 1
ATOM 2378 C C . GLN A 1 301 ? 22.239 -0.951 -16.507 1.00 92.88 301 GLN A C 1
ATOM 2380 O O . GLN A 1 301 ? 21.921 -2.084 -16.136 1.00 92.88 301 GLN A O 1
ATOM 2385 N N . GLY A 1 302 ? 22.636 -0.682 -17.752 1.00 91.25 302 GLY A N 1
ATOM 2386 C CA . GLY A 1 302 ? 22.811 -1.687 -18.797 1.00 91.25 302 GLY A CA 1
ATOM 2387 C C . GLY A 1 302 ? 23.847 -2.757 -18.439 1.00 91.25 302 GLY A C 1
ATOM 2388 O O . GLY A 1 302 ? 23.593 -3.956 -18.585 1.00 91.25 302 GLY A O 1
ATOM 2389 N N . GLU A 1 303 ? 25.003 -2.329 -17.927 1.00 90.75 303 GLU A N 1
ATOM 2390 C CA . GLU A 1 303 ? 26.108 -3.210 -17.525 1.00 90.75 303 GLU A CA 1
ATOM 2391 C C . GLU A 1 303 ? 25.727 -4.104 -16.331 1.00 90.75 303 GLU A C 1
ATOM 2393 O O . GLU A 1 303 ? 26.036 -5.301 -16.323 1.00 90.75 303 GLU A O 1
ATOM 2398 N N . HIS A 1 304 ? 24.987 -3.551 -15.365 1.00 89.19 304 HIS A N 1
ATOM 2399 C CA . HIS A 1 304 ? 24.666 -4.199 -14.088 1.00 89.19 304 HIS A CA 1
ATOM 2400 C C . HIS A 1 304 ? 23.247 -4.792 -13.984 1.00 89.19 304 HIS A C 1
ATOM 2402 O O . HIS A 1 304 ? 22.876 -5.276 -12.910 1.00 89.19 304 HIS A O 1
ATOM 2408 N N . LEU A 1 305 ? 22.459 -4.786 -15.069 1.00 87.62 305 LEU A N 1
ATOM 2409 C CA . LEU A 1 305 ? 21.064 -5.263 -15.097 1.00 87.62 305 LEU A CA 1
ATOM 2410 C C . LEU A 1 305 ? 20.197 -4.622 -14.001 1.00 87.62 305 LEU A C 1
ATOM 2412 O O . LEU A 1 305 ? 19.530 -5.315 -13.232 1.00 87.62 305 LEU A O 1
ATOM 2416 N N . ILE A 1 306 ? 20.255 -3.295 -13.890 1.00 91.31 306 ILE A N 1
ATOM 2417 C CA . ILE A 1 306 ? 19.488 -2.534 -12.897 1.00 91.31 306 ILE A CA 1
ATOM 2418 C C . ILE A 1 306 ? 18.233 -1.970 -13.576 1.00 91.31 306 ILE A C 1
ATOM 2420 O O . ILE A 1 306 ? 18.364 -1.086 -14.427 1.00 91.31 306 ILE A O 1
ATOM 2424 N N . PRO A 1 307 ? 17.023 -2.443 -13.224 1.00 92.19 307 PRO A N 1
ATOM 2425 C CA . PRO A 1 307 ? 15.782 -1.871 -13.733 1.00 92.19 307 PRO A CA 1
ATOM 2426 C C . PRO A 1 307 ? 15.597 -0.427 -13.268 1.00 92.19 307 PRO A C 1
ATOM 2428 O O . PRO A 1 307 ? 15.915 -0.086 -12.129 1.00 92.19 307 PRO A O 1
ATOM 2431 N N . ALA A 1 308 ? 15.058 0.413 -14.149 1.00 93.31 308 ALA A N 1
ATOM 2432 C CA . ALA A 1 308 ? 14.652 1.775 -13.827 1.00 93.31 308 ALA A CA 1
ATOM 2433 C C . ALA A 1 308 ? 13.650 2.318 -14.839 1.00 93.31 308 ALA A C 1
ATOM 2435 O O . ALA A 1 308 ? 13.445 1.736 -15.903 1.00 93.31 308 ALA A O 1
ATOM 2436 N N . THR A 1 309 ? 13.069 3.461 -14.502 1.00 93.81 309 THR A N 1
ATOM 2437 C CA . THR A 1 309 ? 12.151 4.219 -15.348 1.00 93.81 309 THR A CA 1
ATOM 2438 C C . THR A 1 309 ? 12.833 5.504 -15.775 1.00 93.81 309 THR A C 1
ATOM 2440 O O . THR A 1 309 ? 13.166 6.320 -14.927 1.00 93.81 309 THR A O 1
ATOM 2443 N N . HIS A 1 310 ? 13.035 5.716 -17.068 1.00 93.19 310 HIS A N 1
ATOM 2444 C CA . HIS A 1 310 ? 13.482 7.002 -17.603 1.00 93.19 310 HIS A CA 1
ATOM 2445 C C . HIS A 1 310 ? 12.255 7.747 -18.109 1.00 93.19 310 HIS A C 1
ATOM 2447 O O . HIS A 1 310 ? 11.634 7.330 -19.088 1.00 93.19 310 HIS A O 1
ATOM 2453 N N . THR A 1 311 ? 11.860 8.808 -17.410 1.00 89.94 311 THR A N 1
ATOM 2454 C CA . THR A 1 311 ? 10.707 9.612 -17.811 1.00 89.94 311 THR A CA 1
ATOM 2455 C C . THR A 1 311 ? 11.147 10.669 -18.812 1.00 89.94 311 THR A C 1
ATOM 2457 O O . THR A 1 311 ? 11.974 11.511 -18.484 1.00 89.94 311 THR A O 1
ATOM 2460 N N . LEU A 1 312 ? 10.624 10.608 -20.039 1.00 89.31 312 LEU A N 1
ATOM 2461 C CA . LEU A 1 312 ? 10.987 11.517 -21.129 1.00 89.31 312 LEU A CA 1
ATOM 2462 C C . LEU A 1 312 ? 9.916 12.584 -21.323 1.00 89.31 312 LEU A C 1
ATOM 2464 O O . LEU A 1 312 ? 8.720 12.277 -21.337 1.00 89.31 312 LEU A O 1
ATOM 2468 N N . LEU A 1 313 ? 10.349 13.830 -21.486 1.00 83.44 313 LEU A N 1
ATOM 2469 C CA . LEU A 1 313 ? 9.467 14.960 -21.742 1.00 83.44 313 LEU A CA 1
ATOM 2470 C C . LEU A 1 313 ? 9.304 15.113 -23.250 1.00 83.44 313 LEU A C 1
ATOM 2472 O O . LEU A 1 313 ? 10.295 15.286 -23.935 1.00 83.44 313 LEU A O 1
ATOM 2476 N N . ASP A 1 314 ? 8.085 15.058 -23.784 1.00 84.06 314 ASP A N 1
ATOM 2477 C CA . ASP A 1 314 ? 7.881 15.253 -25.227 1.00 84.06 314 ASP A CA 1
ATOM 2478 C C . ASP A 1 314 ? 8.040 16.734 -25.608 1.00 84.06 314 ASP A C 1
ATOM 2480 O O . ASP A 1 314 ? 7.176 17.566 -25.295 1.00 84.06 314 ASP A O 1
ATOM 2484 N N . ALA A 1 315 ? 9.109 17.052 -26.347 1.00 79.81 315 ALA A N 1
ATOM 2485 C CA . ALA A 1 315 ? 9.399 18.403 -26.834 1.00 79.81 315 ALA A CA 1
ATOM 2486 C C . ALA A 1 315 ? 8.272 19.026 -27.679 1.00 79.81 315 ALA A C 1
ATOM 2488 O O . ALA A 1 315 ? 8.175 20.251 -27.772 1.00 79.81 315 ALA A O 1
ATOM 2489 N N . ASN A 1 316 ? 7.400 18.220 -28.298 1.00 78.69 316 ASN A N 1
ATOM 2490 C CA . ASN A 1 316 ? 6.276 18.745 -29.083 1.00 78.69 316 ASN A CA 1
ATOM 2491 C C . ASN A 1 316 ? 5.147 19.311 -28.209 1.00 78.69 316 ASN A C 1
ATOM 2493 O O . ASN A 1 316 ? 4.299 20.050 -28.714 1.00 78.69 316 ASN A O 1
ATOM 2497 N N . ILE A 1 317 ? 5.121 18.953 -26.923 1.00 73.38 317 ILE A N 1
ATOM 2498 C CA . ILE A 1 317 ? 4.080 19.355 -25.971 1.00 73.38 317 ILE A CA 1
ATOM 2499 C C . ILE A 1 317 ? 4.650 20.318 -24.925 1.00 73.38 317 ILE A C 1
ATOM 2501 O O . ILE A 1 317 ? 3.972 21.284 -24.574 1.00 73.38 317 ILE A O 1
ATOM 2505 N N . SER A 1 318 ? 5.904 20.115 -24.502 1.00 68.25 318 SER A N 1
ATOM 2506 C CA . SER A 1 318 ? 6.649 21.024 -23.620 1.00 68.25 318 SER A CA 1
ATOM 2507 C C . SER A 1 318 ? 7.989 21.442 -24.259 1.00 68.25 318 SER A C 1
ATOM 2509 O O . SER A 1 318 ? 9.047 20.900 -23.929 1.00 68.25 318 SER A O 1
ATOM 2511 N N . PRO A 1 319 ? 7.981 22.412 -25.197 1.00 62.78 319 PRO A N 1
ATOM 2512 C CA . PRO A 1 319 ? 9.178 22.813 -25.947 1.00 62.78 319 PRO A CA 1
ATOM 2513 C C . PRO A 1 319 ? 10.214 23.576 -25.104 1.00 62.78 319 PRO A C 1
ATOM 2515 O O . PRO A 1 319 ? 11.310 23.862 -25.578 1.00 62.78 319 PRO A O 1
ATOM 2518 N N . GLU A 1 320 ? 9.876 23.947 -23.867 1.00 61.28 320 GLU A N 1
ATOM 2519 C CA . GLU A 1 320 ? 10.720 24.774 -22.995 1.00 61.28 320 GLU A CA 1
ATOM 2520 C C . GLU A 1 320 ? 11.820 23.970 -22.280 1.00 61.28 320 GLU A C 1
ATOM 2522 O O . GLU A 1 320 ? 12.770 24.552 -21.738 1.00 61.28 320 GLU A O 1
ATOM 2527 N N . ALA A 1 321 ? 11.727 22.633 -22.297 1.00 64.56 321 ALA A N 1
ATOM 2528 C CA . ALA A 1 321 ? 12.594 21.775 -21.498 1.00 64.56 321 ALA A CA 1
ATOM 2529 C C . ALA A 1 321 ? 13.375 20.678 -22.249 1.00 64.56 321 ALA A C 1
ATOM 2531 O O . ALA A 1 321 ? 14.276 20.088 -21.659 1.00 64.56 321 ALA A O 1
ATOM 2532 N N . THR A 1 322 ? 13.148 20.455 -23.546 1.00 72.12 322 THR A N 1
ATOM 2533 C CA . THR A 1 322 ? 13.891 19.452 -24.345 1.00 72.12 322 THR A CA 1
ATOM 2534 C C . THR A 1 322 ? 13.791 19.717 -25.862 1.00 72.12 322 THR A C 1
ATOM 2536 O O . THR A 1 322 ? 13.073 20.626 -26.281 1.00 72.12 322 THR A O 1
ATOM 2539 N N . THR A 1 323 ? 14.513 18.952 -26.696 1.00 80.81 323 THR A N 1
ATOM 2540 C CA . THR A 1 323 ? 14.353 18.935 -28.165 1.00 80.81 323 THR A CA 1
ATOM 2541 C C . THR A 1 323 ? 13.928 17.558 -28.666 1.00 80.81 323 THR A C 1
ATOM 2543 O O . THR A 1 323 ? 14.327 16.530 -28.119 1.00 80.81 323 THR A O 1
ATOM 2546 N N . THR A 1 324 ? 13.192 17.528 -29.780 1.00 83.44 324 THR A N 1
ATOM 2547 C CA . THR A 1 324 ? 12.717 16.281 -30.396 1.00 83.44 324 THR A CA 1
ATOM 2548 C C . THR A 1 324 ? 13.866 15.327 -30.743 1.00 83.44 324 THR A C 1
ATOM 2550 O O . THR A 1 324 ? 13.722 14.115 -30.608 1.00 83.44 324 THR A O 1
ATOM 2553 N N . GLU A 1 325 ? 15.024 15.833 -31.183 1.00 88.62 325 GLU A N 1
ATOM 2554 C CA . GLU A 1 325 ? 16.193 14.988 -31.465 1.00 88.62 325 GLU A CA 1
ATOM 2555 C C . GLU A 1 325 ? 16.744 14.313 -30.206 1.00 88.62 325 GLU A C 1
ATOM 2557 O O . GLU A 1 325 ? 17.189 13.164 -30.282 1.00 88.62 325 GLU A O 1
ATOM 2562 N N . MET A 1 326 ? 16.710 15.018 -29.072 1.00 88.31 326 MET A N 1
ATOM 2563 C CA . MET A 1 326 ? 17.192 14.517 -27.790 1.00 88.31 326 MET A CA 1
ATOM 2564 C C . MET A 1 326 ? 16.288 13.403 -27.263 1.00 88.31 326 MET A C 1
ATOM 2566 O O . MET A 1 326 ? 16.785 12.327 -26.931 1.00 88.31 326 MET A O 1
ATOM 2570 N N . ASP A 1 327 ? 14.970 13.614 -27.275 1.00 88.81 327 ASP A N 1
ATOM 2571 C CA . ASP A 1 327 ? 13.999 12.606 -26.832 1.00 88.81 327 ASP A CA 1
ATOM 2572 C C . ASP A 1 327 ? 14.118 11.326 -27.668 1.00 88.81 327 ASP A C 1
ATOM 2574 O O . ASP A 1 327 ? 14.130 10.214 -27.144 1.00 88.81 327 ASP A O 1
ATOM 2578 N N . GLN A 1 328 ? 14.285 11.477 -28.986 1.00 92.12 328 GLN A N 1
ATOM 2579 C CA . GLN A 1 328 ? 14.454 10.352 -29.904 1.00 92.12 328 GLN A CA 1
ATOM 2580 C C . GLN A 1 328 ? 15.780 9.606 -29.702 1.00 92.12 328 GLN A C 1
ATOM 2582 O O . GLN A 1 328 ? 15.842 8.400 -29.945 1.00 92.12 328 GLN A O 1
ATOM 2587 N N . GLU A 1 329 ? 16.848 10.288 -29.283 1.00 94.25 329 GLU A N 1
ATOM 2588 C CA . GLU A 1 329 ? 18.097 9.623 -28.891 1.00 94.25 329 GLU A CA 1
ATOM 2589 C C . GLU A 1 329 ? 17.908 8.812 -27.606 1.00 94.25 329 GLU A C 1
ATOM 2591 O O . GLU A 1 329 ? 18.263 7.635 -27.586 1.00 94.25 329 GLU A O 1
ATOM 2596 N N . TRP A 1 330 ? 17.267 9.380 -26.581 1.00 93.69 330 TRP A N 1
ATOM 2597 C CA . TRP A 1 330 ? 16.925 8.640 -25.363 1.00 93.69 330 TRP A CA 1
ATOM 2598 C C . TRP A 1 330 ? 16.069 7.407 -25.655 1.00 93.69 330 TRP A C 1
ATOM 2600 O O . TRP A 1 330 ? 16.406 6.315 -25.197 1.00 93.69 330 TRP A O 1
ATOM 2610 N N . VAL A 1 331 ? 15.024 7.537 -26.480 1.00 95.19 331 VAL A N 1
ATOM 2611 C CA . VAL A 1 331 ? 14.199 6.393 -26.905 1.00 95.19 331 VAL A CA 1
ATOM 2612 C C . VAL A 1 331 ? 15.057 5.306 -27.559 1.00 95.19 331 VAL A C 1
ATOM 2614 O O . VAL A 1 331 ? 14.930 4.134 -27.195 1.00 95.19 331 VAL A O 1
ATOM 2617 N N . ARG A 1 332 ? 15.951 5.664 -28.494 1.00 95.62 332 ARG A N 1
ATOM 2618 C CA . ARG A 1 332 ? 16.839 4.696 -29.167 1.00 95.62 332 ARG A CA 1
ATOM 2619 C C . ARG A 1 332 ? 17.767 3.977 -28.195 1.00 95.62 332 ARG A C 1
ATOM 2621 O O . ARG A 1 332 ? 17.931 2.763 -28.311 1.00 95.62 332 ARG A O 1
ATOM 2628 N N . GLU A 1 333 ? 18.386 4.710 -27.276 1.00 95.75 333 GLU A N 1
ATOM 2629 C CA . GLU A 1 333 ? 19.366 4.152 -26.344 1.00 95.75 333 GLU A CA 1
ATOM 2630 C C . GLU A 1 333 ? 18.704 3.294 -25.261 1.00 95.75 333 GLU A C 1
ATOM 2632 O O . GLU A 1 333 ? 19.163 2.178 -25.013 1.00 95.75 333 GLU A O 1
ATOM 2637 N N . ILE A 1 334 ? 17.588 3.748 -24.680 1.00 95.19 334 ILE A N 1
ATOM 2638 C CA . ILE A 1 334 ? 16.838 2.981 -23.674 1.00 95.19 334 ILE A CA 1
ATOM 2639 C C . ILE A 1 334 ? 16.269 1.697 -24.285 1.00 95.19 334 ILE A C 1
ATOM 2641 O O . ILE A 1 334 ? 16.350 0.639 -23.666 1.00 95.19 334 ILE A O 1
ATOM 2645 N N . SER A 1 335 ? 15.774 1.745 -25.529 1.00 93.50 335 SER A N 1
ATOM 2646 C CA . SER A 1 335 ? 15.175 0.581 -26.209 1.00 93.50 335 SER A CA 1
ATOM 2647 C C . SER A 1 335 ? 16.139 -0.595 -26.419 1.00 93.50 335 SER A C 1
ATOM 2649 O O . SER A 1 335 ? 15.703 -1.690 -26.776 1.00 93.50 335 SER A O 1
ATOM 2651 N N . LYS A 1 336 ? 17.446 -0.411 -26.185 1.00 92.88 336 LYS A N 1
ATOM 2652 C CA . LYS A 1 336 ? 18.432 -1.504 -26.162 1.00 92.88 336 LYS A CA 1
ATOM 2653 C C . LYS A 1 336 ? 18.298 -2.397 -24.920 1.00 92.88 336 LYS A C 1
ATOM 2655 O O . LYS A 1 336 ? 18.822 -3.510 -24.927 1.00 92.88 336 LYS A O 1
ATOM 2660 N N . PHE A 1 337 ? 17.601 -1.933 -23.879 1.00 91.44 337 PHE A N 1
ATOM 2661 C CA . PHE A 1 337 ? 17.486 -2.584 -22.575 1.00 91.44 337 PHE A CA 1
ATOM 2662 C C . PHE A 1 337 ? 16.010 -2.848 -22.219 1.00 91.44 337 PHE A C 1
ATOM 2664 O O . PHE A 1 337 ? 15.331 -1.966 -21.701 1.00 91.44 337 PHE A O 1
ATOM 2671 N N . PRO A 1 338 ? 15.481 -4.066 -22.427 1.00 87.19 338 PRO A N 1
ATOM 2672 C CA . PRO A 1 338 ? 14.057 -4.363 -22.218 1.00 87.19 338 PRO A CA 1
ATOM 2673 C C . PRO A 1 338 ? 13.620 -4.380 -20.744 1.00 87.19 338 PRO A C 1
ATOM 2675 O O . PRO A 1 338 ? 12.427 -4.436 -20.461 1.00 87.19 338 PRO A O 1
ATOM 2678 N N . PHE A 1 339 ? 14.569 -4.358 -19.805 1.00 87.75 339 PHE A N 1
ATOM 2679 C CA . PHE A 1 339 ? 14.314 -4.244 -18.365 1.00 87.75 339 PHE A CA 1
ATOM 2680 C C . PHE A 1 339 ? 14.299 -2.787 -17.871 1.00 87.75 339 PHE A C 1
ATOM 2682 O O . PHE A 1 339 ? 14.104 -2.553 -16.678 1.00 87.75 339 PHE A O 1
ATOM 2689 N N . ILE A 1 340 ? 14.519 -1.818 -18.766 1.00 93.75 340 ILE A N 1
ATOM 2690 C CA . ILE A 1 340 ? 14.414 -0.386 -18.487 1.00 93.75 340 ILE A CA 1
ATOM 2691 C C . ILE A 1 340 ? 13.138 0.136 -19.146 1.00 93.75 340 ILE A C 1
ATOM 2693 O O . ILE A 1 340 ? 12.834 -0.158 -20.301 1.00 93.75 340 ILE A O 1
ATOM 2697 N N . GLU A 1 341 ? 12.370 0.899 -18.385 1.00 95.50 341 GLU A N 1
ATOM 2698 C CA . GLU A 1 341 ? 11.106 1.474 -18.814 1.00 95.50 341 GLU A CA 1
ATOM 2699 C C . GLU A 1 341 ? 11.298 2.898 -19.346 1.00 95.50 341 GLU A C 1
ATOM 2701 O O . GLU A 1 341 ? 12.043 3.688 -18.768 1.00 95.50 341 GLU A O 1
ATOM 2706 N N . ILE A 1 342 ? 10.565 3.238 -20.409 1.00 95.44 342 ILE A N 1
ATOM 2707 C CA . ILE A 1 342 ? 10.350 4.624 -20.838 1.00 95.44 342 ILE A CA 1
ATOM 2708 C C . ILE A 1 342 ? 9.003 5.081 -20.271 1.00 95.44 342 ILE A C 1
ATOM 2710 O O . ILE A 1 342 ? 7.962 4.513 -20.612 1.00 95.44 342 ILE A O 1
ATOM 2714 N N . GLY A 1 343 ? 9.031 6.087 -19.401 1.00 93.38 343 GLY A N 1
ATOM 2715 C CA . GLY A 1 343 ? 7.841 6.723 -18.834 1.00 93.38 343 GLY A CA 1
ATOM 2716 C C . GLY A 1 343 ? 7.601 8.114 -19.418 1.00 93.38 343 GLY A C 1
ATOM 2717 O O . GLY A 1 343 ? 8.471 8.683 -20.079 1.00 93.38 343 GLY A O 1
ATOM 2718 N N . LEU A 1 344 ? 6.424 8.682 -19.161 1.00 90.25 344 LEU A N 1
ATOM 2719 C CA . LEU A 1 344 ? 6.144 10.078 -19.496 1.00 90.25 344 LEU A CA 1
ATOM 2720 C C . LEU A 1 344 ? 6.692 11.000 -18.410 1.00 90.25 344 LEU A C 1
ATOM 2722 O O . LEU A 1 344 ? 6.339 10.848 -17.242 1.00 90.25 344 LEU A O 1
ATOM 2726 N N . HIS A 1 345 ? 7.485 11.990 -18.787 1.00 86.12 345 HIS A N 1
ATOM 2727 C CA . HIS A 1 345 ? 7.779 13.100 -17.898 1.00 86.12 345 HIS A CA 1
ATOM 2728 C C . HIS A 1 345 ? 6.694 14.176 -18.054 1.00 86.12 345 HIS A C 1
ATOM 2730 O O . HIS A 1 345 ? 6.439 14.671 -19.150 1.00 86.12 345 HIS A O 1
ATOM 2736 N N . ASN A 1 346 ? 6.038 14.501 -16.943 1.00 75.31 346 ASN A N 1
ATOM 2737 C CA . ASN A 1 346 ? 5.018 15.526 -16.829 1.00 75.31 346 ASN A CA 1
ATOM 2738 C C . ASN A 1 346 ? 5.544 16.723 -16.008 1.00 75.31 346 ASN A C 1
ATOM 2740 O O . ASN A 1 346 ? 5.502 16.708 -14.777 1.00 75.31 346 ASN A O 1
ATOM 2744 N N . ASP A 1 347 ? 6.090 17.733 -16.685 1.00 69.88 347 ASP A N 1
ATOM 2745 C CA . ASP A 1 347 ? 6.735 18.886 -16.040 1.00 69.88 347 ASP A CA 1
ATOM 2746 C C . ASP A 1 347 ? 5.717 19.893 -15.472 1.00 69.88 347 ASP A C 1
ATOM 2748 O O . ASP A 1 347 ? 4.665 20.157 -16.068 1.00 69.88 347 ASP A O 1
ATOM 2752 N N . ALA A 1 348 ? 6.054 20.493 -14.329 1.00 58.44 348 ALA A N 1
ATOM 2753 C CA . ALA A 1 348 ? 5.316 21.570 -13.692 1.00 58.44 348 ALA A CA 1
ATOM 2754 C C . ALA A 1 348 ? 6.224 22.763 -13.384 1.00 58.44 348 ALA A C 1
ATOM 2756 O O . ALA A 1 348 ? 6.851 22.838 -12.324 1.00 58.44 348 ALA A O 1
ATOM 2757 N N . ILE A 1 349 ? 6.232 23.737 -14.295 1.00 54.00 349 ILE A N 1
ATOM 2758 C CA . ILE A 1 349 ? 6.992 24.977 -14.133 1.00 54.00 349 ILE A CA 1
ATOM 2759 C C . ILE A 1 349 ? 6.489 25.755 -12.916 1.00 54.00 349 ILE A C 1
ATOM 2761 O O . ILE A 1 349 ? 5.290 25.818 -12.634 1.00 54.00 349 ILE A O 1
ATOM 2765 N N . GLN A 1 350 ? 7.435 26.374 -12.206 1.00 48.25 350 GLN A N 1
ATOM 2766 C CA . GLN A 1 350 ? 7.222 26.936 -10.883 1.00 48.25 350 GLN A CA 1
ATOM 2767 C C . GLN A 1 350 ? 6.272 28.143 -10.799 1.00 48.25 350 GLN A C 1
ATOM 2769 O O . GLN A 1 350 ? 6.047 28.626 -9.698 1.00 48.25 350 GLN A O 1
ATOM 2774 N N . GLU A 1 351 ? 5.733 28.641 -11.912 1.00 48.31 351 GLU A N 1
ATOM 2775 C CA . GLU A 1 351 ? 5.039 29.939 -11.996 1.00 48.31 351 GLU A CA 1
ATOM 2776 C C . GLU A 1 351 ? 3.553 29.833 -12.372 1.00 48.31 351 GLU A C 1
ATOM 2778 O O . GLU A 1 351 ? 2.813 30.808 -12.273 1.00 48.31 351 GLU A O 1
ATOM 2783 N N . SER A 1 352 ? 3.089 28.668 -12.831 1.00 51.22 352 SER A N 1
ATOM 2784 C CA . SER A 1 352 ? 1.663 28.366 -13.008 1.00 51.22 352 SER A CA 1
ATOM 2785 C C . SER A 1 352 ? 1.477 26.878 -13.309 1.00 51.22 352 SER A C 1
ATOM 2787 O O . SER A 1 352 ? 2.293 26.313 -14.036 1.00 51.22 352 SER A O 1
ATOM 2789 N N . PRO A 1 353 ? 0.410 26.223 -12.811 1.00 56.38 353 PRO A N 1
ATOM 2790 C CA . PRO A 1 353 ? 0.111 24.855 -13.208 1.00 56.38 353 PRO A CA 1
ATOM 2791 C C . PRO A 1 353 ? -0.094 24.815 -14.730 1.00 56.38 353 PRO A C 1
ATOM 2793 O O . PRO A 1 353 ? -1.014 25.472 -15.237 1.00 56.38 353 PRO A O 1
ATOM 2796 N N . PRO A 1 354 ? 0.742 24.096 -15.492 1.00 64.88 354 PRO A N 1
ATOM 2797 C CA . PRO A 1 354 ? 0.636 24.124 -16.933 1.00 64.88 354 PRO A CA 1
ATOM 2798 C C . PRO A 1 354 ? -0.672 23.496 -17.408 1.00 64.88 354 PRO A C 1
ATOM 2800 O O . PRO A 1 354 ? -1.115 22.447 -16.936 1.00 64.88 354 PRO A O 1
ATOM 2803 N N . LYS A 1 355 ? -1.292 24.140 -18.401 1.00 71.62 355 LYS A N 1
ATOM 2804 C CA . LYS A 1 355 ? -2.619 23.766 -18.918 1.00 71.62 355 LYS A CA 1
ATOM 2805 C C . LYS A 1 355 ? -2.687 22.327 -19.435 1.00 71.62 355 LYS A C 1
ATOM 2807 O O . LYS A 1 355 ? -3.776 21.757 -19.455 1.00 71.62 355 LYS A O 1
ATOM 2812 N N . TRP A 1 356 ? -1.561 21.747 -19.863 1.00 72.06 356 TRP A N 1
ATOM 2813 C CA . TRP A 1 356 ? -1.511 20.370 -20.360 1.00 72.06 356 TRP A CA 1
ATOM 2814 C C . TRP A 1 356 ? -1.693 19.312 -19.267 1.00 72.06 356 TRP A C 1
ATOM 2816 O O . TRP A 1 356 ? -2.051 18.188 -19.590 1.00 72.06 356 TRP A O 1
ATOM 2826 N N . MET A 1 357 ? -1.522 19.666 -17.991 1.00 73.62 357 MET A N 1
ATOM 2827 C CA . MET A 1 357 ? -1.729 18.754 -16.858 1.00 73.62 357 MET A CA 1
ATOM 2828 C C . MET A 1 357 ? -3.143 18.787 -16.279 1.00 73.62 357 MET A C 1
ATOM 2830 O O . MET A 1 357 ? -3.426 18.082 -15.318 1.00 73.62 357 MET A O 1
ATOM 2834 N N . MET A 1 358 ? -4.021 19.623 -16.831 1.00 80.12 358 MET A N 1
ATOM 2835 C CA . MET A 1 358 ? -5.346 19.876 -16.273 1.00 80.12 358 MET A CA 1
ATOM 2836 C C . MET A 1 358 ? -6.447 19.306 -17.161 1.00 80.12 358 MET A C 1
ATOM 2838 O O . MET A 1 358 ? -6.381 19.385 -18.395 1.00 80.12 358 MET A O 1
ATOM 2842 N N . GLY A 1 359 ? -7.487 18.779 -16.514 1.00 86.50 359 GLY A N 1
ATOM 2843 C CA . GLY A 1 359 ? -8.653 18.195 -17.165 1.00 86.50 359 GLY A CA 1
ATOM 2844 C C . GLY A 1 359 ? -8.282 17.149 -18.222 1.00 86.50 359 GLY A C 1
ATOM 2845 O O . GLY A 1 359 ? -7.345 16.366 -18.063 1.00 86.50 359 GLY A O 1
ATOM 2846 N N . ALA A 1 360 ? -8.972 17.183 -19.364 1.00 92.44 360 ALA A N 1
ATOM 2847 C CA . ALA A 1 360 ? -8.732 16.254 -20.469 1.00 92.44 360 ALA A CA 1
ATOM 2848 C C . ALA A 1 360 ? -7.344 16.387 -21.131 1.00 92.44 360 ALA A C 1
ATOM 2850 O O . ALA A 1 360 ? -6.940 15.507 -21.900 1.00 92.44 360 ALA A O 1
ATOM 2851 N N . ASN A 1 361 ? -6.599 17.469 -20.866 1.00 88.94 361 ASN A N 1
ATOM 2852 C CA . ASN A 1 361 ? -5.304 17.667 -21.510 1.00 88.94 361 ASN A CA 1
ATOM 2853 C C . ASN A 1 361 ? -4.248 16.669 -21.035 1.00 88.94 361 ASN A C 1
ATOM 2855 O O . ASN A 1 361 ? -3.374 16.344 -21.832 1.00 88.94 361 ASN A O 1
ATOM 2859 N N . LEU A 1 362 ? -4.352 16.135 -19.815 1.00 89.38 362 LEU A N 1
ATOM 2860 C CA . LEU A 1 362 ? -3.391 15.149 -19.318 1.00 89.38 362 LEU A CA 1
ATOM 2861 C C . LEU A 1 362 ? -3.457 13.845 -20.133 1.00 89.38 362 LEU A C 1
ATOM 2863 O O . LEU A 1 362 ? -2.436 13.310 -20.560 1.00 89.38 362 LEU A O 1
ATOM 2867 N N . ALA A 1 363 ? -4.669 13.374 -20.441 1.00 93.38 363 ALA A N 1
ATOM 2868 C CA . ALA A 1 363 ? -4.873 12.219 -21.321 1.00 93.38 363 ALA A CA 1
ATOM 2869 C C . ALA A 1 363 ? -4.382 12.478 -22.749 1.00 93.38 363 ALA A C 1
ATOM 2871 O O . ALA A 1 363 ? -3.784 11.603 -23.385 1.00 93.38 363 ALA A O 1
ATOM 2872 N N . ARG A 1 364 ? -4.623 13.695 -23.252 1.00 91.94 364 ARG A N 1
ATOM 2873 C CA . ARG A 1 364 ? -4.116 14.131 -24.554 1.00 91.94 364 ARG A CA 1
ATOM 2874 C C . ARG A 1 364 ? -2.591 14.145 -24.569 1.00 91.94 364 ARG A C 1
ATOM 2876 O O . ARG A 1 364 ? -2.021 13.633 -25.524 1.00 91.94 364 ARG A O 1
ATOM 2883 N N . HIS A 1 365 ? -1.957 14.635 -23.505 1.00 89.06 365 HIS A N 1
ATOM 2884 C CA . HIS A 1 365 ? -0.508 14.654 -23.363 1.00 89.06 365 HIS A CA 1
ATOM 2885 C C . HIS A 1 365 ? 0.075 13.245 -23.473 1.00 89.06 365 HIS A C 1
ATOM 2887 O O . HIS A 1 365 ? 0.929 13.019 -24.319 1.00 89.06 365 HIS A O 1
ATOM 2893 N N . VAL A 1 366 ? -0.456 12.277 -22.720 1.00 92.44 366 VAL A N 1
ATOM 2894 C CA . VAL A 1 366 ? -0.020 10.873 -22.818 1.00 92.44 366 VAL A CA 1
ATOM 2895 C C . VAL A 1 366 ? -0.197 10.330 -24.239 1.00 92.44 366 VAL A C 1
ATOM 2897 O O . VAL A 1 366 ? 0.741 9.785 -24.814 1.00 92.44 366 VAL A O 1
ATOM 2900 N N . THR A 1 367 ? -1.379 10.509 -24.832 1.00 94.06 367 THR A N 1
ATOM 2901 C CA . THR A 1 367 ? -1.701 9.946 -26.156 1.00 94.06 367 THR A CA 1
ATOM 2902 C C . THR A 1 367 ? -0.847 10.550 -27.276 1.00 94.06 367 THR A C 1
ATOM 2904 O O . THR A 1 367 ? -0.400 9.841 -28.180 1.00 94.06 367 THR A O 1
ATOM 2907 N N . GLU A 1 368 ? -0.625 11.865 -27.240 1.00 92.81 368 GLU A N 1
ATOM 2908 C CA . GLU A 1 368 ? 0.209 12.573 -28.213 1.00 92.81 368 GLU A CA 1
ATOM 2909 C C . GLU A 1 368 ? 1.692 12.212 -28.026 1.00 92.81 368 GLU A C 1
ATOM 2911 O O . GLU A 1 368 ? 2.353 11.905 -29.020 1.00 92.81 368 GLU A O 1
ATOM 2916 N N . SER A 1 369 ? 2.180 12.114 -26.783 1.00 92.12 369 SER A N 1
ATOM 2917 C CA . SER A 1 369 ? 3.550 11.676 -26.483 1.00 92.12 369 SER A CA 1
ATOM 2918 C C . SER A 1 369 ? 3.832 10.252 -26.963 1.00 92.12 369 SER A C 1
ATOM 2920 O O . SER A 1 369 ? 4.881 10.013 -27.555 1.00 92.12 369 SER A O 1
ATOM 2922 N N . GLU A 1 370 ? 2.904 9.300 -26.794 1.00 94.81 370 GLU A N 1
ATOM 2923 C CA . GLU A 1 370 ? 3.075 7.932 -27.324 1.00 94.81 370 GLU A CA 1
ATOM 2924 C C . GLU A 1 370 ? 3.292 7.929 -28.842 1.00 94.81 370 GLU A C 1
ATOM 2926 O O . GLU A 1 370 ? 4.154 7.221 -29.370 1.00 94.81 370 GLU A O 1
ATOM 2931 N N . LYS A 1 371 ? 2.523 8.757 -29.555 1.00 93.88 371 LYS A N 1
ATOM 2932 C CA . LYS A 1 371 ? 2.643 8.908 -31.006 1.00 93.88 371 LYS A CA 1
ATOM 2933 C C . LYS A 1 371 ? 3.965 9.567 -31.398 1.00 93.88 371 LYS A C 1
ATOM 2935 O O . LYS A 1 371 ? 4.586 9.126 -32.363 1.00 93.88 371 LYS A O 1
ATOM 2940 N N . ASN A 1 372 ? 4.359 10.626 -30.696 1.00 92.00 372 ASN A N 1
ATOM 2941 C CA . ASN A 1 372 ? 5.530 11.430 -31.038 1.00 92.00 372 ASN A CA 1
ATOM 2942 C C . ASN A 1 372 ? 6.839 10.706 -30.701 1.00 92.00 372 ASN A C 1
ATOM 2944 O O . ASN A 1 372 ? 7.766 10.715 -31.509 1.00 92.00 372 ASN A O 1
ATOM 2948 N N . LEU A 1 373 ? 6.899 10.038 -29.546 1.00 91.44 373 LEU A N 1
ATOM 2949 C CA . LEU A 1 373 ? 8.052 9.250 -29.108 1.00 91.44 373 LEU A CA 1
ATOM 2950 C C . LEU A 1 373 ? 8.116 7.878 -29.795 1.00 91.44 373 LEU A C 1
ATOM 2952 O O . LEU A 1 373 ? 9.191 7.293 -29.891 1.00 91.44 373 LEU A O 1
ATOM 2956 N N . GLY A 1 374 ? 6.989 7.365 -30.300 1.00 94.06 374 GLY A N 1
ATOM 2957 C CA . GLY A 1 374 ? 6.925 6.066 -30.975 1.00 94.06 374 GLY A CA 1
ATOM 2958 C C . GLY A 1 374 ? 7.017 4.873 -30.019 1.00 94.06 374 GLY A C 1
ATOM 2959 O O . GLY A 1 374 ? 7.389 3.777 -30.438 1.00 94.06 374 GLY A O 1
ATOM 2960 N N . VAL A 1 375 ? 6.682 5.075 -28.743 1.00 94.12 375 VAL A N 1
ATOM 2961 C CA . VAL A 1 375 ? 6.720 4.056 -27.687 1.00 94.12 375 VAL A CA 1
ATOM 2962 C C . VAL A 1 375 ? 5.428 4.069 -26.881 1.00 94.12 375 VAL A C 1
ATOM 2964 O O . VAL A 1 375 ? 4.739 5.082 -26.792 1.00 94.12 375 VAL A O 1
ATOM 2967 N N . ARG A 1 376 ? 5.095 2.927 -26.277 1.00 95.31 376 ARG A N 1
ATOM 2968 C CA . ARG A 1 376 ? 3.955 2.817 -25.364 1.00 95.31 376 ARG A CA 1
ATOM 2969 C C . ARG A 1 376 ? 4.367 3.292 -23.975 1.00 95.31 376 ARG A C 1
ATOM 2971 O O . ARG A 1 376 ? 5.344 2.777 -23.436 1.00 95.31 376 ARG A O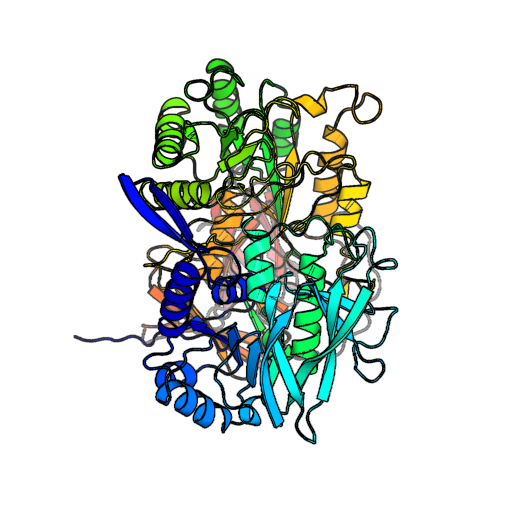 1
ATOM 2978 N N . LEU A 1 377 ? 3.595 4.200 -23.389 1.00 95.25 377 LEU A N 1
ATOM 2979 C CA . LEU A 1 377 ? 3.853 4.754 -22.064 1.00 95.25 377 LEU A CA 1
ATOM 2980 C C . LEU A 1 377 ? 2.883 4.103 -21.075 1.00 95.25 377 LEU A C 1
ATOM 2982 O O . LEU A 1 377 ? 1.668 4.158 -21.255 1.00 95.25 377 LEU A O 1
ATOM 2986 N N . TYR A 1 378 ? 3.415 3.442 -20.048 1.00 95.56 378 TYR A N 1
ATOM 2987 C CA . TYR A 1 378 ? 2.607 2.776 -19.016 1.00 95.56 378 TYR A CA 1
ATOM 2988 C C . TYR A 1 378 ? 2.567 3.564 -17.717 1.00 95.56 378 TYR A C 1
ATOM 2990 O O . TYR A 1 378 ? 1.613 3.436 -16.956 1.00 95.56 378 TYR A O 1
ATOM 2998 N N . THR A 1 379 ? 3.598 4.354 -17.453 1.00 94.81 379 THR A N 1
ATOM 2999 C CA . THR A 1 379 ? 3.700 5.180 -16.259 1.00 94.81 379 THR A CA 1
ATOM 3000 C C . THR A 1 379 ? 4.183 6.570 -16.625 1.00 94.81 379 THR A C 1
ATOM 3002 O O . THR A 1 379 ? 4.692 6.814 -17.726 1.00 94.81 379 THR A O 1
ATOM 3005 N N . GLY A 1 380 ? 3.998 7.496 -15.696 1.00 89.19 380 GLY A N 1
ATOM 3006 C CA . GLY A 1 380 ? 4.603 8.810 -15.771 1.00 89.19 380 GLY A CA 1
ATOM 3007 C C . GLY A 1 380 ? 5.199 9.224 -14.440 1.00 89.19 380 GLY A C 1
ATOM 3008 O O . GLY A 1 380 ? 4.921 8.636 -13.394 1.00 89.19 380 GLY A O 1
ATOM 3009 N N . GLY A 1 381 ? 6.004 10.269 -14.488 1.00 81.50 381 GLY A N 1
ATOM 3010 C CA . GLY A 1 381 ? 6.575 10.917 -13.325 1.00 81.50 381 GLY A CA 1
ATOM 3011 C C . GLY A 1 381 ? 6.518 12.420 -13.507 1.00 81.50 381 GLY A C 1
ATOM 3012 O O . GLY A 1 381 ? 6.466 12.925 -14.631 1.00 81.50 381 GLY A O 1
ATOM 3013 N N . ARG A 1 382 ? 6.470 13.129 -12.387 1.00 74.50 382 ARG A N 1
ATOM 3014 C CA . ARG A 1 382 ? 6.339 14.574 -12.373 1.00 74.50 382 ARG A CA 1
ATOM 3015 C C . ARG A 1 382 ? 7.655 15.229 -11.981 1.00 74.50 382 ARG A C 1
ATOM 3017 O O . ARG A 1 382 ? 8.290 14.783 -11.032 1.00 74.50 382 ARG A O 1
ATOM 3024 N N . HIS A 1 383 ? 8.028 16.308 -12.657 1.00 65.56 383 HIS A N 1
ATOM 3025 C CA . HIS A 1 383 ? 9.087 17.203 -12.194 1.00 65.56 383 HIS A CA 1
ATOM 3026 C C . HIS A 1 383 ? 8.465 18.421 -11.512 1.00 65.56 383 HIS A C 1
ATOM 3028 O O . HIS A 1 383 ? 7.511 19.023 -12.011 1.00 65.56 383 HIS A O 1
ATOM 3034 N N . GLY A 1 384 ? 8.965 18.757 -10.323 1.00 57.38 384 GLY A N 1
ATOM 3035 C CA . GLY A 1 384 ? 8.481 19.898 -9.543 1.00 57.38 384 GLY A CA 1
ATOM 3036 C C . GLY A 1 3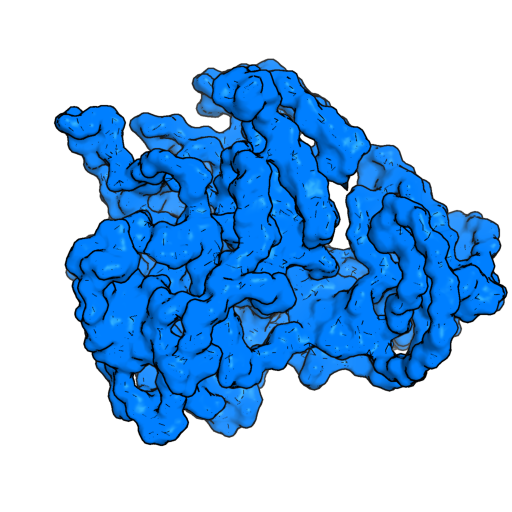84 ? 7.244 19.625 -8.670 1.00 57.38 384 GLY A C 1
ATOM 3037 O O . GLY A 1 384 ? 6.535 18.633 -8.803 1.00 57.38 384 GLY A O 1
ATOM 3038 N N . GLY A 1 385 ? 7.016 20.508 -7.689 1.00 53.91 385 GLY A N 1
ATOM 3039 C CA . GLY A 1 385 ? 6.107 20.266 -6.557 1.00 53.91 385 GLY A CA 1
ATOM 3040 C C . GLY A 1 385 ? 4.614 20.567 -6.742 1.00 53.91 385 GLY A C 1
ATOM 3041 O O . GLY A 1 385 ? 3.847 20.089 -5.924 1.00 53.91 385 GLY A O 1
ATOM 3042 N N . TYR A 1 386 ? 4.190 21.321 -7.765 1.00 59.59 386 TYR A N 1
ATOM 3043 C CA . TYR A 1 386 ? 2.901 22.055 -7.791 1.00 59.59 386 TYR A CA 1
ATOM 3044 C C . TYR A 1 386 ? 1.592 21.238 -7.824 1.00 59.59 386 TYR A C 1
ATOM 3046 O O . TYR A 1 386 ? 0.909 21.185 -8.848 1.00 59.59 386 TYR A O 1
ATOM 3054 N N . SER A 1 387 ? 1.160 20.596 -6.747 1.00 65.50 387 SER A N 1
ATOM 3055 C CA . SER A 1 387 ? -0.164 19.946 -6.756 1.00 65.50 387 SER A CA 1
ATOM 3056 C C . SER A 1 387 ? -1.299 20.968 -6.602 1.00 65.50 387 SER A C 1
ATOM 3058 O O . SER A 1 387 ? -1.254 21.802 -5.698 1.00 65.50 387 SER A O 1
ATOM 3060 N N . VAL A 1 388 ? -2.308 20.898 -7.482 1.00 71.88 388 VAL A N 1
ATOM 3061 C CA . VAL A 1 388 ? -3.571 21.644 -7.349 1.00 71.88 388 VAL A CA 1
ATOM 3062 C C . VAL A 1 388 ? -4.682 20.636 -7.129 1.00 71.88 388 VAL A C 1
ATOM 3064 O O . VAL A 1 388 ? -4.948 19.791 -7.988 1.00 71.88 388 VAL A O 1
ATOM 3067 N N . TYR A 1 389 ? -5.303 20.718 -5.963 1.00 75.88 389 TYR A N 1
ATOM 3068 C CA . TYR A 1 389 ? -6.406 19.855 -5.587 1.00 75.88 389 TYR A CA 1
ATOM 3069 C C . TYR A 1 389 ? -7.721 20.648 -5.626 1.00 75.88 389 TYR A C 1
ATOM 3071 O O . TYR A 1 389 ? -7.765 21.746 -5.055 1.00 75.88 389 TYR A O 1
ATOM 3079 N N . PRO A 1 390 ? -8.822 20.087 -6.167 1.00 83.00 390 PRO A N 1
ATOM 3080 C CA . PRO A 1 390 ? -9.013 18.718 -6.700 1.00 83.00 390 PRO A CA 1
ATOM 3081 C C . PRO A 1 390 ? -8.676 18.477 -8.187 1.00 83.00 390 PRO A C 1
ATOM 3083 O O . PRO A 1 390 ? -8.760 17.342 -8.656 1.00 83.00 390 PRO A O 1
ATOM 3086 N N . GLU A 1 391 ? -8.327 19.506 -8.953 1.00 84.00 391 GLU A N 1
ATOM 3087 C CA . GLU A 1 391 ? -8.243 19.464 -10.422 1.00 84.00 391 GLU A CA 1
ATOM 3088 C C . GLU A 1 391 ? -7.236 18.434 -10.952 1.00 84.00 391 GLU A C 1
ATOM 3090 O O . GLU A 1 391 ? -7.437 17.867 -12.027 1.00 84.00 391 GLU A O 1
ATOM 3095 N N . MET A 1 392 ? -6.173 18.154 -10.192 1.00 83.88 392 MET A N 1
ATOM 3096 C CA . MET A 1 392 ? -5.218 17.104 -10.539 1.00 83.88 392 MET A CA 1
ATOM 3097 C C . MET A 1 392 ? -5.838 15.703 -10.439 1.00 83.88 392 MET A C 1
ATOM 3099 O O . MET A 1 392 ? -5.683 14.908 -11.361 1.00 83.88 392 MET A O 1
ATOM 3103 N N . ILE A 1 393 ? -6.586 15.403 -9.369 1.00 88.44 393 ILE A N 1
ATOM 3104 C CA . ILE A 1 393 ? -7.286 14.111 -9.235 1.00 88.44 393 ILE A CA 1
ATOM 3105 C C . ILE A 1 393 ? -8.303 13.941 -10.362 1.00 88.44 393 ILE A C 1
ATOM 3107 O O . ILE A 1 393 ? -8.424 12.855 -10.923 1.00 88.44 393 ILE A O 1
ATOM 3111 N N . ASP A 1 394 ? -9.005 15.013 -10.722 1.00 91.50 394 ASP A N 1
ATOM 3112 C CA . ASP A 1 394 ? -9.947 15.010 -11.839 1.00 91.50 394 ASP A CA 1
ATOM 3113 C C . ASP A 1 394 ? -9.266 14.720 -13.193 1.00 91.50 394 ASP A C 1
ATOM 3115 O O . ASP A 1 394 ? -9.714 13.859 -13.955 1.00 91.50 394 ASP A O 1
ATOM 3119 N N . ALA A 1 395 ? -8.123 15.358 -13.466 1.00 91.56 395 ALA A N 1
ATOM 3120 C CA . ALA A 1 395 ? -7.323 15.085 -14.662 1.00 91.56 395 ALA A CA 1
ATOM 3121 C C . ALA A 1 395 ? -6.814 13.631 -14.702 1.00 91.56 395 ALA A C 1
ATOM 3123 O O . ALA A 1 395 ? -6.836 12.987 -15.756 1.00 91.56 395 ALA A O 1
ATOM 3124 N N . MET A 1 396 ? -6.380 13.102 -13.554 1.00 92.62 396 MET A N 1
ATOM 3125 C CA . MET A 1 396 ? -5.947 11.711 -13.398 1.00 92.62 396 MET A CA 1
ATOM 3126 C C . MET A 1 396 ? -7.093 10.727 -13.638 1.00 92.62 396 MET A C 1
ATOM 3128 O O . MET A 1 396 ? -6.916 9.744 -14.356 1.00 92.62 396 MET A O 1
ATOM 3132 N N . ASP A 1 397 ? -8.278 10.994 -13.091 1.00 94.50 397 ASP A N 1
ATOM 3133 C CA . ASP A 1 397 ? -9.469 10.178 -13.327 1.00 94.50 397 ASP A CA 1
ATOM 3134 C C . ASP A 1 397 ? -9.806 10.109 -14.820 1.00 94.50 397 ASP A C 1
ATOM 3136 O O . ASP A 1 397 ? -9.986 9.023 -15.382 1.00 94.50 397 ASP A O 1
ATOM 3140 N N . TYR A 1 398 ? -9.794 11.262 -15.495 1.00 96.00 398 TYR A N 1
ATOM 3141 C CA . TYR A 1 398 ? -10.009 11.326 -16.937 1.00 96.00 398 TYR A CA 1
ATOM 3142 C C . TYR A 1 398 ? -8.943 10.544 -17.709 1.00 96.00 398 TYR A C 1
ATOM 3144 O O . TYR A 1 398 ? -9.281 9.777 -18.618 1.00 96.00 398 TYR A O 1
ATOM 3152 N N . LEU A 1 399 ? -7.664 10.697 -17.345 1.00 95.38 399 LEU A N 1
ATOM 3153 C CA . LEU A 1 399 ? -6.561 9.926 -17.920 1.00 95.38 399 LEU A CA 1
ATOM 3154 C C . LEU A 1 399 ? -6.815 8.424 -17.796 1.00 95.38 399 LEU A C 1
ATOM 3156 O O . LEU A 1 399 ? -6.786 7.717 -18.802 1.00 95.38 399 LEU A O 1
ATOM 3160 N N . TYR A 1 400 ? -7.100 7.930 -16.594 1.00 95.75 400 TYR A N 1
ATOM 3161 C CA . TYR A 1 400 ? -7.207 6.494 -16.358 1.00 95.75 400 TYR A CA 1
ATOM 3162 C C . TYR A 1 400 ? -8.423 5.852 -17.029 1.00 95.75 400 TYR A C 1
ATOM 3164 O O . TYR A 1 400 ? -8.355 4.660 -17.347 1.00 95.75 400 TYR A O 1
ATOM 3172 N N . GLN A 1 401 ? -9.493 6.618 -17.268 1.00 95.06 401 GLN A N 1
ATOM 3173 C CA . GLN A 1 401 ? -10.668 6.167 -18.020 1.00 95.06 401 GLN A CA 1
ATOM 3174 C C . GLN A 1 401 ? -10.439 6.155 -19.539 1.00 95.06 401 GLN A C 1
ATOM 3176 O O . GLN A 1 401 ? -10.947 5.271 -20.226 1.00 95.06 401 GLN A O 1
ATOM 3181 N N . ASN A 1 402 ? -9.672 7.111 -20.074 1.00 96.62 402 ASN A N 1
ATOM 3182 C CA . ASN A 1 402 ? -9.457 7.247 -21.521 1.00 96.62 402 ASN A CA 1
ATOM 3183 C C . ASN A 1 402 ? -8.183 6.544 -22.022 1.00 96.62 402 ASN A C 1
ATOM 3185 O O . ASN A 1 402 ? -8.054 6.276 -23.217 1.00 96.62 402 ASN A O 1
ATOM 3189 N N . VAL A 1 403 ? -7.257 6.216 -21.119 1.00 96.31 403 VAL A N 1
ATOM 3190 C CA . VAL A 1 403 ? -5.971 5.573 -21.407 1.00 96.31 403 VAL A CA 1
ATOM 3191 C C . VAL A 1 403 ? -5.812 4.341 -20.492 1.00 96.31 403 VAL A C 1
ATOM 3193 O O . VAL A 1 403 ? -5.087 4.375 -19.497 1.00 96.31 403 VAL A O 1
ATOM 3196 N N . PRO A 1 404 ? -6.526 3.231 -20.774 1.00 92.44 404 PRO A N 1
ATOM 3197 C CA . PRO A 1 404 ? -6.720 2.132 -19.819 1.00 92.44 404 PRO A CA 1
ATOM 3198 C C . PRO A 1 404 ? -5.453 1.327 -19.501 1.00 92.44 404 PRO A C 1
ATOM 3200 O O . PRO A 1 404 ? -5.391 0.673 -18.465 1.00 92.44 404 PRO A O 1
ATOM 3203 N N . HIS A 1 405 ? -4.437 1.361 -20.367 1.00 93.88 405 HIS A N 1
ATOM 3204 C CA . HIS A 1 405 ? -3.156 0.686 -20.124 1.00 93.88 405 HIS A CA 1
ATOM 3205 C C . HIS A 1 405 ? -2.214 1.480 -19.216 1.00 93.88 405 HIS A C 1
ATOM 3207 O O . HIS A 1 405 ? -1.210 0.930 -18.770 1.00 93.88 405 HIS A O 1
ATOM 3213 N N . PHE A 1 406 ? -2.495 2.764 -18.985 1.00 95.94 406 PHE A N 1
ATOM 3214 C CA . PHE A 1 406 ? -1.666 3.614 -18.144 1.00 95.94 406 PHE A CA 1
ATOM 3215 C C . PHE A 1 406 ? -1.918 3.248 -16.677 1.00 95.94 406 PHE A C 1
ATOM 3217 O O . PHE A 1 406 ? -3.065 3.236 -16.226 1.00 95.94 406 PHE A O 1
ATOM 3224 N N . LEU A 1 407 ? -0.875 2.869 -15.948 1.00 95.00 407 LEU A N 1
ATOM 3225 C CA . LEU A 1 407 ? -0.971 2.258 -14.622 1.00 95.00 407 LEU A CA 1
ATOM 3226 C C . LEU A 1 407 ? -0.962 3.282 -13.495 1.00 95.00 407 LEU A C 1
ATOM 3228 O O . LEU A 1 407 ? -1.578 3.045 -12.463 1.00 95.00 407 LEU A O 1
ATOM 3232 N N . GLY A 1 408 ? -0.270 4.401 -13.672 1.00 92.81 408 GLY A N 1
ATOM 3233 C CA . GLY A 1 408 ? -0.112 5.357 -12.593 1.00 92.81 408 GLY A CA 1
ATOM 3234 C C . GLY A 1 408 ? 0.846 6.486 -12.917 1.00 92.81 408 GLY A C 1
ATOM 3235 O O . GLY A 1 408 ? 1.607 6.429 -13.888 1.00 92.81 408 GLY A O 1
ATOM 3236 N N . LEU A 1 409 ? 0.817 7.494 -12.061 1.00 83.88 409 LEU A N 1
ATOM 3237 C CA . LEU A 1 409 ? 1.725 8.635 -12.077 1.00 83.88 409 LEU A CA 1
ATOM 3238 C C . LEU A 1 409 ? 2.564 8.633 -10.795 1.00 83.88 409 LEU A C 1
ATOM 3240 O O . LEU A 1 409 ? 2.293 7.862 -9.887 1.00 83.88 409 LEU A O 1
ATOM 3244 N N . GLY A 1 410 ? 3.608 9.452 -10.727 1.00 79.62 410 GLY A N 1
ATOM 3245 C CA . GLY A 1 410 ? 4.280 9.824 -9.474 1.00 79.62 410 GLY A CA 1
ATOM 3246 C C . GLY A 1 410 ? 4.030 11.304 -9.206 1.00 79.62 410 GLY A C 1
ATOM 3247 O O . GLY A 1 410 ? 4.933 12.122 -9.384 1.00 79.62 410 GLY A O 1
ATOM 3248 N N . THR A 1 411 ? 2.773 11.660 -8.936 1.00 74.38 411 THR A N 1
ATOM 3249 C CA . THR A 1 411 ? 2.265 13.043 -8.974 1.00 74.38 411 THR A CA 1
ATOM 3250 C C . THR A 1 411 ? 2.492 13.792 -7.673 1.00 74.38 411 THR A C 1
ATOM 3252 O O . THR A 1 411 ? 2.742 15.004 -7.698 1.00 74.38 411 THR A O 1
ATOM 3255 N N . PHE A 1 412 ? 2.345 13.107 -6.539 1.00 70.12 412 PHE A N 1
ATOM 3256 C CA . PHE A 1 412 ? 2.415 13.742 -5.228 1.00 70.12 412 PHE A CA 1
ATOM 3257 C C . PHE A 1 412 ? 3.880 13.992 -4.852 1.00 70.12 412 PHE A C 1
ATOM 3259 O O . PHE A 1 412 ? 4.633 13.068 -4.552 1.00 70.12 412 PHE A O 1
ATOM 3266 N N . HIS A 1 413 ? 4.284 15.264 -4.914 1.00 59.00 413 HIS A N 1
ATOM 3267 C CA . HIS A 1 413 ? 5.657 15.716 -4.690 1.00 59.00 413 HIS A CA 1
ATOM 3268 C C . HIS A 1 413 ? 5.742 16.826 -3.624 1.00 59.00 413 HIS A C 1
ATOM 3270 O O . HIS A 1 413 ? 4.750 17.453 -3.256 1.00 59.00 413 HIS A O 1
ATOM 3276 N N . PHE A 1 414 ? 6.958 17.062 -3.129 1.00 53.78 414 PHE A N 1
ATOM 3277 C CA . PHE A 1 414 ? 7.249 17.576 -1.792 1.00 53.78 414 PHE A CA 1
ATOM 3278 C C . PHE A 1 414 ? 7.433 19.086 -1.648 1.00 53.78 414 PHE A C 1
ATOM 3280 O O . PHE A 1 414 ? 7.547 19.562 -0.524 1.00 53.78 414 PHE A O 1
ATOM 3287 N N . HIS A 1 415 ? 7.517 19.844 -2.743 1.00 46.50 415 HIS A N 1
ATOM 3288 C CA . HIS A 1 415 ? 7.996 21.227 -2.640 1.00 46.50 415 HIS A CA 1
ATOM 3289 C C . HIS A 1 415 ? 6.907 22.297 -2.513 1.00 46.50 415 HIS A C 1
ATOM 3291 O O . HIS A 1 415 ? 7.141 23.308 -1.846 1.00 46.50 415 HIS A O 1
ATOM 3297 N N . LEU A 1 416 ? 5.772 22.151 -3.211 1.00 50.34 416 LEU A N 1
ATOM 3298 C CA . LEU A 1 416 ? 4.862 23.274 -3.487 1.00 50.34 416 LEU A CA 1
ATOM 3299 C C . LEU A 1 416 ? 3.410 22.781 -3.610 1.00 50.34 416 LEU A C 1
ATOM 3301 O O . LEU A 1 416 ? 3.028 22.258 -4.645 1.00 50.34 416 LEU A O 1
ATOM 3305 N N . MET A 1 417 ? 2.573 22.954 -2.589 1.00 54.28 417 MET A N 1
ATOM 3306 C CA . MET A 1 417 ? 1.148 22.584 -2.664 1.00 54.28 417 MET A CA 1
ATOM 3307 C C . MET A 1 417 ? 0.259 23.826 -2.616 1.00 54.28 417 MET A C 1
ATOM 3309 O O . MET A 1 417 ? 0.471 24.702 -1.776 1.00 54.28 417 MET A O 1
ATOM 3313 N N . ALA A 1 418 ? -0.739 23.896 -3.501 1.00 53.25 418 ALA A N 1
ATOM 3314 C CA . ALA A 1 418 ? -1.817 24.878 -3.400 1.00 53.25 418 ALA A CA 1
ATOM 3315 C C . ALA A 1 418 ? -2.937 24.309 -2.516 1.00 53.25 418 ALA A C 1
ATOM 3317 O O . ALA A 1 418 ? -3.356 23.165 -2.711 1.00 53.25 418 ALA A O 1
ATOM 3318 N N . GLU A 1 419 ? -3.415 25.086 -1.538 1.00 54.03 419 GLU A N 1
ATOM 3319 C CA . GLU A 1 419 ? -4.539 24.656 -0.700 1.00 54.03 419 GLU A CA 1
ATOM 3320 C C . GLU A 1 419 ? -5.812 24.481 -1.546 1.00 54.03 419 GLU A C 1
ATOM 3322 O O . GLU A 1 419 ? -6.072 25.247 -2.473 1.00 54.03 419 GLU A O 1
ATOM 3327 N N . TYR A 1 420 ? -6.623 23.480 -1.185 1.00 58.97 420 TYR A N 1
ATOM 3328 C CA . TYR A 1 420 ? -7.956 23.216 -1.726 1.00 58.97 420 TYR A CA 1
ATOM 3329 C C . TYR A 1 420 ? -8.722 24.501 -2.089 1.00 58.97 420 TYR A C 1
ATOM 3331 O O . TYR A 1 420 ? -9.132 25.262 -1.203 1.00 58.97 420 TYR A O 1
ATOM 3339 N N . GLY A 1 421 ? -8.962 24.698 -3.388 1.00 54.94 421 GLY A N 1
ATOM 3340 C CA . GLY A 1 421 ? -9.776 25.788 -3.928 1.00 54.94 421 GLY A CA 1
ATOM 3341 C C . GLY A 1 421 ? -9.199 27.207 -3.805 1.00 54.94 421 GLY A C 1
ATOM 3342 O O . GLY A 1 421 ? -9.875 28.144 -4.237 1.00 54.94 421 GLY A O 1
ATOM 3343 N N . ASP A 1 422 ? -7.991 27.396 -3.258 1.00 54.31 422 ASP A N 1
ATOM 3344 C CA . ASP A 1 422 ? -7.328 28.704 -3.205 1.00 54.31 422 ASP A CA 1
ATOM 3345 C C . ASP A 1 422 ? -6.536 28.957 -4.497 1.00 54.31 422 ASP A C 1
ATOM 3347 O O . ASP A 1 422 ? -5.641 28.204 -4.879 1.00 54.31 422 ASP A O 1
ATOM 3351 N N . ARG A 1 423 ? -6.899 30.035 -5.197 1.00 52.16 423 ARG A N 1
ATOM 3352 C CA . ARG A 1 423 ? -6.253 30.486 -6.438 1.00 52.16 423 ARG A CA 1
ATOM 3353 C C . ARG A 1 423 ? -5.805 31.947 -6.343 1.00 52.16 423 ARG A C 1
ATOM 3355 O O . ARG A 1 423 ? -5.730 32.609 -7.377 1.00 52.16 423 ARG A O 1
ATOM 3362 N N . THR A 1 424 ? -5.581 32.484 -5.141 1.00 40.53 424 THR A N 1
ATOM 3363 C CA . THR A 1 424 ? -5.348 33.925 -4.951 1.00 40.53 424 THR A CA 1
ATOM 3364 C C . THR A 1 424 ? -3.851 34.278 -4.963 1.00 40.53 424 THR A C 1
ATOM 3366 O O . THR A 1 424 ? -3.189 34.123 -3.940 1.00 40.53 424 THR A O 1
ATOM 3369 N N . PRO A 1 425 ? -3.276 34.805 -6.064 1.00 38.56 425 PRO A N 1
ATOM 3370 C CA . PRO A 1 425 ? -2.008 35.519 -5.994 1.00 38.56 425 PRO A CA 1
ATOM 3371 C C . PRO A 1 425 ? -2.253 36.872 -5.310 1.00 38.56 425 PRO A C 1
ATOM 3373 O O . PRO A 1 425 ? -3.038 37.679 -5.799 1.00 38.56 425 PRO A O 1
ATOM 3376 N N . ASP A 1 426 ? -1.600 37.125 -4.179 1.00 36.47 426 ASP A N 1
ATOM 3377 C CA . ASP A 1 426 ? -1.411 38.468 -3.625 1.00 36.47 426 ASP A CA 1
ATOM 3378 C C . ASP A 1 426 ? -0.206 39.110 -4.342 1.00 36.47 426 ASP A C 1
ATOM 3380 O O . ASP A 1 426 ? 0.938 38.744 -4.058 1.00 36.47 426 ASP A O 1
ATOM 3384 N N . PRO A 1 427 ? -0.420 40.026 -5.304 1.00 35.88 427 PRO A N 1
ATOM 3385 C CA . PRO A 1 427 ? 0.656 40.579 -6.123 1.00 35.88 427 PRO A CA 1
ATOM 3386 C C . PRO A 1 427 ? 1.596 41.514 -5.342 1.00 35.88 427 PRO A C 1
ATOM 3388 O O . PRO A 1 427 ? 2.650 41.877 -5.861 1.00 35.88 427 PRO A O 1
ATOM 3391 N N . GLU A 1 428 ? 1.269 41.893 -4.099 1.00 38.66 428 GLU A N 1
ATOM 3392 C CA . GLU A 1 428 ? 2.178 42.671 -3.242 1.00 38.66 428 GLU A CA 1
ATOM 3393 C C . GLU A 1 428 ? 3.220 41.795 -2.515 1.00 38.66 428 GLU A C 1
ATOM 3395 O O . GLU A 1 428 ? 4.153 42.330 -1.911 1.00 38.66 428 GLU A O 1
ATOM 3400 N N . LYS A 1 429 ? 3.122 40.457 -2.612 1.00 38.22 429 LYS A N 1
ATOM 3401 C CA . LYS A 1 429 ? 4.057 39.496 -1.991 1.00 38.22 429 LYS A CA 1
ATOM 3402 C C . LYS A 1 429 ? 5.078 38.858 -2.947 1.00 38.22 429 LYS A C 1
ATOM 3404 O O . LYS A 1 429 ? 5.837 37.994 -2.516 1.00 38.22 429 LYS A O 1
ATOM 3409 N N . GLY A 1 430 ? 5.180 39.342 -4.186 1.00 32.72 430 GLY A N 1
ATOM 3410 C CA . GLY A 1 430 ? 6.037 38.753 -5.222 1.00 32.72 430 GLY A CA 1
ATOM 3411 C C . GLY A 1 430 ? 5.310 37.665 -6.015 1.00 32.72 430 GLY A C 1
ATOM 3412 O O . GLY A 1 430 ? 4.291 37.143 -5.569 1.00 32.72 430 GLY A O 1
ATOM 3413 N N . ASP A 1 431 ? 5.790 37.400 -7.230 1.00 33.31 431 ASP A N 1
ATOM 3414 C CA . ASP A 1 431 ? 5.115 36.556 -8.219 1.00 33.31 431 ASP A CA 1
ATOM 3415 C C . ASP A 1 431 ? 4.749 35.168 -7.651 1.00 33.31 431 ASP A C 1
ATOM 3417 O O . ASP A 1 431 ? 5.606 34.415 -7.199 1.00 33.31 431 ASP A O 1
ATOM 3421 N N . MET A 1 432 ? 3.443 34.871 -7.694 1.00 36.81 432 MET A N 1
ATOM 3422 C CA . MET A 1 432 ? 2.728 33.729 -7.107 1.00 36.81 432 MET A CA 1
ATOM 3423 C C . MET A 1 432 ? 2.785 33.563 -5.580 1.00 36.81 432 MET A C 1
ATOM 3425 O O . MET A 1 432 ? 3.786 33.174 -4.985 1.00 36.81 432 MET A O 1
ATOM 3429 N N . VAL A 1 433 ? 1.610 33.665 -4.951 1.00 37.03 433 VAL A N 1
ATOM 3430 C CA . VAL A 1 433 ? 1.387 33.126 -3.605 1.00 37.03 433 VAL A CA 1
ATOM 3431 C C . VAL A 1 433 ? 1.244 31.612 -3.714 1.00 37.03 433 VAL A C 1
ATOM 3433 O O . VAL A 1 433 ? 0.156 31.066 -3.869 1.00 37.03 433 VAL A O 1
ATOM 3436 N N . VAL A 1 434 ? 2.380 30.926 -3.652 1.00 40.19 434 VAL A N 1
ATOM 3437 C CA . VAL A 1 434 ? 2.441 29.544 -3.181 1.00 40.19 434 VAL A CA 1
ATOM 3438 C C . VAL A 1 434 ? 1.957 29.565 -1.736 1.00 40.19 434 VAL A C 1
ATOM 3440 O O . VAL A 1 434 ? 2.554 30.248 -0.904 1.00 40.19 434 VAL A O 1
ATOM 3443 N N . THR A 1 435 ? 0.877 28.852 -1.422 1.00 42.44 435 THR A N 1
ATOM 3444 C CA . THR A 1 435 ? 0.293 28.916 -0.077 1.00 42.44 435 THR A CA 1
ATOM 3445 C C . THR A 1 435 ? 1.279 28.396 0.977 1.00 42.44 435 THR A C 1
ATOM 3447 O O . THR A 1 435 ? 1.353 28.976 2.057 1.00 42.44 435 THR A O 1
ATOM 3450 N N . TYR A 1 436 ? 2.113 27.392 0.645 1.00 44.25 436 TYR A N 1
ATOM 3451 C CA . TYR A 1 436 ? 3.248 26.956 1.471 1.00 44.25 436 TYR A CA 1
ATOM 3452 C C . TYR A 1 436 ? 4.425 26.459 0.615 1.00 44.25 436 TYR A C 1
ATOM 3454 O O . TYR A 1 436 ? 4.288 25.537 -0.188 1.00 44.25 436 TYR A O 1
ATOM 3462 N N . GLN A 1 437 ? 5.594 27.074 0.806 1.00 38.03 437 GLN A N 1
ATOM 3463 C CA . GLN A 1 437 ? 6.872 26.646 0.239 1.00 38.03 437 GLN A CA 1
ATOM 3464 C C . GLN A 1 437 ? 7.641 25.869 1.312 1.00 38.03 437 GLN A C 1
ATOM 3466 O O . GLN A 1 437 ? 7.889 26.406 2.395 1.00 38.03 437 GLN A O 1
ATOM 3471 N N . THR A 1 438 ? 8.074 24.637 1.032 1.00 39.31 438 THR A N 1
ATOM 3472 C CA . THR A 1 438 ? 8.982 23.909 1.936 1.00 39.31 438 THR A CA 1
ATOM 3473 C C . THR A 1 438 ? 10.400 24.487 1.816 1.00 39.31 438 THR A C 1
ATOM 3475 O O . THR A 1 438 ? 11.282 23.896 1.195 1.00 39.31 438 THR A O 1
ATOM 3478 N N . LEU A 1 439 ? 10.639 25.694 2.334 1.00 35.56 439 LEU A N 1
ATOM 3479 C CA . LEU A 1 439 ? 11.963 26.321 2.294 1.00 35.56 439 LEU A CA 1
ATOM 3480 C C . LEU A 1 439 ? 12.888 25.810 3.410 1.00 35.56 439 LEU A C 1
ATOM 3482 O O . LEU A 1 439 ? 12.475 25.632 4.556 1.00 35.56 439 LEU A O 1
ATOM 3486 N N . THR A 1 440 ? 14.175 25.708 3.048 1.00 38.69 440 THR A N 1
ATOM 3487 C CA . THR A 1 440 ? 15.423 25.699 3.856 1.00 38.69 440 THR A CA 1
ATOM 3488 C C . THR A 1 440 ? 16.141 24.384 4.195 1.00 38.69 440 THR A C 1
ATOM 3490 O O . THR A 1 440 ? 17.278 24.458 4.654 1.00 38.69 440 THR A O 1
ATOM 3493 N N . SER A 1 441 ? 15.606 23.194 3.905 1.00 38.25 441 SER A N 1
ATOM 3494 C CA . SER A 1 441 ? 16.387 21.944 4.018 1.00 38.25 441 SER A CA 1
ATOM 3495 C C . SER A 1 441 ? 15.782 20.833 3.146 1.00 38.25 441 SER A C 1
ATOM 3497 O O . SER A 1 441 ? 14.557 20.688 3.174 1.00 38.25 441 SER A O 1
ATOM 3499 N N . PRO A 1 442 ? 16.589 20.061 2.385 1.00 35.84 442 PRO A N 1
ATOM 3500 C CA . PRO A 1 442 ? 16.142 18.874 1.657 1.00 35.84 442 PRO A CA 1
ATOM 3501 C C . PRO A 1 442 ? 15.869 17.754 2.667 1.00 35.84 442 PRO A C 1
ATOM 3503 O O . PRO A 1 442 ? 16.673 16.854 2.870 1.00 35.84 442 PRO A O 1
ATOM 3506 N N . THR A 1 443 ? 14.770 17.878 3.404 1.00 35.25 443 THR A N 1
ATOM 3507 C CA . THR A 1 443 ? 14.269 16.824 4.285 1.00 35.25 443 THR A CA 1
ATOM 3508 C C . THR A 1 443 ? 12.764 16.703 4.081 1.00 35.25 443 THR A C 1
ATOM 3510 O O . THR A 1 443 ? 11.936 17.531 4.487 1.00 35.25 443 THR A O 1
ATOM 3513 N N . ILE A 1 444 ? 12.453 15.669 3.317 1.00 38.00 444 ILE A N 1
ATOM 3514 C CA . ILE A 1 444 ? 11.159 15.278 2.794 1.00 38.00 444 ILE A CA 1
ATOM 3515 C C . ILE A 1 444 ? 10.385 14.490 3.848 1.00 38.00 444 ILE A C 1
ATOM 3517 O O . ILE A 1 444 ? 10.961 13.640 4.514 1.00 38.00 444 ILE A O 1
ATOM 3521 N N . ALA A 1 445 ? 9.087 14.797 3.979 1.00 37.94 445 ALA A N 1
ATOM 3522 C CA . ALA A 1 445 ? 7.999 13.819 4.104 1.00 37.94 445 ALA A CA 1
ATOM 3523 C C . ALA A 1 445 ? 6.713 14.476 4.616 1.00 37.94 445 ALA A C 1
ATOM 3525 O O . ALA A 1 445 ? 6.612 14.801 5.797 1.00 37.94 445 ALA A O 1
ATOM 3526 N N . SER A 1 446 ? 5.661 14.504 3.799 1.00 41.78 446 SER A N 1
ATOM 3527 C CA . SER A 1 446 ? 4.599 13.539 4.069 1.00 41.78 446 SER A CA 1
ATOM 3528 C C . SER A 1 446 ? 4.092 12.847 2.811 1.00 41.78 446 SER A C 1
ATOM 3530 O O . SER A 1 446 ? 3.601 13.532 1.918 1.00 41.78 446 SER A O 1
ATOM 3532 N N . PRO A 1 447 ? 4.125 11.510 2.794 1.00 45.25 447 PRO A N 1
ATOM 3533 C CA . PRO A 1 447 ? 5.133 10.658 3.427 1.00 45.25 447 PRO A CA 1
ATOM 3534 C C . PRO A 1 447 ? 6.294 10.563 2.427 1.00 45.25 447 PRO A C 1
ATOM 3536 O O . PRO A 1 447 ? 6.077 10.420 1.234 1.00 45.25 447 PRO A O 1
ATOM 3539 N N . GLY A 1 448 ? 7.557 10.774 2.783 1.00 50.25 448 GLY A N 1
ATOM 3540 C CA . GLY A 1 448 ? 8.337 9.701 3.393 1.00 50.25 448 GLY A CA 1
ATOM 3541 C C . GLY A 1 448 ? 8.069 8.424 2.616 1.00 50.25 448 GLY A C 1
ATOM 3542 O O . GLY A 1 448 ? 7.065 7.807 2.926 1.00 50.25 448 GLY A O 1
ATOM 3543 N N . PHE A 1 449 ? 8.844 8.129 1.566 1.00 56.16 449 PHE A N 1
ATOM 3544 C CA . PHE A 1 449 ? 8.801 6.877 0.791 1.00 56.16 449 PHE A CA 1
ATOM 3545 C C . PHE A 1 449 ? 7.550 6.026 1.022 1.00 56.16 449 PHE A C 1
ATOM 3547 O O . PHE A 1 449 ? 7.565 5.066 1.796 1.00 56.16 449 PHE A O 1
ATOM 3554 N N . TRP A 1 450 ? 6.427 6.460 0.443 1.00 66.00 450 TRP A N 1
ATOM 3555 C CA . TRP A 1 450 ? 5.153 5.846 0.777 1.00 66.00 450 TRP A CA 1
ATOM 3556 C C . TRP A 1 450 ? 4.853 4.668 -0.132 1.00 66.00 450 TRP A C 1
ATOM 3558 O O . TRP A 1 450 ? 5.190 4.650 -1.317 1.00 66.00 450 TRP A O 1
ATOM 3568 N N . PHE A 1 451 ? 4.156 3.690 0.429 1.00 81.50 451 PHE A N 1
ATOM 3569 C CA . PHE A 1 451 ? 3.626 2.581 -0.342 1.00 81.50 451 PHE A CA 1
ATOM 3570 C C . PHE A 1 451 ? 2.615 3.094 -1.386 1.00 81.50 451 PHE A C 1
ATOM 3572 O O . PHE A 1 451 ? 1.845 4.006 -1.074 1.00 81.50 451 PHE A O 1
ATOM 3579 N N . PRO A 1 452 ? 2.593 2.536 -2.611 1.00 89.44 452 PRO A N 1
ATOM 3580 C CA . PRO A 1 452 ? 1.664 2.957 -3.653 1.00 89.44 452 PRO A CA 1
ATOM 3581 C C . PRO A 1 452 ? 0.212 2.996 -3.170 1.00 89.44 452 PRO A C 1
ATOM 3583 O O . PRO A 1 452 ? -0.247 2.086 -2.478 1.00 89.44 452 PRO A O 1
ATOM 3586 N N . PHE A 1 453 ? -0.519 4.041 -3.548 1.00 89.00 453 PHE A N 1
ATOM 3587 C CA . PHE A 1 453 ? -1.911 4.229 -3.144 1.00 89.00 453 PHE A CA 1
ATOM 3588 C C . PHE A 1 453 ? -2.773 4.745 -4.294 1.00 89.00 453 PHE A C 1
ATOM 3590 O O . PHE A 1 453 ? -2.281 5.308 -5.272 1.00 89.00 453 PHE A O 1
ATOM 3597 N N . HIS A 1 454 ? -4.084 4.576 -4.150 1.00 91.94 454 HIS A N 1
ATOM 3598 C CA . HIS A 1 454 ? -5.066 5.166 -5.047 1.00 91.94 454 HIS A CA 1
ATOM 3599 C C . HIS A 1 454 ? -5.518 6.526 -4.514 1.00 91.94 454 HIS A C 1
ATOM 3601 O O . HIS A 1 454 ? -5.990 6.629 -3.378 1.00 91.94 454 HIS A O 1
ATOM 3607 N N . GLY A 1 455 ? -5.421 7.566 -5.347 1.00 89.81 455 GLY A N 1
ATOM 3608 C CA . GLY A 1 455 ? -6.138 8.818 -5.098 1.00 89.81 455 GLY A CA 1
ATOM 3609 C C . GLY A 1 455 ? -7.651 8.576 -5.046 1.00 89.81 455 GLY A C 1
ATOM 3610 O O . GLY A 1 455 ? -8.144 7.574 -5.559 1.00 89.81 455 GLY A O 1
ATOM 3611 N N . VAL A 1 456 ? -8.404 9.480 -4.434 1.00 92.69 456 VAL A N 1
ATOM 3612 C CA . VAL A 1 456 ? -9.841 9.352 -4.193 1.00 92.69 456 VAL A CA 1
ATOM 3613 C C . VAL A 1 456 ? -10.556 10.542 -4.814 1.00 92.69 456 VAL A C 1
ATOM 3615 O O . VAL A 1 456 ? -10.318 11.698 -4.460 1.00 92.69 456 VAL A O 1
ATOM 3618 N N . VAL A 1 457 ? -11.481 10.250 -5.723 1.00 93.81 457 VAL A N 1
ATOM 3619 C CA . VAL A 1 457 ? -12.472 11.225 -6.181 1.00 93.81 457 VAL A CA 1
ATOM 3620 C C . VAL A 1 457 ? -13.489 11.368 -5.062 1.00 93.81 457 VAL A C 1
ATOM 3622 O O . VAL A 1 457 ? -14.129 10.376 -4.728 1.00 93.81 457 VAL A O 1
ATOM 3625 N N . SER A 1 458 ? -13.647 12.563 -4.489 1.00 94.00 458 SER A N 1
ATOM 3626 C CA . SER A 1 458 ? -14.631 12.824 -3.433 1.00 94.00 458 SER A CA 1
ATOM 3627 C C . SER A 1 458 ? -15.457 14.068 -3.741 1.00 94.00 458 SER A C 1
ATOM 3629 O O . SER A 1 458 ? -14.997 15.210 -3.651 1.00 94.00 458 SER A O 1
ATOM 3631 N N . THR A 1 459 ? -16.708 13.830 -4.120 1.00 95.12 459 THR A N 1
ATOM 3632 C CA . THR A 1 459 ? -17.667 14.857 -4.521 1.00 95.12 459 THR A CA 1
ATOM 3633 C C . THR A 1 459 ? -18.974 14.717 -3.751 1.00 95.12 459 THR A C 1
ATOM 3635 O O . THR A 1 459 ? -19.220 13.755 -3.016 1.00 95.12 459 THR A O 1
ATOM 3638 N N . THR A 1 460 ? -19.866 15.683 -3.937 1.00 95.00 460 THR A N 1
ATOM 3639 C CA . THR A 1 460 ? -21.231 15.612 -3.407 1.00 95.00 460 THR A CA 1
ATOM 3640 C C . THR A 1 460 ? -22.002 14.386 -3.918 1.00 95.00 460 THR A C 1
ATOM 3642 O O . THR A 1 460 ? -22.905 13.900 -3.227 1.00 95.00 460 THR A O 1
ATOM 3645 N N . GLU A 1 461 ? -21.631 13.839 -5.078 1.00 94.06 461 GLU A N 1
ATOM 3646 C CA . GLU A 1 461 ? -22.351 12.761 -5.765 1.00 94.06 461 GLU A CA 1
ATOM 3647 C C . GLU A 1 461 ? -21.685 11.389 -5.617 1.00 94.06 461 GLU A C 1
ATOM 3649 O O . GLU A 1 461 ? -22.383 10.401 -5.391 1.00 94.06 461 GLU A O 1
ATOM 3654 N N . GLU A 1 462 ? -20.355 11.329 -5.682 1.00 93.88 462 GLU A N 1
ATOM 3655 C CA . GLU A 1 462 ? -19.566 10.093 -5.684 1.00 93.88 462 GLU A CA 1
ATOM 3656 C C . GLU A 1 462 ? -18.384 10.163 -4.710 1.00 93.88 462 GLU A C 1
ATOM 3658 O O . GLU A 1 462 ? -17.845 11.237 -4.444 1.00 93.88 462 GLU A O 1
ATOM 3663 N N . CYS A 1 463 ? -17.966 9.005 -4.197 1.00 94.69 463 CYS A N 1
ATOM 3664 C CA . CYS A 1 463 ? -16.671 8.843 -3.548 1.00 94.69 463 CYS A CA 1
ATOM 3665 C C . CYS A 1 463 ? -16.084 7.478 -3.924 1.00 94.69 463 CYS A C 1
ATOM 3667 O O . CYS A 1 463 ? -16.744 6.459 -3.709 1.00 94.69 463 CYS A O 1
ATOM 3669 N N . ARG A 1 464 ? -14.904 7.459 -4.554 1.00 94.12 464 ARG A N 1
ATOM 3670 C CA . ARG A 1 464 ? -14.261 6.229 -5.046 1.00 94.12 464 ARG A CA 1
ATOM 3671 C C . ARG A 1 464 ? -12.758 6.394 -5.236 1.00 94.12 464 ARG A C 1
ATOM 3673 O O . ARG A 1 464 ? -12.285 7.482 -5.560 1.00 94.12 464 ARG A O 1
ATOM 3680 N N . GLN A 1 465 ? -12.036 5.287 -5.118 1.00 94.50 465 GLN A N 1
ATOM 3681 C CA . GLN A 1 465 ? -10.630 5.205 -5.499 1.00 94.50 465 GLN A CA 1
ATOM 3682 C C . GLN A 1 465 ? -10.470 5.345 -7.025 1.00 94.50 465 GLN A C 1
ATOM 3684 O O . GLN A 1 465 ? -11.306 4.889 -7.813 1.00 94.50 465 GLN A O 1
ATOM 3689 N N . LEU A 1 466 ? -9.401 6.019 -7.445 1.00 94.56 466 LEU A N 1
ATOM 3690 C CA . LEU A 1 466 ? -8.928 6.038 -8.824 1.00 94.56 466 LEU A CA 1
ATOM 3691 C C . LEU A 1 466 ? -8.407 4.654 -9.209 1.00 94.56 466 LEU A C 1
ATOM 3693 O O . LEU A 1 466 ? -7.858 3.945 -8.378 1.00 94.56 466 LEU A O 1
ATOM 3697 N N . ARG A 1 467 ? -8.499 4.301 -10.496 1.00 93.75 467 ARG A N 1
ATOM 3698 C CA . ARG A 1 467 ? -7.914 3.053 -11.013 1.00 93.75 467 ARG A CA 1
ATOM 3699 C C . ARG A 1 467 ? -6.385 3.055 -10.948 1.00 93.75 467 ARG A C 1
ATOM 3701 O O . ARG A 1 467 ? -5.778 2.015 -10.737 1.00 93.75 467 ARG A O 1
ATOM 3708 N N . GLY A 1 468 ? -5.764 4.192 -11.250 1.00 93.06 468 GLY A N 1
ATOM 3709 C CA . GLY A 1 468 ? -4.312 4.279 -11.320 1.00 93.06 468 GLY A CA 1
ATOM 3710 C C . GLY A 1 468 ? -3.663 4.464 -9.954 1.00 93.06 468 GLY A C 1
ATOM 3711 O O . GLY A 1 468 ? -4.290 4.957 -9.014 1.00 93.06 468 GLY A O 1
ATOM 3712 N N . TRP A 1 469 ? -2.397 4.075 -9.885 1.00 92.69 469 TRP A N 1
ATOM 3713 C CA . TRP A 1 469 ? -1.544 4.185 -8.709 1.00 92.69 469 TRP A CA 1
ATOM 3714 C C . TRP A 1 469 ? -0.821 5.530 -8.658 1.00 92.69 469 TRP A C 1
ATOM 3716 O O . TRP A 1 469 ? -0.502 6.118 -9.696 1.00 92.69 469 TRP A O 1
ATOM 3726 N N . ASP A 1 470 ? -0.519 5.983 -7.448 1.00 87.75 470 ASP A N 1
ATOM 3727 C CA . ASP A 1 470 ? 0.392 7.093 -7.195 1.00 87.75 470 ASP A CA 1
ATOM 3728 C C . ASP A 1 470 ? 1.351 6.762 -6.041 1.00 87.75 470 ASP A C 1
ATOM 3730 O O . ASP A 1 470 ? 1.089 5.863 -5.234 1.00 87.75 470 ASP A O 1
ATOM 3734 N N . MET A 1 471 ? 2.487 7.453 -5.992 1.00 80.94 471 MET A N 1
ATOM 3735 C CA . MET A 1 471 ? 3.491 7.327 -4.934 1.00 80.94 471 MET A CA 1
ATOM 3736 C C . MET A 1 471 ? 4.331 8.606 -4.834 1.00 80.94 471 MET A C 1
ATOM 3738 O O . MET A 1 471 ? 4.316 9.455 -5.726 1.00 80.94 471 MET A O 1
ATOM 3742 N N . THR A 1 472 ? 5.090 8.727 -3.750 1.00 74.00 472 THR A N 1
ATOM 3743 C CA . THR A 1 472 ? 5.970 9.871 -3.487 1.00 74.00 472 THR A CA 1
ATOM 3744 C C . THR A 1 472 ? 7.435 9.559 -3.849 1.00 74.00 472 THR A C 1
ATOM 3746 O O . THR A 1 472 ? 7.823 8.391 -3.834 1.00 74.00 472 THR A O 1
ATOM 3749 N N . HIS A 1 473 ? 8.262 10.569 -4.183 1.00 73.25 473 HIS A N 1
ATOM 3750 C CA . HIS A 1 473 ? 9.643 10.364 -4.680 1.00 73.25 473 HIS A CA 1
ATOM 3751 C C . HIS A 1 473 ? 10.680 11.403 -4.231 1.00 73.25 473 HIS A C 1
ATOM 3753 O O . HIS A 1 473 ? 10.423 12.602 -4.276 1.00 73.25 473 HIS A O 1
ATOM 3759 N N . GLU A 1 474 ? 11.877 10.946 -3.861 1.00 70.62 474 GLU A N 1
ATOM 3760 C CA . GLU A 1 474 ? 12.989 11.783 -3.377 1.00 70.62 474 GLU A CA 1
ATOM 3761 C C . GLU A 1 474 ? 13.975 12.132 -4.498 1.00 70.62 474 GLU A C 1
ATOM 3763 O O . GLU A 1 474 ? 14.339 11.258 -5.284 1.00 70.62 474 GLU A O 1
ATOM 3768 N N . TYR A 1 475 ? 14.463 13.374 -4.540 1.00 73.62 475 TYR A N 1
ATOM 3769 C CA . TYR A 1 475 ? 15.308 13.885 -5.623 1.00 73.62 475 TYR A CA 1
ATOM 3770 C C . TYR A 1 475 ? 16.795 13.928 -5.243 1.00 73.62 475 TYR A C 1
ATOM 3772 O O . TYR A 1 475 ? 17.170 14.653 -4.325 1.00 73.62 475 TYR A O 1
ATOM 3780 N N . ASP A 1 476 ? 17.639 13.189 -5.979 1.00 74.19 476 ASP A N 1
ATOM 3781 C CA . ASP A 1 476 ? 19.103 13.099 -5.819 1.00 74.19 476 ASP A CA 1
ATOM 3782 C C . ASP A 1 476 ? 19.575 13.155 -4.343 1.00 74.19 476 ASP A C 1
ATOM 3784 O O . ASP A 1 476 ? 20.422 13.989 -3.993 1.00 74.19 476 ASP A O 1
ATOM 3788 N N . PRO A 1 477 ? 19.039 12.302 -3.441 1.00 77.94 477 PRO A N 1
ATOM 3789 C CA . PRO A 1 477 ? 19.358 12.415 -2.026 1.00 77.94 477 PRO A CA 1
ATOM 3790 C C . PRO A 1 477 ? 20.825 12.061 -1.754 1.00 77.94 477 PRO A C 1
ATOM 3792 O O . PRO A 1 477 ? 21.346 11.084 -2.309 1.00 77.94 477 PRO A O 1
ATOM 3795 N N . PRO A 1 478 ? 21.507 12.809 -0.871 1.00 81.75 478 PRO A N 1
ATOM 3796 C CA . PRO A 1 478 ? 22.855 12.465 -0.451 1.00 81.75 478 PRO A CA 1
ATOM 3797 C C . PRO A 1 478 ? 22.866 11.184 0.413 1.00 81.75 478 PRO A C 1
ATOM 3799 O O . PRO A 1 478 ? 21.830 10.781 0.951 1.00 81.75 478 PRO A O 1
ATOM 3802 N N . PRO A 1 479 ? 24.028 10.516 0.567 1.00 86.19 479 PRO A N 1
ATOM 3803 C CA . PRO A 1 479 ? 24.135 9.231 1.265 1.00 86.19 479 PRO A CA 1
ATOM 3804 C C . PRO A 1 479 ? 23.583 9.209 2.695 1.00 86.19 479 PRO A C 1
ATOM 3806 O O . PRO A 1 479 ? 23.019 8.204 3.101 1.00 86.19 479 PRO A O 1
ATOM 3809 N N . ASP A 1 480 ? 23.703 10.304 3.442 1.00 82.00 480 ASP A N 1
ATOM 3810 C CA . ASP A 1 480 ? 23.165 10.436 4.800 1.00 82.00 480 ASP A CA 1
ATOM 3811 C C . ASP A 1 480 ? 21.630 10.432 4.830 1.00 82.00 480 ASP A C 1
ATOM 3813 O O . ASP A 1 480 ? 21.038 9.834 5.727 1.00 82.00 480 ASP A O 1
ATOM 3817 N N . VAL A 1 481 ? 20.981 11.026 3.824 1.00 78.69 481 VAL A N 1
ATOM 3818 C CA . VAL A 1 481 ? 19.522 10.940 3.653 1.00 78.69 481 VAL A CA 1
ATOM 3819 C C . VAL A 1 481 ? 19.122 9.528 3.225 1.00 78.69 481 VAL A C 1
ATOM 3821 O O . VAL A 1 481 ? 18.166 8.977 3.765 1.00 78.69 481 VAL A O 1
ATOM 3824 N N . ILE A 1 482 ? 19.877 8.911 2.308 1.00 80.50 482 ILE A N 1
ATOM 3825 C CA . ILE A 1 482 ? 19.664 7.513 1.893 1.00 80.50 482 ILE A CA 1
ATOM 3826 C C . ILE A 1 482 ? 19.736 6.569 3.103 1.00 80.50 482 ILE A C 1
ATOM 3828 O O . ILE A 1 482 ? 18.864 5.716 3.264 1.00 80.50 482 ILE A O 1
ATOM 3832 N N . ASP A 1 483 ? 20.746 6.726 3.958 1.00 83.00 483 ASP A N 1
ATOM 3833 C CA . ASP A 1 483 ? 20.913 5.905 5.158 1.00 83.00 483 ASP A CA 1
ATOM 3834 C C . ASP A 1 483 ? 19.790 6.162 6.167 1.00 83.00 483 ASP A C 1
ATOM 3836 O O . ASP A 1 483 ? 19.162 5.210 6.616 1.00 83.00 483 ASP A O 1
ATOM 3840 N N . ALA A 1 484 ? 19.433 7.422 6.443 1.00 77.19 484 ALA A N 1
ATOM 3841 C CA . ALA A 1 484 ? 18.329 7.749 7.354 1.00 77.19 484 ALA A CA 1
ATOM 3842 C C . ALA A 1 484 ? 16.987 7.120 6.927 1.00 77.19 484 ALA A C 1
ATOM 3844 O O . ALA A 1 484 ? 16.194 6.681 7.763 1.00 77.19 484 ALA A O 1
ATOM 3845 N N . VAL A 1 485 ? 16.744 7.049 5.619 1.00 74.62 485 VAL A N 1
ATOM 3846 C CA . VAL A 1 485 ? 15.552 6.433 5.025 1.00 74.62 485 VAL A CA 1
ATOM 3847 C C . VAL A 1 485 ? 15.593 4.910 5.136 1.00 74.62 485 VAL A C 1
ATOM 3849 O O . VAL A 1 485 ? 14.598 4.275 5.493 1.00 74.62 485 VAL A O 1
ATOM 3852 N N . TYR A 1 486 ? 16.735 4.308 4.805 1.00 78.12 486 TYR A N 1
ATOM 3853 C CA . TYR A 1 486 ? 16.888 2.858 4.757 1.00 78.12 486 TYR A CA 1
ATOM 3854 C C . TYR A 1 486 ? 17.107 2.203 6.120 1.00 78.12 486 TYR A C 1
ATOM 3856 O O . TYR A 1 486 ? 16.762 1.031 6.272 1.00 78.12 486 TYR A O 1
ATOM 3864 N N . ASP A 1 487 ? 17.637 2.931 7.101 1.00 74.81 487 ASP A N 1
ATOM 3865 C CA . ASP A 1 487 ? 17.912 2.420 8.447 1.00 74.81 487 ASP A CA 1
ATOM 3866 C C . ASP A 1 487 ? 16.655 2.428 9.351 1.00 74.81 487 ASP A C 1
ATOM 3868 O O . ASP A 1 487 ? 16.685 1.906 10.460 1.00 74.81 487 ASP A O 1
ATOM 3872 N N . ARG A 1 488 ? 15.509 2.916 8.841 1.00 69.69 488 ARG A N 1
ATOM 3873 C CA . ARG A 1 488 ? 14.141 2.683 9.362 1.00 69.69 488 ARG A CA 1
ATOM 3874 C C . ARG A 1 488 ? 13.884 2.977 10.857 1.00 69.69 488 ARG A C 1
ATOM 3876 O O . ARG A 1 488 ? 13.194 2.169 11.495 1.00 69.69 488 ARG A O 1
ATOM 3883 N N . PRO A 1 489 ? 14.260 4.131 11.442 1.00 68.44 489 PRO A N 1
ATOM 3884 C CA . PRO A 1 489 ? 13.628 4.525 12.696 1.00 68.44 489 PRO A CA 1
ATOM 3885 C C . PRO A 1 489 ? 12.147 4.808 12.396 1.00 68.44 489 PRO A C 1
ATOM 3887 O O . PRO A 1 489 ? 11.792 5.843 11.826 1.00 68.44 489 PRO A O 1
ATOM 3890 N N . ASN A 1 490 ? 11.277 3.841 12.705 1.00 72.62 490 ASN A N 1
ATOM 3891 C CA . ASN A 1 490 ? 9.824 3.998 12.603 1.00 72.62 490 ASN A CA 1
ATOM 3892 C C . ASN A 1 490 ? 9.322 4.891 13.733 1.00 72.62 490 ASN A C 1
ATOM 3894 O O . ASN A 1 490 ? 8.320 5.569 13.586 1.00 72.62 490 ASN A O 1
ATOM 3898 N N . SER A 1 491 ? 10.025 4.912 14.858 1.00 76.12 491 SER A N 1
ATOM 3899 C CA . SER A 1 491 ? 9.800 5.787 16.003 1.00 76.12 491 SER A CA 1
ATOM 3900 C C . SER A 1 491 ? 11.156 5.966 16.700 1.00 76.12 491 SER A C 1
ATOM 3902 O O . SER A 1 491 ? 12.184 5.956 16.024 1.00 76.12 491 SER A O 1
ATOM 3904 N N . LYS A 1 492 ? 11.168 6.087 18.028 1.00 84.75 492 LYS A N 1
ATOM 3905 C CA . LYS A 1 492 ? 12.378 5.969 18.856 1.00 84.75 492 LYS A CA 1
ATOM 3906 C C . LYS A 1 492 ? 12.878 4.530 18.979 1.00 84.75 492 LYS A C 1
ATOM 3908 O O . LYS A 1 492 ? 13.976 4.312 19.471 1.00 84.75 492 LYS A O 1
ATOM 3913 N N . ASP A 1 493 ? 12.074 3.565 18.539 1.00 84.00 493 ASP A N 1
ATOM 3914 C CA . ASP A 1 493 ? 12.468 2.166 18.476 1.00 84.00 493 ASP A CA 1
ATOM 3915 C C . ASP A 1 493 ? 13.574 1.947 17.433 1.00 84.00 493 ASP A C 1
ATOM 3917 O O . ASP A 1 493 ? 13.358 2.130 16.231 1.00 84.00 493 ASP A O 1
ATOM 3921 N N . GLU A 1 494 ? 14.751 1.560 17.922 1.00 79.44 494 GLU A N 1
ATOM 3922 C CA . GLU A 1 494 ? 15.938 1.241 17.124 1.00 79.44 494 GLU A CA 1
ATOM 3923 C C . GLU A 1 494 ? 16.033 -0.258 16.783 1.00 79.44 494 GLU A C 1
ATOM 3925 O O . GLU A 1 494 ? 16.998 -0.673 16.141 1.00 79.44 494 GLU A O 1
ATOM 3930 N N . ASP A 1 495 ? 15.066 -1.086 17.202 1.00 82.38 495 ASP A N 1
ATOM 3931 C CA . ASP A 1 495 ? 15.055 -2.514 16.883 1.00 82.38 495 ASP A CA 1
ATOM 3932 C C . ASP A 1 495 ? 14.694 -2.750 15.396 1.00 82.38 495 ASP A C 1
ATOM 3934 O O . ASP A 1 495 ? 13.560 -2.505 14.968 1.00 82.38 495 ASP A O 1
ATOM 3938 N N . PRO A 1 496 ? 15.628 -3.251 14.565 1.00 72.56 496 PRO A N 1
ATOM 3939 C CA . PRO A 1 496 ? 15.353 -3.496 13.152 1.00 72.56 496 PRO A CA 1
ATOM 3940 C C . PRO A 1 496 ? 14.324 -4.615 12.922 1.00 72.56 496 PRO A C 1
ATOM 3942 O O . PRO A 1 496 ? 13.686 -4.643 11.863 1.00 72.56 496 PRO A O 1
ATOM 3945 N N . ASP A 1 497 ? 14.125 -5.526 13.883 1.00 75.81 497 ASP A N 1
ATOM 3946 C CA . ASP A 1 497 ? 13.179 -6.638 13.742 1.00 75.81 497 ASP A CA 1
ATOM 3947 C C . ASP A 1 497 ? 11.725 -6.196 13.914 1.00 75.81 497 ASP A C 1
ATOM 3949 O O . ASP A 1 497 ? 10.815 -6.792 13.320 1.00 75.81 497 ASP A O 1
ATOM 3953 N N . THR A 1 498 ? 11.499 -5.113 14.658 1.00 77.25 498 THR A N 1
ATOM 3954 C CA . THR A 1 498 ? 10.170 -4.526 14.848 1.00 77.25 498 THR A CA 1
ATOM 3955 C C . THR A 1 498 ? 9.816 -3.539 13.736 1.00 77.25 498 THR A C 1
ATOM 3957 O O . THR A 1 498 ? 8.639 -3.202 13.589 1.00 77.25 498 THR A O 1
ATOM 3960 N N . ALA A 1 499 ? 10.763 -3.100 12.905 1.00 78.06 499 ALA A N 1
ATOM 3961 C CA . ALA A 1 499 ? 10.517 -2.113 11.857 1.00 78.06 499 ALA A CA 1
ATOM 3962 C C . ALA A 1 499 ? 9.382 -2.511 10.884 1.00 78.06 499 ALA A C 1
ATOM 3964 O O . ALA A 1 499 ? 9.124 -3.692 10.620 1.00 78.06 499 ALA A O 1
ATOM 3965 N N . LEU A 1 500 ? 8.688 -1.523 10.304 1.00 81.88 500 LEU A N 1
ATOM 3966 C CA . LEU A 1 500 ? 7.733 -1.781 9.221 1.00 81.88 500 LEU A CA 1
ATOM 3967 C C . LEU A 1 500 ? 8.476 -2.228 7.948 1.00 81.88 500 LEU A C 1
ATOM 3969 O O . LEU A 1 500 ? 9.032 -1.418 7.208 1.00 81.88 500 LEU A O 1
ATOM 3973 N N . LYS A 1 501 ? 8.461 -3.534 7.668 1.00 79.75 501 LYS A N 1
ATOM 3974 C CA . LYS A 1 501 ? 9.026 -4.145 6.444 1.00 79.75 501 LYS A CA 1
ATOM 3975 C C . LYS A 1 501 ? 8.194 -3.794 5.207 1.00 79.75 501 LYS A C 1
ATOM 3977 O O . LYS A 1 501 ? 7.066 -3.363 5.376 1.00 79.75 501 LYS A O 1
ATOM 3982 N N . ASP A 1 502 ? 8.713 -4.001 3.995 1.00 82.19 502 ASP A N 1
ATOM 3983 C CA . ASP A 1 502 ? 8.009 -3.778 2.712 1.00 82.19 502 ASP A CA 1
ATOM 3984 C C . ASP A 1 502 ? 7.806 -2.310 2.282 1.00 82.19 502 ASP A C 1
ATOM 3986 O O . ASP A 1 502 ? 6.851 -1.989 1.576 1.00 82.19 502 ASP A O 1
ATOM 3990 N N . GLY A 1 503 ? 8.707 -1.406 2.678 1.00 84.62 503 GLY A N 1
ATOM 3991 C CA . GLY A 1 503 ? 8.706 -0.025 2.175 1.00 84.62 503 GLY A CA 1
ATOM 3992 C C . GLY A 1 503 ? 9.005 0.061 0.669 1.00 84.62 503 GLY A C 1
ATOM 3993 O O . GLY A 1 503 ? 9.721 -0.786 0.125 1.00 84.62 503 GLY A O 1
ATOM 3994 N N . VAL A 1 504 ? 8.477 1.091 -0.002 1.00 86.56 504 VAL A N 1
ATOM 3995 C CA . VAL A 1 504 ? 8.761 1.397 -1.416 1.00 86.56 504 VAL A CA 1
ATOM 3996 C C . VAL A 1 504 ? 9.532 2.703 -1.497 1.00 86.56 504 VAL A C 1
ATOM 3998 O O . VAL A 1 504 ? 9.015 3.764 -1.164 1.00 86.56 504 VAL A O 1
ATOM 4001 N N . TYR A 1 505 ? 10.773 2.615 -1.965 1.00 84.25 505 TYR A N 1
ATOM 4002 C CA . TYR A 1 505 ? 11.717 3.716 -1.963 1.00 84.25 505 TYR A CA 1
ATOM 4003 C C . TYR A 1 505 ? 11.941 4.255 -3.380 1.00 84.25 505 TYR A C 1
ATOM 4005 O O . TYR A 1 505 ? 12.774 3.713 -4.111 1.00 84.25 505 TYR A O 1
ATOM 4013 N N . GLN A 1 506 ? 11.188 5.281 -3.794 1.00 82.94 506 GLN A N 1
ATOM 4014 C CA . GLN A 1 506 ? 11.368 5.916 -5.101 1.00 82.94 506 GLN A CA 1
ATOM 4015 C C . GLN A 1 506 ? 12.450 6.999 -5.070 1.00 82.94 506 GLN A C 1
ATOM 4017 O O . GLN A 1 506 ? 12.248 8.082 -4.523 1.00 82.94 506 GLN A O 1
ATOM 4022 N N . LEU A 1 507 ? 13.594 6.698 -5.682 1.00 81.81 507 LEU A N 1
ATOM 4023 C CA . LEU A 1 507 ? 14.708 7.627 -5.837 1.00 81.81 507 LEU A CA 1
ATOM 4024 C C . LEU A 1 507 ? 14.728 8.181 -7.254 1.00 81.81 507 LEU A C 1
ATOM 4026 O O . LEU A 1 507 ? 14.677 7.424 -8.229 1.00 81.81 507 LEU A O 1
ATOM 4030 N N . GLN A 1 508 ? 14.839 9.498 -7.346 1.00 81.00 508 GLN A N 1
ATOM 4031 C CA . GLN A 1 508 ? 14.989 10.222 -8.587 1.00 81.00 508 GLN A CA 1
ATOM 4032 C C . GLN A 1 508 ? 16.435 10.658 -8.797 1.00 81.00 508 GLN A C 1
ATOM 4034 O O . GLN A 1 508 ? 17.075 11.181 -7.890 1.00 81.00 508 GLN A O 1
ATOM 4039 N N . TYR A 1 509 ? 16.918 10.480 -10.020 1.00 80.56 509 TYR A N 1
ATOM 4040 C CA . TYR A 1 509 ? 18.204 10.990 -10.477 1.00 80.56 509 TYR A CA 1
ATOM 4041 C C . TYR A 1 509 ? 18.025 11.914 -11.668 1.00 80.56 509 TYR A C 1
ATOM 4043 O O . TYR A 1 509 ? 17.294 11.598 -12.615 1.00 80.56 509 TYR A O 1
ATOM 4051 N N . HIS A 1 510 ? 18.737 13.034 -11.634 1.00 83.50 510 HIS A N 1
ATOM 4052 C CA . HIS A 1 510 ? 18.705 14.008 -12.705 1.00 83.50 510 HIS A CA 1
ATOM 4053 C C . HIS A 1 510 ? 20.095 14.200 -13.331 1.00 83.50 510 HIS A C 1
ATOM 4055 O O . HIS A 1 510 ? 21.014 14.720 -12.682 1.00 83.50 510 HIS A O 1
ATOM 4061 N N . PRO A 1 511 ? 20.290 13.862 -14.622 1.00 79.94 511 PRO A N 1
ATOM 4062 C CA . PRO A 1 511 ? 21.599 13.963 -15.261 1.00 79.94 511 PRO A CA 1
ATOM 4063 C C . PRO A 1 511 ? 22.167 15.388 -15.296 1.00 79.94 511 PRO A C 1
ATOM 4065 O O . PRO A 1 511 ? 23.378 15.559 -15.383 1.00 79.94 511 PRO A O 1
ATOM 4068 N N . LEU A 1 512 ? 21.330 16.429 -15.194 1.00 76.00 512 LEU A N 1
ATOM 4069 C CA . LEU A 1 512 ? 21.823 17.806 -15.035 1.00 76.00 512 LEU A CA 1
ATOM 4070 C C . LEU A 1 512 ? 22.633 17.996 -13.739 1.00 76.00 512 LEU A C 1
ATOM 4072 O O . LEU A 1 512 ? 23.692 18.616 -13.780 1.00 76.00 512 LEU A O 1
ATOM 4076 N N . PHE A 1 513 ? 22.179 17.451 -12.603 1.00 76.31 513 PHE A N 1
ATOM 4077 C CA . PHE A 1 513 ? 22.868 17.601 -11.307 1.00 76.31 513 PHE A CA 1
ATOM 4078 C C . PHE A 1 513 ? 24.069 16.670 -11.171 1.00 76.31 513 PHE A C 1
ATOM 4080 O O . PHE A 1 513 ? 24.981 16.896 -10.376 1.00 76.31 513 PHE A O 1
ATOM 4087 N N . THR A 1 514 ? 24.120 15.652 -12.020 1.00 70.56 514 THR A N 1
ATOM 4088 C CA . THR A 1 514 ? 25.258 14.742 -12.115 1.00 70.56 514 THR A CA 1
ATOM 4089 C C . THR A 1 514 ? 26.536 15.425 -12.576 1.00 70.56 514 THR A C 1
ATOM 4091 O O . THR A 1 514 ? 27.624 15.045 -12.153 1.00 70.56 514 THR A O 1
ATOM 4094 N N . VAL A 1 515 ? 26.416 16.430 -13.437 1.00 67.81 515 VAL A N 1
ATOM 4095 C CA . VAL A 1 515 ? 27.566 17.166 -13.974 1.00 67.81 515 VAL A CA 1
ATOM 4096 C C . VAL A 1 515 ? 27.704 18.556 -13.366 1.00 67.81 515 VAL A C 1
ATOM 4098 O O . VAL A 1 515 ? 28.653 19.266 -13.695 1.00 67.81 515 VAL A O 1
ATOM 4101 N N . ASP A 1 516 ? 26.777 18.954 -12.490 1.00 70.94 516 ASP A N 1
ATOM 4102 C CA . ASP A 1 516 ? 26.798 20.257 -11.842 1.00 70.94 516 ASP A CA 1
ATOM 4103 C C . ASP A 1 516 ? 27.873 20.282 -10.737 1.00 70.94 516 ASP A C 1
ATOM 4105 O O . ASP A 1 516 ? 27.734 19.625 -9.698 1.00 70.94 516 ASP A O 1
ATOM 4109 N N . PRO A 1 517 ? 28.960 21.058 -10.919 1.00 69.25 517 PRO A N 1
ATOM 4110 C CA . PRO A 1 517 ? 30.058 21.098 -9.966 1.00 69.25 517 PRO A CA 1
ATOM 4111 C C . PRO A 1 517 ? 29.708 21.841 -8.665 1.00 69.25 517 PRO A C 1
ATOM 4113 O O . PRO A 1 517 ? 30.522 21.854 -7.739 1.00 69.25 517 PRO A O 1
ATOM 4116 N N . SER A 1 518 ? 28.536 22.479 -8.574 1.00 74.50 518 SER A N 1
ATOM 4117 C CA . SER A 1 518 ? 28.045 23.065 -7.322 1.00 74.50 518 SER A CA 1
ATOM 4118 C C . SER A 1 518 ? 27.587 22.002 -6.316 1.00 74.50 518 SER A C 1
ATOM 4120 O O . SER A 1 518 ? 27.599 22.262 -5.111 1.00 74.50 518 SER A O 1
ATOM 4122 N N . TYR A 1 519 ? 27.283 20.785 -6.782 1.00 72.25 519 TYR A N 1
ATOM 4123 C CA . TYR A 1 519 ? 26.919 19.652 -5.937 1.00 72.25 519 TYR A CA 1
ATOM 4124 C C . TYR A 1 519 ? 28.130 18.774 -5.605 1.00 72.25 519 TYR A C 1
ATOM 4126 O O . TYR A 1 519 ? 29.095 18.659 -6.368 1.00 72.25 519 TYR A O 1
ATOM 4134 N N . ASN A 1 520 ? 28.071 18.129 -4.435 1.00 79.19 520 ASN A N 1
ATOM 4135 C CA . ASN A 1 520 ? 29.034 17.113 -3.998 1.00 79.19 520 ASN A CA 1
ATOM 4136 C C . ASN A 1 520 ? 30.513 17.531 -4.161 1.00 79.19 520 ASN A C 1
ATOM 4138 O O . ASN A 1 520 ? 31.343 16.773 -4.668 1.00 79.19 520 ASN A O 1
ATOM 4142 N N . ASN A 1 521 ? 30.852 18.765 -3.775 1.00 81.44 521 ASN A N 1
ATOM 4143 C CA . ASN A 1 521 ? 32.211 19.311 -3.888 1.00 81.44 521 ASN A CA 1
ATOM 4144 C C . ASN A 1 521 ? 32.820 19.180 -5.303 1.00 81.44 521 ASN A C 1
ATOM 4146 O O . ASN A 1 521 ? 34.012 18.890 -5.441 1.00 81.44 521 ASN A O 1
ATOM 4150 N N . GLY A 1 522 ? 32.014 19.352 -6.353 1.00 77.19 522 GLY A N 1
ATOM 4151 C CA . GLY A 1 522 ? 32.481 19.281 -7.738 1.00 77.19 522 GLY A CA 1
ATOM 4152 C C . GLY A 1 522 ? 32.385 17.906 -8.396 1.00 77.19 522 GLY A C 1
ATOM 4153 O O . GLY A 1 522 ? 32.865 17.759 -9.517 1.00 77.19 522 GLY A O 1
ATOM 4154 N N . ARG A 1 523 ? 31.813 16.898 -7.722 1.00 79.75 523 ARG A N 1
ATOM 4155 C CA . ARG A 1 523 ? 31.674 15.528 -8.257 1.00 79.75 523 ARG A CA 1
ATOM 4156 C C . ARG A 1 523 ? 30.280 15.203 -8.803 1.00 79.75 523 ARG A C 1
ATOM 4158 O O . ARG A 1 523 ? 30.126 14.147 -9.408 1.00 79.75 523 ARG A O 1
ATOM 4165 N N . GLY A 1 524 ? 29.293 16.069 -8.564 1.00 84.50 524 GLY A N 1
ATOM 4166 C CA . GLY A 1 524 ? 27.887 15.812 -8.888 1.00 84.50 524 GLY A CA 1
ATOM 4167 C C . GLY A 1 524 ? 27.287 14.601 -8.157 1.00 84.50 524 GLY A C 1
ATOM 4168 O O . GLY A 1 524 ? 27.884 14.065 -7.217 1.00 84.50 524 GLY A O 1
ATOM 4169 N N . THR A 1 525 ? 26.082 14.184 -8.554 1.00 85.50 525 THR A N 1
ATOM 4170 C CA . THR A 1 525 ? 25.235 13.246 -7.783 1.00 85.50 525 THR A CA 1
ATOM 4171 C C . THR A 1 525 ? 25.313 11.768 -8.209 1.00 85.50 525 THR A C 1
ATOM 4173 O O . THR A 1 525 ? 24.772 10.905 -7.519 1.00 85.50 525 THR A O 1
ATOM 4176 N N . PHE A 1 526 ? 26.044 11.417 -9.279 1.00 87.69 526 PHE A N 1
ATOM 4177 C CA . PHE A 1 526 ? 26.142 10.028 -9.778 1.00 87.69 526 PHE A CA 1
ATOM 4178 C C . PHE A 1 526 ? 26.596 9.013 -8.717 1.00 87.69 526 PHE A C 1
ATOM 4180 O O . PHE A 1 526 ? 26.003 7.939 -8.571 1.00 87.69 526 PHE A O 1
ATOM 4187 N N . ASP A 1 527 ? 27.620 9.365 -7.937 1.00 88.19 527 ASP A N 1
ATOM 4188 C CA . ASP A 1 527 ? 28.152 8.497 -6.883 1.00 88.19 527 ASP A CA 1
ATOM 4189 C C . ASP A 1 527 ? 27.138 8.259 -5.750 1.00 88.19 527 ASP A C 1
ATOM 4191 O O . ASP A 1 527 ? 27.145 7.181 -5.147 1.00 88.19 527 ASP A O 1
ATOM 4195 N N . TRP A 1 528 ? 26.252 9.226 -5.475 1.00 87.88 528 TRP A N 1
ATOM 4196 C CA . TRP A 1 528 ? 25.193 9.097 -4.467 1.00 87.88 528 TRP A CA 1
ATOM 4197 C C . TRP A 1 528 ? 24.151 8.068 -4.900 1.00 87.88 528 TRP A C 1
ATOM 4199 O O . TRP A 1 528 ? 23.801 7.169 -4.137 1.00 87.88 528 TRP A O 1
ATOM 4209 N N . MET A 1 529 ? 23.743 8.103 -6.167 1.00 87.56 529 MET A N 1
ATOM 4210 C CA . MET A 1 529 ? 22.805 7.114 -6.698 1.00 87.56 529 MET A CA 1
ATOM 4211 C C . MET A 1 529 ? 23.406 5.715 -6.775 1.00 87.56 529 MET A C 1
ATOM 4213 O O . MET A 1 529 ? 22.763 4.736 -6.390 1.00 87.56 529 MET A O 1
ATOM 4217 N N . CYS A 1 530 ? 24.670 5.602 -7.184 1.00 90.75 530 CYS A N 1
ATOM 4218 C CA . CYS A 1 530 ? 25.381 4.327 -7.141 1.00 90.75 530 CYS A CA 1
ATOM 4219 C C . CYS A 1 530 ? 25.511 3.788 -5.706 1.00 90.75 530 CYS A C 1
ATOM 4221 O O . CYS A 1 530 ? 25.465 2.573 -5.490 1.00 90.75 530 CYS A O 1
ATOM 4223 N N . TYR A 1 531 ? 25.685 4.672 -4.717 1.00 91.62 531 TYR A N 1
ATOM 4224 C CA . TYR A 1 531 ? 25.654 4.304 -3.303 1.00 91.62 531 TYR A CA 1
ATOM 4225 C C . TYR A 1 531 ? 24.290 3.726 -2.904 1.00 91.62 531 TYR A C 1
ATOM 4227 O O . TYR A 1 531 ? 24.256 2.610 -2.377 1.00 91.62 531 TYR A O 1
ATOM 4235 N N . GLY A 1 532 ? 23.195 4.421 -3.232 1.00 89.62 532 GLY A N 1
ATOM 4236 C CA . GLY A 1 532 ? 21.825 3.974 -2.962 1.00 89.62 532 GLY A CA 1
ATOM 4237 C C . GLY A 1 532 ? 21.509 2.604 -3.564 1.00 89.62 532 GLY A C 1
ATOM 4238 O O . GLY A 1 532 ? 21.058 1.714 -2.846 1.00 89.62 532 GLY A O 1
ATOM 4239 N N . ILE A 1 533 ? 21.861 2.381 -4.837 1.00 91.38 533 ILE A N 1
ATOM 4240 C CA . ILE A 1 533 ? 21.672 1.090 -5.527 1.00 91.38 533 ILE A CA 1
ATOM 4241 C C . ILE A 1 533 ? 22.369 -0.046 -4.775 1.00 91.38 533 ILE A C 1
ATOM 4243 O O . ILE A 1 533 ? 21.753 -1.064 -4.461 1.00 91.38 533 ILE A O 1
ATOM 4247 N N . ARG A 1 534 ? 23.652 0.127 -4.432 1.00 92.31 534 ARG A N 1
ATOM 4248 C CA . ARG A 1 534 ? 24.412 -0.903 -3.706 1.00 92.31 534 ARG A CA 1
ATOM 4249 C C . ARG A 1 534 ? 23.891 -1.114 -2.285 1.00 92.31 534 ARG A C 1
ATOM 4251 O O . ARG A 1 534 ? 23.995 -2.218 -1.753 1.00 92.31 534 ARG A O 1
ATOM 4258 N N . ARG A 1 535 ? 23.388 -0.061 -1.634 1.00 90.69 535 ARG A N 1
ATOM 4259 C CA . ARG A 1 535 ? 22.790 -0.160 -0.296 1.00 90.69 535 ARG A CA 1
ATOM 4260 C C . ARG A 1 535 ? 21.491 -0.962 -0.348 1.00 90.69 535 ARG A C 1
ATOM 4262 O O . ARG A 1 535 ? 21.339 -1.869 0.466 1.00 90.69 535 ARG A O 1
ATOM 4269 N N . ALA A 1 536 ? 20.642 -0.710 -1.342 1.00 89.88 536 ALA A N 1
ATOM 4270 C CA . ALA A 1 536 ? 19.417 -1.463 -1.589 1.00 89.88 536 ALA A CA 1
ATOM 4271 C C . ALA A 1 536 ? 19.678 -2.964 -1.816 1.00 89.88 536 ALA A C 1
ATOM 4273 O O . ALA A 1 536 ? 18.961 -3.794 -1.265 1.00 89.88 536 ALA A O 1
ATOM 4274 N N . GLU A 1 537 ? 20.743 -3.331 -2.542 1.00 89.12 537 GLU A N 1
ATOM 4275 C CA . GLU A 1 537 ? 21.147 -4.742 -2.708 1.00 89.12 537 GLU A CA 1
ATOM 4276 C C . GLU A 1 537 ? 21.517 -5.398 -1.378 1.00 89.12 537 GLU A C 1
ATOM 4278 O O . GLU A 1 537 ? 21.038 -6.487 -1.073 1.00 89.12 537 GLU A O 1
ATOM 4283 N N . ARG A 1 538 ? 22.332 -4.718 -0.557 1.00 90.25 538 ARG A N 1
ATOM 4284 C CA . ARG A 1 538 ? 22.725 -5.221 0.772 1.00 90.25 538 ARG A CA 1
ATOM 4285 C C . ARG A 1 538 ? 21.538 -5.376 1.722 1.00 90.25 538 ARG A C 1
ATOM 4287 O O . ARG A 1 538 ? 21.607 -6.185 2.638 1.00 90.25 538 ARG A O 1
ATOM 4294 N N . LEU A 1 539 ? 20.483 -4.593 1.514 1.00 87.25 539 LEU A N 1
ATOM 4295 C CA . LEU A 1 539 ? 19.241 -4.632 2.285 1.00 87.25 539 LEU A CA 1
ATOM 4296 C C . LEU A 1 539 ? 18.175 -5.546 1.668 1.00 87.25 539 LEU A C 1
ATOM 4298 O O . LEU A 1 539 ? 17.040 -5.533 2.135 1.00 87.25 539 LEU A O 1
ATOM 4302 N N . ASN A 1 540 ? 18.514 -6.325 0.630 1.00 88.44 540 ASN A N 1
ATOM 4303 C CA . ASN A 1 540 ? 17.584 -7.241 -0.034 1.00 88.44 540 ASN A CA 1
ATOM 4304 C C . ASN A 1 540 ? 16.300 -6.529 -0.530 1.00 88.44 540 ASN A C 1
ATOM 4306 O O . ASN A 1 540 ? 15.186 -7.049 -0.421 1.00 88.44 540 ASN A O 1
ATOM 4310 N N . LEU A 1 541 ? 16.453 -5.316 -1.074 1.00 90.38 541 LEU A N 1
ATOM 4311 C CA . LEU A 1 541 ? 15.365 -4.584 -1.721 1.00 90.38 541 LEU A CA 1
ATOM 4312 C C . LEU A 1 541 ? 15.243 -4.995 -3.191 1.00 90.38 541 LEU A C 1
ATOM 4314 O O . LEU A 1 541 ? 16.238 -5.098 -3.916 1.00 90.38 541 LEU A O 1
ATOM 4318 N N . TRP A 1 542 ? 14.009 -5.168 -3.655 1.00 90.81 542 TRP A N 1
ATOM 4319 C CA . TRP A 1 542 ? 13.724 -5.411 -5.062 1.00 90.81 542 TRP A CA 1
ATOM 4320 C C . TRP A 1 542 ? 13.991 -4.146 -5.880 1.00 90.81 542 TRP A C 1
ATOM 4322 O O . TRP A 1 542 ? 13.349 -3.124 -5.665 1.00 90.81 542 TRP A O 1
ATOM 4332 N N . GLN A 1 543 ? 14.920 -4.197 -6.831 1.00 91.50 543 GLN A N 1
ATOM 4333 C CA . GLN A 1 543 ? 15.112 -3.107 -7.790 1.00 91.50 543 GLN A CA 1
ATOM 4334 C C . GLN A 1 543 ? 14.138 -3.285 -8.952 1.00 91.50 543 GLN A C 1
ATOM 4336 O O . GLN A 1 543 ? 14.213 -4.284 -9.671 1.00 91.50 543 GLN A O 1
ATOM 4341 N N . ALA A 1 544 ? 13.232 -2.328 -9.128 1.00 90.88 544 ALA A N 1
ATOM 4342 C CA . ALA A 1 544 ? 12.130 -2.432 -10.075 1.00 90.88 544 ALA A CA 1
ATOM 4343 C C . ALA A 1 544 ? 11.922 -1.124 -10.847 1.00 90.88 544 ALA A C 1
ATOM 4345 O O . ALA A 1 544 ? 12.223 -0.034 -10.357 1.00 90.88 544 ALA A O 1
ATOM 4346 N N . THR A 1 545 ? 11.363 -1.232 -12.056 1.00 93.25 545 THR A N 1
ATOM 4347 C CA . THR A 1 545 ? 10.782 -0.063 -12.729 1.00 93.25 545 THR A CA 1
ATOM 4348 C C . THR A 1 545 ? 9.467 0.329 -12.047 1.00 93.25 545 THR A C 1
ATOM 4350 O O . THR A 1 545 ? 8.881 -0.440 -11.271 1.00 93.25 545 THR A O 1
ATOM 4353 N N . GLN A 1 546 ? 8.960 1.514 -12.366 1.00 92.50 546 GLN A N 1
ATOM 4354 C CA . GLN A 1 546 ? 7.704 2.014 -11.825 1.00 92.50 546 GLN A CA 1
ATOM 4355 C C . GLN A 1 546 ? 6.527 1.162 -12.312 1.00 92.50 546 GLN A C 1
ATOM 4357 O O . GLN A 1 546 ? 5.686 0.768 -11.505 1.00 92.50 546 GLN A O 1
ATOM 4362 N N . ARG A 1 547 ? 6.518 0.757 -13.590 1.00 93.94 547 ARG A N 1
ATOM 4363 C CA . ARG A 1 547 ? 5.555 -0.214 -14.132 1.00 93.94 547 ARG A CA 1
ATOM 4364 C C . ARG A 1 547 ? 5.598 -1.539 -13.396 1.00 93.94 547 ARG A C 1
ATOM 4366 O O . ARG A 1 547 ? 4.539 -2.060 -13.072 1.00 93.94 547 ARG A O 1
ATOM 4373 N N . ALA A 1 548 ? 6.784 -2.100 -13.159 1.00 92.31 548 ALA A N 1
ATOM 4374 C CA . ALA A 1 548 ? 6.898 -3.380 -12.461 1.00 92.31 548 ALA A CA 1
ATOM 4375 C C . ALA A 1 548 ? 6.348 -3.282 -11.031 1.00 92.31 548 ALA A C 1
ATOM 4377 O O . ALA A 1 548 ? 5.628 -4.176 -10.591 1.00 92.31 548 ALA A O 1
ATOM 4378 N N . THR A 1 549 ? 6.621 -2.166 -10.351 1.00 93.00 549 THR A N 1
ATOM 4379 C CA . THR A 1 549 ? 6.084 -1.879 -9.016 1.00 93.00 549 THR A CA 1
ATOM 4380 C C . THR A 1 549 ? 4.557 -1.786 -9.045 1.00 93.00 549 THR A C 1
ATOM 4382 O O . THR A 1 549 ? 3.897 -2.546 -8.344 1.00 93.00 549 THR A O 1
ATOM 4385 N N . TYR A 1 550 ? 3.978 -0.931 -9.895 1.00 94.31 550 TYR A N 1
ATOM 4386 C CA . TYR A 1 550 ? 2.521 -0.770 -9.989 1.00 94.31 550 TYR A CA 1
ATOM 4387 C C . TYR A 1 550 ? 1.805 -2.031 -10.446 1.00 94.31 550 TYR A C 1
ATOM 4389 O O . TYR A 1 550 ? 0.772 -2.376 -9.884 1.00 94.31 550 TYR A O 1
ATOM 4397 N N . GLN A 1 551 ? 2.365 -2.760 -11.410 1.00 93.50 551 GLN A N 1
ATOM 4398 C CA . GLN A 1 551 ? 1.800 -4.035 -11.829 1.00 93.50 551 GLN A CA 1
ATOM 4399 C C . GLN A 1 551 ? 1.789 -5.028 -10.665 1.00 93.50 551 GLN A C 1
ATOM 4401 O O . GLN A 1 551 ? 0.784 -5.688 -10.445 1.00 93.50 551 GLN A O 1
ATOM 4406 N N . ARG A 1 552 ? 2.869 -5.092 -9.878 1.00 92.81 552 ARG A N 1
ATOM 4407 C CA . ARG A 1 552 ? 2.947 -6.001 -8.734 1.00 92.81 552 ARG A CA 1
ATOM 4408 C C . ARG A 1 552 ? 1.931 -5.664 -7.642 1.00 92.81 552 ARG A C 1
ATOM 4410 O O . ARG A 1 552 ? 1.310 -6.578 -7.105 1.00 92.81 552 ARG A O 1
ATOM 4417 N N . VAL A 1 553 ? 1.748 -4.381 -7.320 1.00 94.06 553 VAL A N 1
ATOM 4418 C CA . VAL A 1 553 ? 0.729 -3.977 -6.337 1.00 94.06 553 VAL A CA 1
ATOM 4419 C C . VAL A 1 553 ? -0.683 -4.210 -6.886 1.00 94.06 553 VAL A C 1
ATOM 4421 O O . VAL A 1 553 ? -1.532 -4.711 -6.156 1.00 94.06 553 VAL A O 1
ATOM 4424 N N . GLN A 1 554 ? -0.912 -3.978 -8.183 1.00 94.75 554 GLN A N 1
ATOM 4425 C CA . GLN A 1 554 ? -2.177 -4.321 -8.839 1.00 94.75 554 GLN A CA 1
ATOM 4426 C C . GLN A 1 554 ? -2.476 -5.823 -8.762 1.00 94.75 554 GLN A C 1
ATOM 4428 O O . GLN A 1 554 ? -3.599 -6.203 -8.467 1.00 94.75 554 GLN A O 1
ATOM 4433 N N . ASP A 1 555 ? -1.488 -6.686 -9.005 1.00 95.00 555 ASP A N 1
ATOM 4434 C CA . ASP A 1 555 ? -1.638 -8.145 -8.908 1.00 95.00 555 ASP A CA 1
ATOM 4435 C C . ASP A 1 555 ? -2.002 -8.576 -7.486 1.00 95.00 555 ASP A C 1
ATOM 4437 O O . ASP A 1 555 ? -2.882 -9.415 -7.290 1.00 95.00 555 ASP A O 1
ATOM 4441 N N . TYR A 1 556 ? -1.341 -7.970 -6.497 1.00 95.06 556 TYR A N 1
ATOM 4442 C CA . TYR A 1 556 ? -1.643 -8.172 -5.087 1.00 95.06 556 TYR A CA 1
ATOM 4443 C C . TYR A 1 556 ? -3.058 -7.697 -4.724 1.00 95.06 556 TYR A C 1
ATOM 4445 O O . TYR A 1 556 ? -3.736 -8.367 -3.946 1.00 95.06 556 TYR A O 1
ATOM 4453 N N . GLU A 1 557 ? -3.528 -6.568 -5.258 1.00 94.12 557 GLU A N 1
ATOM 4454 C CA . GLU A 1 557 ? -4.877 -6.059 -4.987 1.00 94.12 557 GLU A CA 1
ATOM 4455 C C . GLU A 1 557 ? -5.956 -6.917 -5.663 1.00 94.12 557 GLU A C 1
ATOM 4457 O O . GLU A 1 557 ? -6.907 -7.338 -5.001 1.00 94.12 557 GLU A O 1
ATOM 4462 N N . ASP A 1 558 ? -5.756 -7.251 -6.937 1.00 94.44 558 ASP A N 1
ATOM 4463 C CA . ASP A 1 558 ? -6.722 -7.948 -7.788 1.00 94.44 558 ASP A CA 1
ATOM 4464 C C . ASP A 1 558 ? -6.977 -9.402 -7.366 1.00 94.44 558 ASP A C 1
ATOM 4466 O O . ASP A 1 558 ? -8.081 -9.925 -7.552 1.00 94.44 558 ASP A O 1
ATOM 4470 N N . ILE A 1 559 ? -5.963 -10.092 -6.832 1.00 94.56 559 ILE A N 1
ATOM 4471 C CA . ILE A 1 559 ? -6.122 -11.480 -6.394 1.00 94.56 559 ILE A CA 1
ATOM 4472 C C . ILE A 1 559 ? -7.028 -11.545 -5.159 1.00 94.56 559 ILE A C 1
ATOM 4474 O O . ILE A 1 559 ? -6.811 -10.854 -4.158 1.00 94.56 559 ILE A O 1
ATOM 4478 N N . LEU A 1 560 ? -8.044 -12.407 -5.197 1.00 95.00 560 LEU A N 1
ATOM 4479 C CA . LEU A 1 560 ? -8.819 -12.720 -4.002 1.00 95.00 560 LEU A CA 1
ATOM 4480 C C . LEU A 1 560 ? -8.034 -13.739 -3.184 1.00 95.00 560 LEU A C 1
ATOM 4482 O O . LEU A 1 560 ? -7.592 -14.755 -3.722 1.00 95.00 560 LEU A O 1
ATOM 4486 N N . TYR A 1 561 ? -7.864 -13.470 -1.894 1.00 94.75 561 TYR A N 1
ATOM 4487 C CA . TYR A 1 561 ? -7.001 -14.248 -1.014 1.00 94.75 561 TYR A CA 1
ATOM 4488 C C . TYR A 1 561 ? -7.648 -14.395 0.358 1.00 94.75 561 TYR A C 1
ATOM 4490 O O . TYR A 1 561 ? -8.090 -13.409 0.949 1.00 94.75 561 TYR A O 1
ATOM 4498 N N . ARG A 1 562 ? -7.676 -15.622 0.875 1.00 94.00 562 ARG A N 1
ATOM 4499 C CA . ARG A 1 562 ? -8.236 -15.931 2.190 1.00 94.00 562 ARG A CA 1
ATOM 4500 C C . ARG A 1 562 ? -7.383 -16.957 2.912 1.00 94.00 562 ARG A C 1
ATOM 4502 O O . ARG A 1 562 ? -6.909 -17.915 2.302 1.00 94.00 562 ARG A O 1
ATOM 4509 N N . VAL A 1 563 ? -7.268 -16.779 4.223 1.00 93.31 563 VAL A N 1
ATOM 4510 C CA . VAL A 1 563 ? -6.560 -17.694 5.116 1.00 93.31 563 VAL A CA 1
ATOM 4511 C C . VAL A 1 563 ? -7.547 -18.292 6.109 1.00 93.31 563 VAL A C 1
ATOM 4513 O O . VAL A 1 563 ? -8.417 -17.610 6.652 1.00 93.31 563 VAL A O 1
ATOM 4516 N N . THR A 1 564 ? -7.439 -19.593 6.332 1.00 91.06 564 THR A N 1
ATOM 4517 C CA . THR A 1 564 ? -8.242 -20.340 7.304 1.00 91.06 564 THR A CA 1
ATOM 4518 C C . THR A 1 564 ? -7.357 -21.344 8.038 1.00 91.06 564 THR A C 1
ATOM 4520 O O . THR A 1 564 ? -6.174 -21.481 7.712 1.00 91.06 564 THR A O 1
ATOM 4523 N N . ASP A 1 565 ? -7.921 -22.018 9.044 1.00 89.31 565 ASP A N 1
ATOM 4524 C CA . ASP A 1 565 ? -7.231 -23.070 9.803 1.00 89.31 565 ASP A CA 1
ATOM 4525 C C . ASP A 1 565 ? -5.884 -22.589 10.375 1.00 89.31 565 ASP A C 1
ATOM 4527 O O . ASP A 1 565 ? -4.835 -23.182 10.140 1.00 89.31 565 ASP A O 1
ATOM 4531 N N . GLU A 1 566 ? -5.902 -21.421 11.033 1.00 85.69 566 GLU A N 1
ATOM 4532 C CA . GLU A 1 566 ? -4.724 -20.810 11.676 1.00 85.69 566 GLU A CA 1
ATOM 4533 C C . GLU A 1 566 ? -3.513 -20.615 10.736 1.00 85.69 566 GLU A C 1
ATOM 4535 O O . GLU A 1 566 ? -2.362 -20.655 11.164 1.00 85.69 566 GLU A O 1
ATOM 4540 N N . GLY A 1 567 ? -3.755 -20.406 9.437 1.00 87.50 567 GLY A N 1
ATOM 4541 C CA . GLY A 1 567 ? -2.686 -20.253 8.443 1.00 87.50 567 GLY A CA 1
ATOM 4542 C C . GLY A 1 567 ? -2.390 -21.507 7.625 1.00 87.50 567 GLY A C 1
ATOM 4543 O O . GLY A 1 567 ? -1.611 -21.438 6.678 1.00 87.50 567 GLY A O 1
ATOM 4544 N N . ARG A 1 568 ? -3.017 -22.649 7.939 1.00 89.81 568 ARG A N 1
ATOM 4545 C CA . ARG A 1 568 ? -2.745 -23.932 7.270 1.00 89.81 568 ARG A CA 1
ATOM 4546 C C . ARG A 1 568 ? -3.503 -24.137 5.967 1.00 89.81 568 ARG A C 1
ATOM 4548 O O . ARG A 1 568 ? -3.107 -24.996 5.178 1.00 89.81 568 ARG A O 1
ATOM 4555 N N . ALA A 1 569 ? -4.565 -23.374 5.729 1.00 92.56 569 ALA A N 1
ATOM 4556 C CA . ALA A 1 569 ? -5.346 -23.446 4.503 1.00 92.56 569 ALA A CA 1
ATOM 4557 C C . ALA A 1 569 ? -5.458 -22.066 3.852 1.00 92.56 569 ALA A C 1
ATOM 4559 O O . ALA A 1 569 ? -5.994 -21.119 4.434 1.00 92.56 569 ALA A O 1
ATOM 4560 N N . ILE A 1 570 ? -4.956 -21.969 2.623 1.00 94.94 570 ILE A N 1
ATOM 4561 C CA . ILE A 1 570 ? -4.920 -20.736 1.839 1.00 94.94 570 ILE A CA 1
ATOM 4562 C C . ILE A 1 570 ? -5.741 -20.938 0.577 1.00 94.94 570 ILE A C 1
ATOM 4564 O O . ILE A 1 570 ? -5.518 -21.886 -0.175 1.00 94.94 570 ILE A O 1
ATOM 4568 N N . HIS A 1 571 ? -6.659 -20.015 0.326 1.00 94.00 571 HIS A N 1
ATOM 4569 C CA . HIS A 1 571 ? -7.462 -19.982 -0.887 1.00 94.00 571 HIS A CA 1
ATOM 4570 C C . HIS A 1 571 ? -7.088 -18.750 -1.696 1.00 94.00 571 HIS A C 1
ATOM 4572 O O . HIS A 1 571 ? -7.090 -17.636 -1.167 1.00 94.00 571 HIS A O 1
ATOM 4578 N N . ALA A 1 572 ? -6.797 -18.951 -2.978 1.00 93.81 572 ALA A N 1
ATOM 4579 C CA . ALA A 1 572 ? -6.517 -17.873 -3.909 1.00 93.81 572 ALA A CA 1
ATOM 4580 C C . ALA A 1 572 ? -7.361 -18.030 -5.176 1.00 93.81 572 ALA A C 1
ATOM 4582 O O . ALA A 1 572 ? -7.555 -19.140 -5.675 1.00 93.81 572 ALA A O 1
ATOM 4583 N N . HIS A 1 573 ? -7.867 -16.915 -5.694 1.00 93.12 573 HIS A N 1
ATOM 4584 C CA . HIS A 1 573 ? -8.642 -16.867 -6.930 1.00 93.12 573 HIS A CA 1
ATOM 4585 C C . HIS A 1 573 ? -8.269 -15.617 -7.719 1.00 93.12 573 HIS A C 1
ATOM 4587 O O . HIS A 1 573 ? -8.207 -14.522 -7.162 1.00 93.12 573 HIS A O 1
ATOM 4593 N N . ASN A 1 574 ? -8.048 -15.785 -9.020 1.00 94.00 574 ASN A N 1
ATOM 4594 C CA . ASN A 1 574 ? -7.814 -14.687 -9.945 1.00 94.00 574 ASN A CA 1
ATOM 4595 C C . ASN A 1 574 ? -9.132 -14.315 -10.655 1.00 94.00 574 ASN A C 1
ATOM 4597 O O . ASN A 1 574 ? -9.510 -14.989 -11.615 1.00 94.00 574 ASN A O 1
ATOM 4601 N N . PRO A 1 575 ? -9.833 -13.245 -10.234 1.00 93.62 575 PRO A N 1
ATOM 4602 C CA . PRO A 1 575 ? -11.083 -12.823 -10.863 1.00 93.62 575 PRO A CA 1
ATOM 4603 C C . PRO A 1 575 ? -10.866 -12.026 -12.160 1.00 93.62 575 PRO A C 1
ATOM 4605 O O . PRO A 1 575 ? -11.834 -11.636 -12.813 1.00 93.62 575 PRO A O 1
ATOM 4608 N N . THR A 1 576 ? -9.618 -11.723 -12.519 1.00 93.56 576 THR A N 1
ATOM 4609 C CA . THR A 1 576 ? -9.305 -10.796 -13.608 1.00 93.56 576 THR A CA 1
ATOM 4610 C C . THR A 1 576 ? -9.284 -11.479 -14.974 1.00 93.56 576 THR A C 1
ATOM 4612 O O . THR A 1 576 ? -9.279 -12.702 -15.099 1.00 93.56 576 THR A O 1
ATOM 4615 N N . GLY A 1 577 ? -9.230 -10.665 -16.032 1.00 91.56 577 GLY A N 1
ATOM 4616 C CA . GLY A 1 577 ? -9.038 -11.128 -17.409 1.00 91.56 577 GLY A CA 1
ATOM 4617 C C . GLY A 1 577 ? -7.577 -11.373 -17.810 1.00 91.56 577 GLY A C 1
ATOM 4618 O O . GLY A 1 577 ? -7.313 -11.547 -18.998 1.00 91.56 577 GLY A O 1
ATOM 4619 N N . ARG A 1 578 ? -6.627 -11.336 -16.868 1.00 93.94 578 ARG A N 1
ATOM 4620 C CA . ARG A 1 578 ? -5.180 -11.460 -17.119 1.00 93.94 578 ARG A CA 1
ATOM 4621 C C . ARG A 1 578 ? -4.553 -12.486 -16.179 1.00 93.94 578 ARG A C 1
ATOM 4623 O O . ARG A 1 578 ? -5.084 -12.746 -15.108 1.00 93.94 578 ARG A O 1
ATOM 4630 N N . THR A 1 579 ? -3.431 -13.069 -16.574 1.00 93.44 579 THR A N 1
ATOM 4631 C CA . THR A 1 579 ? -2.669 -13.993 -15.725 1.00 93.44 579 THR A CA 1
ATOM 4632 C C . THR A 1 579 ? -2.029 -13.236 -14.553 1.00 93.44 579 THR A C 1
ATOM 4634 O O . THR A 1 579 ? -1.583 -12.098 -14.728 1.00 93.44 579 THR A O 1
ATOM 4637 N N . ILE A 1 580 ? -1.996 -13.862 -13.372 1.00 93.50 580 ILE A N 1
ATOM 4638 C CA . ILE A 1 580 ? -1.286 -13.386 -12.174 1.00 93.50 580 ILE A CA 1
ATOM 4639 C C . ILE A 1 580 ? -0.229 -14.430 -11.795 1.00 93.50 580 ILE A C 1
ATOM 4641 O O . ILE A 1 580 ? -0.531 -15.621 -11.724 1.00 93.50 580 ILE A O 1
ATOM 4645 N N . GLU A 1 581 ? 1.006 -13.991 -11.552 1.00 91.06 581 GLU A N 1
ATOM 4646 C CA . GLU A 1 581 ? 2.150 -14.864 -11.259 1.00 91.06 581 GLU A CA 1
ATOM 4647 C C . GLU A 1 581 ? 3.163 -14.198 -10.312 1.00 91.06 581 GLU A C 1
ATOM 4649 O O . GLU A 1 581 ? 3.102 -12.996 -10.050 1.00 91.06 581 GLU A O 1
ATOM 4654 N N . GLU A 1 582 ? 4.096 -14.997 -9.784 1.00 88.19 582 GLU A N 1
ATOM 4655 C CA . GLU A 1 582 ? 5.219 -14.574 -8.927 1.00 88.19 582 GLU A CA 1
ATOM 4656 C C . GLU A 1 582 ? 4.864 -13.910 -7.583 1.00 88.19 582 GLU A C 1
ATOM 4658 O O . GLU A 1 582 ? 5.734 -13.325 -6.920 1.00 88.19 582 GLU A O 1
ATOM 4663 N N . LEU A 1 583 ? 3.602 -13.964 -7.163 1.00 92.62 583 LEU A N 1
ATOM 4664 C CA . LEU A 1 583 ? 3.218 -13.584 -5.808 1.00 92.62 583 LEU A CA 1
ATOM 4665 C C . LEU A 1 583 ? 3.680 -14.670 -4.835 1.00 92.62 583 LEU A C 1
ATOM 4667 O O . LEU A 1 583 ? 3.567 -15.856 -5.133 1.00 92.62 583 LEU A O 1
ATOM 4671 N N . MET A 1 584 ? 4.182 -14.280 -3.665 1.00 94.12 584 MET A N 1
ATOM 4672 C CA . MET A 1 584 ? 4.601 -15.240 -2.640 1.00 94.12 584 MET A CA 1
ATOM 4673 C C . MET A 1 584 ? 3.792 -15.059 -1.367 1.00 94.12 584 MET A C 1
ATOM 4675 O O . MET A 1 584 ? 3.424 -13.942 -1.002 1.00 94.12 584 MET A O 1
ATOM 4679 N N . VAL A 1 585 ? 3.565 -16.159 -0.665 1.00 95.38 585 VAL A N 1
ATOM 4680 C CA . VAL A 1 585 ? 2.993 -16.166 0.679 1.00 95.38 585 VAL A CA 1
ATOM 4681 C C . VAL A 1 585 ? 4.129 -16.253 1.685 1.00 95.38 585 VAL A C 1
ATOM 4683 O O . VAL A 1 585 ? 5.030 -17.069 1.522 1.00 95.38 585 VAL A O 1
ATOM 4686 N N . GLU A 1 586 ? 4.083 -15.417 2.716 1.00 94.69 586 GLU A N 1
ATOM 4687 C CA . GLU A 1 586 ? 4.861 -15.578 3.943 1.00 94.69 586 GLU A CA 1
ATOM 4688 C C . GLU A 1 586 ? 4.014 -16.319 4.974 1.00 94.69 586 GLU A C 1
ATOM 4690 O O . GLU A 1 586 ? 2.850 -15.969 5.175 1.00 94.69 586 GLU A O 1
ATOM 4695 N N . THR A 1 587 ? 4.593 -17.303 5.652 1.00 92.69 587 THR A N 1
ATOM 4696 C CA . THR A 1 587 ? 3.942 -18.059 6.720 1.00 92.69 587 THR A CA 1
ATOM 4697 C C . THR A 1 587 ? 4.879 -18.256 7.912 1.00 92.69 587 THR A C 1
ATOM 4699 O O . THR A 1 587 ? 6.092 -18.397 7.758 1.00 92.69 587 THR A O 1
ATOM 4702 N N . SER A 1 588 ? 4.311 -18.247 9.116 1.00 89.69 588 SER A N 1
ATOM 4703 C CA . SER A 1 588 ? 4.975 -18.631 10.361 1.00 89.69 588 SER A CA 1
ATOM 4704 C C . SER A 1 588 ? 5.091 -20.149 10.514 1.00 89.69 588 SER A C 1
ATOM 4706 O O . SER A 1 588 ? 5.855 -20.622 11.356 1.00 89.69 588 SER A O 1
ATOM 4708 N N . VAL A 1 589 ? 4.351 -20.920 9.712 1.00 87.00 589 VAL A N 1
ATOM 4709 C CA . VAL A 1 589 ? 4.471 -22.375 9.668 1.00 87.00 589 VAL A CA 1
ATOM 4710 C C . VAL A 1 589 ? 5.736 -22.732 8.894 1.00 87.00 589 VAL A C 1
ATOM 4712 O O . VAL A 1 589 ? 5.882 -22.373 7.730 1.00 87.00 589 VAL A O 1
ATOM 4715 N N . LEU A 1 590 ? 6.649 -23.461 9.534 1.00 82.75 590 LEU A N 1
ATOM 4716 C CA . LEU A 1 590 ? 7.896 -23.879 8.898 1.00 82.75 590 LEU A CA 1
ATOM 4717 C C . LEU A 1 590 ? 7.627 -24.789 7.690 1.00 82.75 590 LEU A C 1
ATOM 4719 O O . LEU A 1 590 ? 6.927 -25.804 7.793 1.00 82.75 590 LEU A O 1
ATOM 4723 N N . VAL A 1 591 ? 8.231 -24.433 6.558 1.00 82.75 591 VAL A N 1
ATOM 4724 C CA . VAL A 1 591 ? 8.157 -25.152 5.278 1.00 82.75 591 VAL A CA 1
ATOM 4725 C C . VAL A 1 591 ? 9.566 -25.404 4.734 1.00 82.75 591 VAL A C 1
ATOM 4727 O O . VAL A 1 591 ? 10.447 -24.573 4.926 1.00 82.75 591 VAL A O 1
ATOM 4730 N N . GLY A 1 592 ? 9.781 -26.520 4.030 1.00 73.81 592 GLY A N 1
ATOM 4731 C CA . GLY A 1 592 ? 11.095 -26.874 3.454 1.00 73.81 592 GLY A CA 1
ATOM 4732 C C . GLY A 1 592 ? 12.109 -27.383 4.487 1.00 73.81 592 GLY A C 1
ATOM 4733 O O . GLY A 1 592 ? 11.814 -27.412 5.666 1.00 73.81 592 GLY A O 1
ATOM 4734 N N . ALA A 1 593 ? 13.289 -27.843 4.066 1.00 66.62 593 ALA A N 1
ATOM 4735 C CA . ALA A 1 593 ? 14.332 -28.330 4.986 1.00 66.62 593 ALA A CA 1
ATOM 4736 C C . ALA A 1 593 ? 15.084 -27.156 5.666 1.00 66.62 593 ALA A C 1
ATOM 4738 O O . ALA A 1 593 ? 15.086 -26.058 5.112 1.00 66.62 593 ALA A O 1
ATOM 4739 N N . PRO A 1 594 ? 15.753 -27.333 6.829 1.00 59.97 594 PRO A N 1
ATOM 4740 C CA . PRO A 1 594 ? 16.509 -26.250 7.459 1.00 59.97 594 PRO A CA 1
ATOM 4741 C C . PRO A 1 594 ? 17.562 -25.726 6.483 1.00 59.97 594 PRO A C 1
ATOM 4743 O O . PRO A 1 594 ? 18.234 -26.526 5.829 1.00 59.97 594 PRO A O 1
ATOM 4746 N N . GLU A 1 595 ? 17.720 -24.400 6.390 1.00 55.72 595 GLU A N 1
ATOM 4747 C CA . GLU A 1 595 ? 18.845 -23.828 5.652 1.00 55.72 595 GLU A CA 1
ATOM 4748 C C . GLU A 1 595 ? 20.133 -24.381 6.269 1.00 55.72 595 GLU A C 1
ATOM 4750 O O . GLU A 1 595 ? 20.475 -24.092 7.413 1.00 55.72 595 GLU A O 1
ATOM 4755 N N . GLN A 1 596 ? 20.824 -25.243 5.527 1.00 49.09 596 GLN A N 1
ATOM 4756 C CA . GLN A 1 596 ? 22.166 -25.662 5.891 1.00 49.09 596 GLN A CA 1
ATOM 4757 C C . GLN A 1 596 ? 23.057 -24.421 5.788 1.00 49.09 596 GLN A C 1
ATOM 4759 O O . GLN A 1 596 ? 23.247 -23.907 4.679 1.00 49.09 596 GLN A O 1
ATOM 4764 N N . GLU A 1 597 ? 23.589 -23.940 6.915 1.00 37.34 597 GLU A N 1
ATOM 4765 C CA . GLU A 1 597 ? 24.626 -22.909 6.917 1.00 37.34 597 GLU A CA 1
ATOM 4766 C C . GLU A 1 597 ? 25.790 -23.402 6.052 1.00 37.34 597 GLU A C 1
ATOM 4768 O O . GLU A 1 597 ? 26.535 -24.314 6.398 1.00 37.34 597 GLU A O 1
ATOM 4773 N N . GLY A 1 598 ? 25.885 -22.831 4.862 1.00 36.41 598 GLY A N 1
ATOM 4774 C CA . GLY A 1 598 ? 26.959 -23.041 3.916 1.00 36.41 598 GLY A CA 1
ATOM 4775 C C . GLY A 1 598 ? 27.269 -21.688 3.298 1.00 36.41 598 GLY A C 1
ATOM 4776 O O . GLY A 1 598 ? 26.369 -20.849 3.182 1.00 36.41 598 GLY A O 1
ATOM 4777 N N . PRO A 1 599 ? 28.529 -21.432 2.946 1.00 31.42 599 PRO A N 1
ATOM 4778 C CA . PRO A 1 599 ? 28.918 -20.122 2.474 1.00 31.42 599 PRO A CA 1
ATOM 4779 C C . PRO A 1 599 ? 28.244 -19.805 1.149 1.00 31.42 599 PRO A C 1
ATOM 4781 O O . PRO A 1 599 ? 27.948 -20.701 0.366 1.00 31.42 599 PRO A O 1
ATOM 4784 N N . ASP A 1 600 ? 28.052 -18.514 0.907 1.00 34.28 600 ASP A N 1
ATOM 4785 C CA . ASP A 1 600 ? 27.521 -17.931 -0.326 1.00 34.28 600 ASP A CA 1
ATOM 47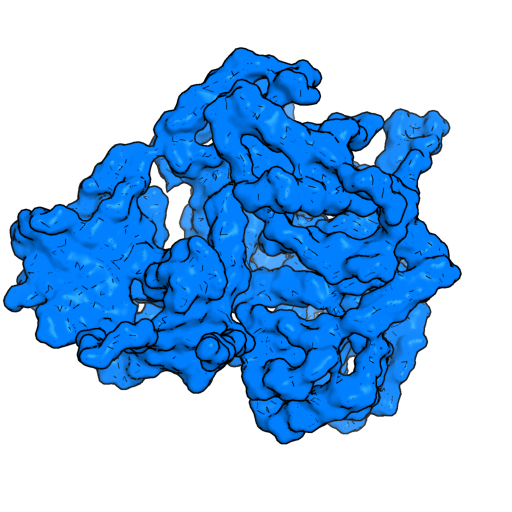86 C C . ASP A 1 600 ? 25.984 -17.883 -0.456 1.00 34.28 600 ASP A C 1
ATOM 4788 O O . ASP A 1 600 ? 25.388 -18.466 -1.358 1.00 34.28 600 ASP A O 1
ATOM 4792 N N . ALA A 1 601 ? 25.342 -17.037 0.361 1.00 33.53 601 ALA A N 1
ATOM 4793 C CA . ALA A 1 601 ? 24.108 -16.348 -0.054 1.00 33.53 601 ALA A CA 1
ATOM 4794 C C . ALA A 1 601 ? 24.387 -15.069 -0.880 1.00 33.53 601 ALA A C 1
ATOM 4796 O O . ALA A 1 601 ? 23.483 -14.521 -1.501 1.00 33.53 601 ALA A O 1
ATOM 4797 N N . LEU A 1 602 ? 25.638 -14.607 -0.947 1.00 32.72 602 LEU A N 1
ATOM 4798 C CA . LEU A 1 602 ? 26.125 -13.568 -1.858 1.00 32.72 602 LEU A CA 1
ATOM 4799 C C . LEU A 1 602 ? 27.595 -13.887 -2.132 1.00 32.72 602 LEU A C 1
ATOM 4801 O O . LEU A 1 602 ? 28.356 -14.029 -1.183 1.00 32.72 602 LEU A O 1
ATOM 4805 N N . GLY A 1 603 ? 27.985 -14.038 -3.399 1.00 34.53 603 GLY A N 1
ATOM 4806 C CA . GLY A 1 603 ? 29.316 -14.528 -3.759 1.00 34.53 603 GLY A CA 1
ATOM 4807 C C . GLY A 1 603 ? 30.461 -13.778 -3.071 1.00 34.53 603 GLY A C 1
ATOM 4808 O O . GLY A 1 603 ? 30.690 -12.607 -3.365 1.00 34.53 603 GLY A O 1
ATOM 4809 N N . ALA A 1 604 ? 31.187 -14.476 -2.198 1.00 28.02 604 ALA A N 1
ATOM 4810 C CA . ALA A 1 604 ? 32.582 -14.244 -1.825 1.00 28.02 604 ALA A CA 1
ATOM 4811 C C . ALA A 1 604 ? 32.975 -15.350 -0.834 1.00 28.02 604 ALA A C 1
ATOM 4813 O O . ALA A 1 604 ? 32.616 -15.297 0.339 1.00 28.02 604 ALA A O 1
ATOM 4814 N N . GLY A 1 605 ? 33.725 -16.337 -1.330 1.00 33.38 605 GLY A N 1
ATOM 4815 C CA . GLY A 1 605 ? 33.994 -17.581 -0.621 1.00 33.38 605 GLY A CA 1
ATOM 4816 C C . GLY A 1 605 ? 34.529 -17.432 0.805 1.00 33.38 605 GLY A C 1
ATOM 4817 O O . GLY A 1 605 ? 35.450 -16.661 1.078 1.00 33.38 605 GLY A O 1
ATOM 4818 N N . ALA A 1 606 ? 34.001 -18.271 1.690 1.00 24.95 606 ALA A N 1
ATOM 4819 C CA . ALA A 1 606 ? 34.603 -18.614 2.971 1.00 24.95 606 ALA A CA 1
ATOM 4820 C C . ALA A 1 606 ? 34.160 -20.029 3.364 1.00 24.95 606 ALA A C 1
ATOM 4822 O O . ALA A 1 606 ? 32.992 -20.260 3.597 1.00 24.95 606 ALA A O 1
ATOM 4823 N N . VAL A 1 607 ? 35.069 -20.996 3.423 1.00 27.92 607 VAL A N 1
ATOM 4824 C CA . VAL A 1 607 ? 34.758 -22.384 3.814 1.00 27.92 607 VAL A CA 1
ATOM 4825 C C . VAL A 1 607 ? 34.343 -22.426 5.294 1.00 27.92 607 VAL A C 1
ATOM 4827 O O . VAL A 1 607 ? 35.075 -21.894 6.127 1.00 27.92 607 VAL A O 1
ATOM 4830 N N . ALA A 1 608 ? 33.209 -23.052 5.621 1.00 30.69 608 ALA A N 1
ATOM 4831 C CA . ALA A 1 608 ? 32.808 -23.339 7.001 1.00 30.69 608 ALA A CA 1
ATOM 4832 C C . ALA A 1 608 ? 33.113 -24.810 7.340 1.00 30.69 608 ALA A C 1
ATOM 4834 O O . ALA A 1 608 ? 32.697 -25.712 6.612 1.00 30.69 608 ALA A O 1
ATOM 4835 N N . GLU A 1 609 ? 33.871 -25.030 8.418 1.00 30.31 609 GLU A N 1
ATOM 4836 C CA . GLU A 1 609 ? 34.092 -26.334 9.054 1.00 30.31 609 GLU A CA 1
ATOM 4837 C C . GLU A 1 609 ? 33.045 -26.577 10.159 1.00 30.31 609 GLU A C 1
ATOM 4839 O O . GLU A 1 609 ? 32.632 -25.641 10.841 1.00 30.31 609 GLU A O 1
ATOM 4844 N N . ASP A 1 610 ? 32.706 -27.859 10.332 1.00 33.00 610 ASP A N 1
ATOM 4845 C CA . ASP A 1 610 ? 31.997 -28.511 11.444 1.00 33.00 610 ASP A CA 1
ATOM 4846 C C . ASP A 1 610 ? 30.504 -28.185 11.676 1.00 33.00 610 ASP A C 1
ATOM 4848 O O . ASP A 1 610 ? 30.126 -27.291 12.428 1.00 33.00 610 ASP A O 1
ATOM 4852 N N . VAL A 1 611 ? 29.636 -29.041 11.114 1.00 34.50 611 VAL A N 1
ATOM 4853 C CA . VAL A 1 611 ? 28.206 -29.141 11.456 1.00 34.50 611 VAL A CA 1
ATOM 4854 C C . VAL A 1 611 ? 28.023 -30.158 12.590 1.00 34.50 611 VAL A C 1
ATOM 4856 O O . VAL A 1 611 ? 28.130 -31.370 12.380 1.00 34.50 611 VAL A O 1
ATOM 4859 N N . GLU A 1 612 ? 27.708 -29.676 13.795 1.00 32.53 612 GLU A N 1
ATOM 4860 C CA . GLU A 1 612 ? 27.075 -30.496 14.833 1.00 32.53 612 GLU A CA 1
ATOM 4861 C C . GLU A 1 612 ? 25.667 -30.908 14.370 1.00 32.53 612 GLU A C 1
ATOM 4863 O O . GLU A 1 612 ? 24.884 -30.103 13.870 1.00 32.53 612 GLU A O 1
ATOM 4868 N N . THR A 1 613 ? 25.346 -32.191 14.525 1.00 36.69 613 THR A N 1
ATOM 4869 C CA . THR A 1 613 ? 24.080 -32.819 14.124 1.00 36.69 613 THR A CA 1
ATOM 4870 C C . THR A 1 613 ? 22.862 -32.115 14.736 1.00 36.69 613 THR A C 1
ATOM 4872 O O . THR A 1 613 ? 22.578 -32.288 15.924 1.00 36.69 613 THR A O 1
ATOM 4875 N N . ALA A 1 614 ? 22.137 -31.350 13.916 1.00 35.69 614 ALA A N 1
ATOM 4876 C CA . ALA A 1 614 ? 20.893 -30.677 14.279 1.00 35.69 614 ALA A CA 1
ATOM 4877 C C . ALA A 1 614 ? 19.742 -31.678 14.499 1.00 35.69 614 ALA A C 1
ATOM 4879 O O . ALA A 1 614 ? 19.630 -32.685 13.799 1.00 35.69 614 ALA A O 1
ATOM 4880 N N . GLN A 1 615 ? 18.888 -31.387 15.487 1.00 38.25 615 GLN A N 1
ATOM 4881 C CA . GLN A 1 615 ? 17.621 -32.084 15.735 1.00 38.25 615 GLN A CA 1
ATOM 4882 C C . GLN A 1 615 ? 16.771 -32.166 14.455 1.00 38.25 615 GLN A C 1
ATOM 4884 O O . GLN A 1 615 ? 16.735 -31.209 13.683 1.00 38.25 615 GLN A O 1
ATOM 4889 N N . GLU A 1 616 ? 16.045 -33.275 14.264 1.00 45.91 616 GLU A N 1
ATOM 4890 C CA . GLU A 1 616 ? 14.971 -33.380 13.266 1.00 45.91 616 GLU A CA 1
ATOM 4891 C C . GLU A 1 616 ? 13.882 -32.353 13.605 1.00 45.91 616 GLU A C 1
ATOM 4893 O O . GLU A 1 616 ? 13.001 -32.592 14.429 1.00 45.91 616 GLU A O 1
ATOM 4898 N N . VAL A 1 617 ? 13.975 -31.166 13.013 1.00 49.34 617 VAL A N 1
ATOM 4899 C CA . VAL A 1 617 ? 12.875 -30.204 12.995 1.00 49.34 617 VAL A CA 1
ATOM 4900 C C . VAL A 1 617 ? 11.828 -30.754 12.024 1.00 49.34 617 VAL A C 1
ATOM 4902 O O . VAL A 1 617 ? 12.155 -31.104 10.891 1.00 49.34 617 VAL A O 1
ATOM 4905 N N . GLU A 1 618 ? 10.578 -30.890 12.467 1.00 57.75 618 GLU A N 1
ATOM 4906 C CA . GLU A 1 618 ? 9.467 -31.282 11.594 1.00 57.75 618 GLU A CA 1
ATOM 4907 C C . GLU A 1 618 ? 9.026 -30.091 10.726 1.00 57.75 618 GLU A C 1
ATOM 4909 O O . GLU A 1 618 ? 8.850 -28.978 11.225 1.00 57.75 618 GLU A O 1
ATOM 4914 N N . TYR A 1 619 ? 8.807 -30.333 9.430 1.00 64.31 619 TYR A N 1
ATOM 4915 C CA . TYR A 1 619 ? 8.406 -29.319 8.448 1.00 64.31 619 TYR A CA 1
ATOM 4916 C C . TYR A 1 619 ? 7.073 -29.659 7.791 1.00 64.31 619 TYR A C 1
ATOM 4918 O O . TYR A 1 619 ? 6.640 -30.816 7.791 1.00 64.31 619 TYR A O 1
ATOM 4926 N N . SER A 1 620 ? 6.423 -28.642 7.218 1.00 74.75 620 SER A N 1
ATOM 4927 C CA . SER A 1 620 ? 5.184 -28.822 6.461 1.00 74.75 620 SER A CA 1
ATOM 4928 C C . SER A 1 620 ? 5.436 -28.896 4.954 1.00 74.75 620 SER A C 1
ATOM 4930 O O . SER A 1 620 ? 6.236 -28.132 4.409 1.00 74.75 620 SER A O 1
ATOM 4932 N N . SER A 1 621 ? 4.716 -29.787 4.272 1.00 79.12 621 SER A N 1
ATOM 4933 C CA . SER A 1 621 ? 4.632 -29.832 2.809 1.00 79.12 621 SER A CA 1
ATOM 4934 C C . SER A 1 621 ? 3.450 -29.001 2.307 1.00 79.12 621 SER A C 1
ATOM 4936 O O . SER A 1 621 ? 2.416 -28.906 2.969 1.00 79.12 621 SER A O 1
ATOM 4938 N N . LEU A 1 622 ? 3.597 -28.399 1.126 1.00 80.06 622 LEU A N 1
ATOM 4939 C CA . LEU A 1 622 ? 2.617 -27.487 0.531 1.00 80.06 622 LEU A CA 1
ATOM 4940 C C . LEU A 1 622 ? 1.807 -28.203 -0.545 1.00 80.06 622 LEU A C 1
ATOM 4942 O O . LEU A 1 622 ? 2.180 -28.179 -1.717 1.00 80.06 622 LEU A O 1
ATOM 4946 N N . ARG A 1 623 ? 0.716 -28.862 -0.164 1.00 86.81 623 ARG A N 1
ATOM 4947 C CA . ARG A 1 623 ? -0.133 -29.564 -1.127 1.00 86.81 623 ARG A CA 1
ATOM 4948 C C . ARG A 1 623 ? -0.980 -28.574 -1.913 1.00 86.81 623 ARG A C 1
ATOM 4950 O O . ARG A 1 623 ? -1.657 -27.730 -1.325 1.00 86.81 623 ARG A O 1
ATOM 4957 N N . LEU A 1 624 ? -0.973 -28.725 -3.231 1.00 84.62 624 LEU A N 1
ATOM 4958 C CA . LEU A 1 624 ? -1.766 -27.933 -4.157 1.00 84.62 624 LEU A CA 1
ATOM 4959 C C . LEU A 1 624 ? -3.037 -28.694 -4.560 1.00 84.62 624 LEU A C 1
ATOM 4961 O O . LEU A 1 624 ? -2.981 -29.826 -5.038 1.00 84.62 624 LEU A O 1
ATOM 4965 N N . GLU A 1 625 ? -4.189 -28.051 -4.383 1.00 85.31 625 GLU A N 1
ATOM 4966 C CA . GLU A 1 625 ? -5.500 -28.533 -4.817 1.00 85.31 625 GLU A CA 1
ATOM 4967 C C . GLU A 1 625 ? -6.054 -27.573 -5.889 1.00 85.31 625 GLU A C 1
ATOM 4969 O O . GLU A 1 625 ? -6.432 -26.435 -5.592 1.00 85.31 625 GLU A O 1
ATOM 4974 N N . GLU A 1 626 ? -6.093 -28.025 -7.147 1.00 75.94 626 GLU A N 1
ATOM 4975 C CA . GLU A 1 626 ? -6.630 -27.267 -8.291 1.00 75.94 626 GLU A CA 1
ATOM 4976 C C . GLU A 1 626 ? -8.080 -27.674 -8.622 1.00 75.94 626 GLU A C 1
ATOM 4978 O O . GLU A 1 626 ? -8.484 -28.830 -8.470 1.00 75.94 626 GLU A O 1
ATOM 4983 N N . GLY A 1 627 ? -8.894 -26.716 -9.077 1.00 56.44 627 GLY A N 1
ATOM 4984 C CA . GLY A 1 627 ? -10.316 -26.921 -9.371 1.00 56.44 627 GLY A CA 1
ATOM 4985 C C . GLY A 1 627 ? -10.633 -27.295 -10.830 1.00 56.44 627 GLY A C 1
ATOM 4986 O O . GLY A 1 627 ? -10.308 -26.545 -11.742 1.00 56.44 627 GLY A O 1
ATOM 4987 N N . GLN A 1 628 ? -11.418 -28.374 -10.993 1.00 42.47 628 GLN A N 1
ATOM 4988 C CA . GLN A 1 628 ? -12.058 -28.948 -12.204 1.00 42.47 628 GLN A CA 1
ATOM 4989 C C . GLN A 1 628 ? -11.268 -29.996 -13.022 1.00 42.47 628 GLN A C 1
ATOM 4991 O O . GLN A 1 628 ? -11.051 -29.839 -14.219 1.00 42.47 628 GLN A O 1
ATOM 4996 N N . GLY A 1 629 ? -10.989 -31.156 -12.414 1.00 43.09 629 GLY A N 1
ATOM 4997 C CA . GLY A 1 629 ? -10.657 -32.393 -13.135 1.00 43.09 629 GLY A CA 1
ATOM 4998 C C . GLY A 1 629 ? -10.804 -33.635 -12.251 1.00 43.09 629 GLY A C 1
ATOM 4999 O O . GLY A 1 629 ? -10.286 -33.667 -11.139 1.00 43.09 629 GLY A O 1
ATOM 5000 N N . SER A 1 630 ? -11.543 -34.652 -12.710 1.00 41.62 630 SER A N 1
ATOM 5001 C CA . SER A 1 630 ? -11.676 -35.944 -12.022 1.00 41.62 630 SER A CA 1
ATOM 5002 C C . SER A 1 630 ? -10.517 -36.864 -12.413 1.00 41.62 630 SER A C 1
ATOM 5004 O O . SER A 1 630 ? -10.668 -37.649 -13.340 1.00 41.62 630 SER A O 1
ATOM 5006 N N . GLU A 1 631 ? -9.377 -36.670 -11.754 1.00 49.38 631 GLU A N 1
ATOM 5007 C CA . GLU A 1 631 ? -8.192 -37.544 -11.614 1.00 49.38 631 GLU A CA 1
ATOM 5008 C C . GLU A 1 631 ? -7.029 -36.600 -11.261 1.00 49.38 631 GLU A C 1
ATOM 5010 O O . GLU A 1 631 ? -6.284 -36.167 -12.134 1.00 49.38 631 GLU A O 1
ATOM 5015 N N . SER A 1 632 ? -6.940 -36.151 -10.001 1.00 55.31 632 SER A N 1
ATOM 5016 C CA . SER A 1 632 ? -5.877 -35.220 -9.603 1.00 55.31 632 SER A CA 1
ATOM 5017 C C . SER A 1 632 ? -4.619 -35.998 -9.223 1.00 55.31 632 SER A C 1
ATOM 5019 O O . SER A 1 632 ? -4.561 -36.593 -8.145 1.00 55.31 632 SER A O 1
ATOM 5021 N N . GLU A 1 633 ? -3.610 -35.964 -10.089 1.00 67.25 633 GLU A N 1
ATOM 5022 C CA . GLU A 1 633 ? -2.225 -36.215 -9.691 1.00 67.25 633 GLU A CA 1
ATOM 5023 C C . GLU A 1 633 ? -1.895 -35.267 -8.524 1.00 67.25 633 GLU A C 1
ATOM 5025 O O . GLU A 1 633 ? -2.136 -34.059 -8.607 1.00 67.25 633 GLU A O 1
ATOM 5030 N N . THR A 1 634 ? -1.433 -35.807 -7.394 1.00 77.56 634 THR A N 1
ATOM 5031 C CA . THR A 1 634 ? -1.116 -34.973 -6.225 1.00 77.56 634 THR A CA 1
ATOM 5032 C C . THR A 1 634 ? 0.117 -34.130 -6.543 1.00 77.56 634 THR A C 1
ATOM 5034 O O . THR A 1 634 ? 1.150 -34.683 -6.912 1.00 77.56 634 THR A O 1
ATOM 5037 N N . ARG A 1 635 ? 0.028 -32.804 -6.390 1.00 86.12 635 ARG A N 1
ATOM 5038 C CA . ARG A 1 635 ? 1.146 -31.876 -6.619 1.00 86.12 635 ARG A CA 1
ATOM 5039 C C . ARG A 1 635 ? 1.480 -31.088 -5.363 1.00 86.12 635 ARG A C 1
ATOM 5041 O O . ARG A 1 635 ? 0.592 -30.729 -4.590 1.00 86.12 635 ARG A O 1
ATOM 5048 N N . TYR A 1 636 ? 2.763 -30.793 -5.199 1.00 87.06 636 TYR A N 1
ATOM 5049 C CA . TYR A 1 636 ? 3.288 -29.985 -4.106 1.00 87.06 636 TYR A CA 1
ATOM 5050 C C . TYR A 1 636 ? 4.000 -28.750 -4.643 1.00 87.06 636 TYR A C 1
ATOM 5052 O O . TYR A 1 636 ? 4.748 -28.857 -5.610 1.00 87.06 636 TYR A O 1
ATOM 5060 N N . LEU A 1 637 ? 3.801 -27.591 -4.013 1.00 83.50 637 LEU A N 1
ATOM 5061 C CA . LEU A 1 637 ? 4.609 -26.407 -4.301 1.00 83.50 637 LEU A CA 1
ATOM 5062 C C . LEU A 1 637 ? 6.026 -26.626 -3.777 1.00 83.50 637 LEU A C 1
ATOM 5064 O O . LEU A 1 637 ? 6.221 -27.078 -2.648 1.00 83.50 637 LEU A O 1
ATOM 5068 N N . ALA A 1 638 ? 7.005 -26.291 -4.609 1.00 85.38 638 ALA A N 1
ATOM 5069 C CA . ALA A 1 638 ? 8.400 -26.627 -4.361 1.00 85.38 638 ALA A CA 1
ATOM 5070 C C . ALA A 1 638 ? 9.347 -25.430 -4.545 1.00 85.38 638 ALA A C 1
ATOM 5072 O O . ALA A 1 638 ? 10.551 -25.623 -4.627 1.00 85.38 638 ALA A O 1
ATOM 5073 N N . HIS A 1 639 ? 8.850 -24.189 -4.585 1.00 91.56 639 HIS A N 1
ATOM 5074 C CA . HIS A 1 639 ? 9.696 -22.997 -4.430 1.00 91.56 639 HIS A CA 1
ATOM 5075 C C . HIS A 1 639 ? 9.521 -22.439 -3.027 1.00 91.56 639 HIS A C 1
ATOM 5077 O O . HIS A 1 639 ? 8.476 -21.867 -2.725 1.00 91.56 639 HIS A O 1
ATOM 5083 N N . ILE A 1 640 ? 10.532 -22.640 -2.184 1.00 88.56 640 ILE A N 1
ATOM 5084 C CA . ILE A 1 640 ? 10.519 -22.287 -0.765 1.00 88.56 640 ILE A CA 1
ATOM 5085 C C . ILE A 1 640 ? 11.736 -21.416 -0.480 1.00 88.56 640 ILE A C 1
ATOM 5087 O O . ILE A 1 640 ? 12.842 -21.776 -0.844 1.00 88.56 640 ILE A O 1
ATOM 5091 N N . VAL A 1 641 ? 11.564 -20.272 0.173 1.00 88.31 641 VAL A N 1
ATOM 5092 C CA . VAL A 1 641 ? 12.672 -19.350 0.472 1.00 88.31 641 VAL A CA 1
ATOM 5093 C C . VAL A 1 641 ? 12.673 -19.038 1.963 1.00 88.31 641 VAL A C 1
ATOM 5095 O O . VAL A 1 641 ? 11.619 -18.725 2.529 1.00 88.31 641 VAL A O 1
ATOM 5098 N N . LYS A 1 642 ? 13.846 -19.106 2.611 1.00 85.38 642 LYS A N 1
ATOM 5099 C CA . LYS A 1 642 ? 14.020 -18.823 4.051 1.00 85.38 642 LYS A CA 1
ATOM 5100 C C . LYS A 1 642 ? 13.064 -19.614 4.956 1.00 85.38 642 LYS A C 1
ATOM 5102 O O . LYS A 1 642 ? 12.636 -19.105 5.989 1.00 85.38 642 LYS A O 1
ATOM 5107 N N . ASN A 1 643 ? 12.653 -20.806 4.520 1.00 86.00 643 ASN A N 1
ATOM 5108 C CA . ASN A 1 643 ? 11.706 -21.704 5.199 1.00 86.00 643 ASN A CA 1
ATOM 5109 C C . ASN A 1 643 ? 10.382 -21.076 5.652 1.00 86.00 643 ASN A C 1
ATOM 5111 O O . ASN A 1 643 ? 9.715 -21.582 6.555 1.00 86.00 643 ASN A O 1
ATOM 5115 N N . ARG A 1 644 ? 10.011 -19.958 5.022 1.00 88.19 644 ARG A N 1
ATOM 5116 C CA . ARG A 1 644 ? 8.848 -19.149 5.401 1.00 88.19 644 ARG A CA 1
ATOM 5117 C C . ARG A 1 644 ? 8.092 -18.584 4.211 1.00 88.19 644 ARG A C 1
ATOM 5119 O O . ARG A 1 644 ? 6.953 -18.165 4.368 1.00 88.19 644 ARG A O 1
ATOM 5126 N N . PHE A 1 645 ? 8.721 -18.518 3.039 1.00 91.75 645 PHE A N 1
ATOM 5127 C CA . PHE A 1 645 ? 8.077 -18.040 1.826 1.00 91.75 645 PHE A CA 1
ATOM 5128 C C . PHE A 1 645 ? 7.862 -19.172 0.846 1.00 91.75 645 PHE A C 1
ATOM 5130 O O . PHE A 1 645 ? 8.759 -19.990 0.668 1.00 91.75 645 PHE A O 1
ATOM 5137 N N . PHE A 1 646 ? 6.743 -19.145 0.137 1.00 92.62 646 PHE A N 1
ATOM 5138 C CA . PHE A 1 646 ? 6.553 -19.968 -1.049 1.00 92.62 646 PHE A CA 1
ATOM 5139 C C . PHE A 1 646 ? 5.793 -19.217 -2.133 1.00 92.62 646 PHE A C 1
ATOM 5141 O O . PHE A 1 646 ? 4.996 -18.321 -1.848 1.00 92.62 646 PHE A O 1
ATOM 5148 N N . THR A 1 647 ? 6.056 -19.572 -3.385 1.00 91.62 647 THR A N 1
ATOM 5149 C CA . THR A 1 647 ? 5.423 -18.935 -4.545 1.00 91.62 647 THR A CA 1
ATOM 5150 C C . THR A 1 647 ? 4.028 -19.504 -4.769 1.00 91.62 647 THR A C 1
ATOM 5152 O O . THR A 1 647 ? 3.846 -20.721 -4.787 1.00 91.62 647 THR A O 1
ATOM 5155 N N . LEU A 1 648 ? 3.037 -18.622 -4.920 1.00 91.38 648 LEU A N 1
ATOM 5156 C CA . LEU A 1 648 ? 1.720 -19.014 -5.407 1.00 91.38 648 LEU A CA 1
ATOM 5157 C C . LEU A 1 648 ? 1.852 -19.528 -6.843 1.00 91.38 648 LEU A C 1
ATOM 5159 O O . LEU A 1 648 ? 2.593 -18.927 -7.626 1.00 91.38 648 LEU A O 1
ATOM 5163 N N . PRO A 1 649 ? 1.119 -20.590 -7.212 1.00 88.75 649 PRO A N 1
ATOM 5164 C CA . PRO A 1 649 ? 1.129 -21.072 -8.584 1.00 88.75 649 PRO A CA 1
ATOM 5165 C C . PRO A 1 649 ? 0.639 -19.971 -9.525 1.00 88.75 649 PRO A C 1
ATOM 5167 O O . PRO A 1 649 ? -0.153 -19.103 -9.147 1.00 88.75 649 PRO A O 1
ATOM 5170 N N . ARG A 1 650 ? 1.081 -20.029 -10.778 1.00 90.06 650 ARG A N 1
ATOM 5171 C CA . ARG A 1 650 ? 0.575 -19.154 -11.836 1.00 90.06 650 ARG A CA 1
ATOM 5172 C C . ARG A 1 650 ? -0.942 -19.321 -11.980 1.00 90.06 650 ARG A C 1
ATOM 5174 O O . ARG A 1 650 ? -1.428 -20.406 -12.293 1.00 90.06 650 ARG A O 1
ATOM 5181 N N . LEU A 1 651 ? -1.688 -18.232 -11.811 1.00 90.94 651 LEU A N 1
ATOM 5182 C CA . LEU A 1 651 ? -3.146 -18.224 -11.899 1.00 90.94 651 LEU A CA 1
ATOM 5183 C C . LEU A 1 651 ? -3.605 -17.596 -13.211 1.00 90.94 651 LEU A C 1
ATOM 5185 O O . LEU A 1 651 ? -3.557 -16.378 -13.399 1.00 90.94 651 LEU A O 1
ATOM 5189 N N . GLU A 1 652 ? -4.110 -18.435 -14.109 1.00 93.44 652 GLU A N 1
ATOM 5190 C CA . GLU A 1 652 ? -4.792 -17.982 -15.321 1.00 93.44 652 GLU A CA 1
ATOM 5191 C C . GLU A 1 652 ? -6.114 -17.251 -15.002 1.00 93.44 652 GLU A C 1
ATOM 5193 O O . GLU A 1 652 ? -6.643 -17.382 -13.893 1.00 93.44 652 GLU A O 1
ATOM 5198 N N . PRO A 1 653 ? -6.674 -16.476 -15.951 1.00 94.50 653 PRO A N 1
ATOM 5199 C CA . PRO A 1 653 ? -7.959 -15.804 -15.766 1.00 94.50 653 PRO A CA 1
ATOM 5200 C C . PRO A 1 653 ? -9.062 -16.750 -15.264 1.00 94.50 653 PRO A C 1
ATOM 5202 O O . PRO A 1 653 ? -9.388 -17.748 -15.912 1.00 94.50 653 PRO A O 1
ATOM 5205 N N . GLY A 1 654 ? -9.658 -16.434 -14.111 1.00 90.06 654 GLY A N 1
ATOM 5206 C CA . GLY A 1 654 ? -10.715 -17.230 -13.479 1.00 90.06 654 GLY A CA 1
ATOM 5207 C C . GLY A 1 654 ? -10.246 -18.509 -12.773 1.00 90.06 654 GLY A C 1
ATOM 5208 O O . GLY A 1 654 ? -11.098 -19.284 -12.324 1.00 90.06 654 GLY A O 1
ATOM 5209 N N . ALA A 1 655 ? -8.934 -18.756 -12.693 1.00 89.75 655 ALA A N 1
ATOM 5210 C CA . ALA A 1 655 ? -8.368 -19.895 -11.977 1.00 89.75 655 ALA A CA 1
ATOM 5211 C C . ALA A 1 655 ? -8.416 -19.681 -10.458 1.00 89.75 655 ALA A C 1
ATOM 5213 O O . ALA A 1 655 ? -8.291 -18.559 -9.958 1.00 89.75 655 ALA A O 1
ATOM 5214 N N . ALA A 1 656 ? -8.570 -20.781 -9.724 1.00 90.56 656 ALA A N 1
ATOM 5215 C CA . ALA A 1 656 ? -8.507 -20.810 -8.272 1.00 90.56 656 ALA A CA 1
ATOM 5216 C C . ALA A 1 656 ? -7.673 -22.002 -7.806 1.00 90.56 656 ALA A C 1
ATOM 5218 O O . ALA A 1 656 ? -7.715 -23.071 -8.421 1.00 90.56 656 ALA A O 1
ATOM 5219 N N . CYS A 1 657 ? -6.971 -21.825 -6.694 1.00 89.69 657 CYS A N 1
ATOM 5220 C CA . CYS A 1 657 ? -6.228 -22.886 -6.034 1.00 89.69 657 CYS A CA 1
ATOM 5221 C C . CYS A 1 657 ? -6.472 -22.863 -4.525 1.00 89.69 657 CYS A C 1
ATOM 5223 O O . CYS A 1 657 ? -6.722 -21.812 -3.925 1.00 89.69 657 CYS A O 1
ATOM 5225 N N . THR A 1 658 ? -6.362 -24.037 -3.911 1.00 92.25 658 THR A N 1
ATOM 5226 C CA . THR A 1 658 ? -6.247 -24.179 -2.459 1.00 92.25 658 THR A CA 1
ATOM 5227 C C . THR A 1 658 ? -4.891 -24.782 -2.131 1.00 92.25 658 THR A C 1
ATOM 5229 O O . THR A 1 658 ? -4.474 -25.753 -2.758 1.00 92.25 658 THR A O 1
ATOM 5232 N N . ILE A 1 659 ? -4.197 -24.195 -1.163 1.00 92.62 659 ILE A N 1
ATOM 5233 C CA . ILE A 1 659 ? -2.904 -24.671 -0.676 1.00 92.62 659 ILE A CA 1
ATOM 5234 C C . ILE A 1 659 ? -3.099 -25.127 0.764 1.00 92.62 659 ILE A C 1
ATOM 5236 O O . ILE A 1 659 ? -3.620 -24.370 1.589 1.00 92.62 659 ILE A O 1
ATOM 5240 N N . ARG A 1 660 ? -2.694 -26.366 1.052 1.00 91.81 660 ARG A N 1
ATOM 5241 C CA . ARG A 1 660 ? -2.756 -26.960 2.391 1.00 91.81 660 ARG A CA 1
ATOM 5242 C C . ARG A 1 660 ? -1.361 -27.252 2.915 1.00 91.81 660 ARG A C 1
ATOM 5244 O O . ARG A 1 660 ? -0.569 -27.910 2.241 1.00 91.81 660 ARG A O 1
ATOM 5251 N N . LEU A 1 661 ? -1.091 -26.791 4.131 1.00 88.12 661 LEU A N 1
ATOM 5252 C CA . LEU A 1 661 ? 0.135 -27.096 4.856 1.00 88.12 661 LEU A CA 1
ATOM 5253 C C . LEU A 1 661 ? -0.062 -28.398 5.643 1.00 88.12 661 LEU A C 1
ATOM 5255 O O . LEU A 1 661 ? -0.722 -28.420 6.685 1.00 88.12 661 LEU A O 1
ATOM 5259 N N . GLU A 1 662 ? 0.507 -29.488 5.130 1.00 83.50 662 GLU A N 1
ATOM 5260 C CA . GLU A 1 662 ? 0.454 -30.825 5.733 1.00 83.50 662 GLU A CA 1
ATOM 5261 C C . GLU A 1 662 ? 1.674 -31.018 6.654 1.00 83.50 662 GLU A C 1
ATOM 5263 O O . GLU A 1 662 ? 2.807 -30.873 6.204 1.00 83.50 662 GLU A O 1
ATOM 5268 N N . GLY A 1 663 ? 1.469 -31.302 7.946 1.00 70.12 663 GLY A N 1
ATOM 5269 C CA . GLY A 1 663 ? 2.570 -31.449 8.912 1.00 70.12 663 GLY A CA 1
ATOM 5270 C C . GLY A 1 663 ? 3.307 -32.792 8.811 1.00 70.12 663 GLY A C 1
ATOM 5271 O O . GLY A 1 663 ? 2.670 -33.820 8.585 1.00 70.12 663 GLY A O 1
ATOM 5272 N N . GLY A 1 664 ? 4.631 -32.788 9.028 1.00 61.09 664 GLY A N 1
ATOM 5273 C CA . GLY A 1 664 ? 5.447 -34.006 9.163 1.00 61.09 664 GLY A CA 1
ATOM 5274 C C . GLY A 1 664 ? 5.670 -34.778 7.855 1.00 61.09 664 GLY A C 1
ATOM 5275 O O . GLY A 1 664 ? 5.776 -36.005 7.874 1.00 61.09 664 GLY A O 1
ATOM 5276 N N . GLY A 1 665 ? 5.687 -34.082 6.714 1.00 58.81 665 GLY A N 1
ATOM 5277 C CA . GLY A 1 665 ? 5.790 -34.694 5.385 1.00 58.81 665 GLY A CA 1
ATOM 5278 C C . GLY A 1 665 ? 7.201 -35.197 5.014 1.00 58.81 665 GLY A C 1
ATOM 5279 O O . GLY A 1 665 ? 8.196 -34.730 5.572 1.00 58.81 665 GLY A O 1
ATOM 5280 N N . PRO A 1 666 ? 7.319 -36.139 4.053 1.00 56.88 666 PRO A N 1
ATOM 5281 C CA . PRO A 1 666 ? 8.603 -36.536 3.473 1.00 56.88 666 PRO A CA 1
ATOM 5282 C C . PRO A 1 666 ? 9.310 -35.344 2.808 1.00 56.88 666 PRO A C 1
ATOM 5284 O O . PRO A 1 666 ? 8.672 -34.523 2.151 1.00 56.88 666 PRO A O 1
ATOM 5287 N N . GLN A 1 667 ? 10.638 -35.257 2.948 1.00 66.62 667 GLN A N 1
ATOM 5288 C CA . GLN A 1 667 ? 11.427 -34.238 2.250 1.00 66.62 667 GLN A CA 1
ATOM 5289 C C . GLN A 1 667 ? 11.334 -34.471 0.736 1.00 66.62 667 GLN A C 1
ATOM 5291 O O . GLN A 1 667 ? 11.802 -35.483 0.212 1.00 66.62 667 GLN A O 1
ATOM 5296 N N . HIS A 1 668 ? 10.682 -33.542 0.043 1.00 79.00 668 HIS A N 1
ATOM 5297 C CA . HIS A 1 668 ? 10.603 -33.492 -1.413 1.00 79.00 668 HIS A CA 1
ATOM 5298 C C . HIS A 1 668 ? 11.669 -32.547 -1.958 1.00 79.00 668 HIS A C 1
ATOM 5300 O O . HIS A 1 668 ? 12.067 -31.627 -1.242 1.00 79.00 668 HIS A O 1
ATOM 5306 N N . PRO A 1 669 ? 12.134 -32.730 -3.204 1.00 86.69 669 PRO A N 1
ATOM 5307 C CA . PRO A 1 669 ? 13.053 -31.779 -3.794 1.00 86.69 669 PRO A CA 1
ATOM 5308 C C . PRO A 1 669 ? 12.374 -30.412 -3.966 1.00 86.69 669 PRO A C 1
ATOM 5310 O O . PRO A 1 669 ? 11.234 -30.331 -4.426 1.00 86.69 669 PRO A O 1
ATOM 5313 N N . PHE A 1 670 ? 13.074 -29.338 -3.603 1.00 87.88 670 PHE A N 1
ATOM 5314 C CA . PHE A 1 670 ? 12.572 -27.965 -3.673 1.00 87.88 670 PHE A CA 1
ATOM 5315 C C . PHE A 1 670 ? 13.667 -26.970 -4.071 1.00 87.88 670 PHE A C 1
ATOM 5317 O O . PHE A 1 670 ? 14.858 -27.187 -3.865 1.00 87.88 670 PHE A O 1
ATOM 5324 N N . VAL A 1 671 ? 13.259 -25.850 -4.652 1.00 88.88 671 VAL A N 1
ATOM 5325 C CA . VAL A 1 671 ? 14.099 -24.703 -4.987 1.00 88.88 671 VAL A CA 1
ATOM 5326 C C . VAL A 1 671 ? 14.149 -23.780 -3.775 1.00 88.88 671 VAL A C 1
ATOM 5328 O O . VAL A 1 671 ? 13.120 -23.227 -3.393 1.00 88.88 671 VAL A O 1
ATOM 5331 N N . ALA A 1 672 ? 15.339 -23.616 -3.192 1.00 83.62 672 ALA A N 1
ATOM 5332 C CA . ALA A 1 672 ? 15.549 -22.846 -1.960 1.00 83.62 672 ALA A CA 1
ATOM 5333 C C . ALA A 1 672 ? 15.863 -21.351 -2.193 1.00 83.62 672 ALA A C 1
ATOM 5335 O O . ALA A 1 672 ? 15.878 -20.538 -1.269 1.00 83.62 672 ALA A O 1
ATOM 5336 N N . GLN A 1 673 ? 16.196 -20.984 -3.434 1.00 87.38 673 GLN A N 1
ATOM 5337 C CA . GLN A 1 673 ? 16.733 -19.665 -3.764 1.00 87.38 673 GLN A CA 1
ATOM 5338 C C . GLN A 1 673 ? 15.639 -18.646 -4.106 1.00 87.38 673 GLN A C 1
ATOM 5340 O O . GLN A 1 673 ? 14.634 -18.970 -4.738 1.00 87.38 673 GLN A O 1
ATOM 5345 N N . ALA A 1 674 ? 15.851 -17.387 -3.725 1.00 85.81 674 ALA A N 1
ATOM 5346 C CA . ALA A 1 674 ? 14.962 -16.286 -4.087 1.00 85.81 674 ALA A CA 1
ATOM 5347 C C . ALA A 1 674 ? 15.029 -15.947 -5.587 1.00 85.81 674 ALA A C 1
ATOM 5349 O O . ALA A 1 674 ? 15.974 -16.312 -6.292 1.00 85.81 674 ALA A O 1
ATOM 5350 N N . ASN A 1 675 ? 14.048 -15.171 -6.057 1.00 83.81 675 ASN A N 1
ATOM 5351 C CA . ASN A 1 675 ? 14.171 -14.470 -7.333 1.00 83.81 675 ASN A CA 1
ATOM 5352 C C . ASN A 1 675 ? 15.406 -13.554 -7.310 1.00 83.81 675 ASN A C 1
ATOM 5354 O O . ASN A 1 675 ? 15.771 -12.976 -6.283 1.00 83.81 675 ASN A O 1
ATOM 5358 N N . SER A 1 676 ? 16.044 -13.391 -8.461 1.00 82.56 676 SER A N 1
ATOM 5359 C CA . SER A 1 676 ? 17.238 -12.566 -8.625 1.00 82.56 676 SER A CA 1
ATOM 5360 C C . SER A 1 676 ? 17.137 -11.697 -9.876 1.00 82.56 676 SER A C 1
ATOM 5362 O O . SER A 1 676 ? 16.230 -11.841 -10.696 1.00 82.56 676 SER A O 1
ATOM 5364 N N . LYS A 1 677 ? 18.131 -10.826 -10.077 1.00 78.19 677 LYS A N 1
ATOM 5365 C CA . LYS A 1 677 ? 18.261 -10.024 -11.305 1.00 78.19 677 LYS A CA 1
ATOM 5366 C C . LYS A 1 677 ? 18.383 -10.863 -12.581 1.00 78.19 677 LYS A C 1
ATOM 5368 O O . LYS A 1 677 ? 18.234 -10.314 -13.666 1.00 78.19 677 LYS A O 1
ATOM 5373 N N . SER A 1 678 ? 18.694 -12.159 -12.468 1.00 84.00 678 SER A N 1
ATOM 5374 C CA . SER A 1 678 ? 18.898 -13.053 -13.616 1.00 84.00 678 SER A CA 1
ATOM 5375 C C . SER A 1 678 ? 17.958 -14.257 -13.682 1.00 84.00 678 SER A C 1
ATOM 5377 O O . SER A 1 678 ? 17.949 -14.958 -14.694 1.00 84.00 678 SER A O 1
ATOM 5379 N N . MET A 1 679 ? 17.135 -14.481 -12.653 1.00 87.62 679 MET A N 1
ATOM 5380 C CA . MET A 1 679 ? 16.151 -15.560 -12.645 1.00 87.62 679 MET A CA 1
ATOM 5381 C C . MET A 1 679 ? 14.896 -15.181 -11.860 1.00 87.62 679 MET A C 1
ATOM 5383 O O . MET A 1 679 ? 15.006 -14.702 -10.731 1.00 87.62 679 MET A O 1
ATOM 5387 N N . ARG A 1 680 ? 13.714 -15.436 -12.430 1.00 88.88 680 ARG A N 1
ATOM 5388 C CA . ARG A 1 680 ? 12.416 -15.267 -11.757 1.00 88.88 680 ARG A CA 1
ATOM 5389 C C . ARG A 1 680 ? 11.590 -16.543 -11.880 1.00 88.88 680 ARG A C 1
ATOM 5391 O O . ARG A 1 680 ? 11.327 -16.985 -12.992 1.00 88.88 680 ARG A O 1
ATOM 5398 N N . PHE A 1 681 ? 11.200 -17.131 -10.758 1.00 91.31 681 PHE A N 1
ATOM 5399 C CA . PHE A 1 681 ? 10.377 -18.336 -10.703 1.00 91.31 681 PHE A CA 1
ATOM 5400 C C . PHE A 1 681 ? 8.903 -17.990 -10.888 1.00 91.31 681 PHE A C 1
ATOM 5402 O O . PHE A 1 681 ? 8.386 -17.101 -10.214 1.00 91.31 681 PHE A O 1
ATOM 5409 N N . VAL A 1 682 ? 8.249 -18.710 -11.798 1.00 88.81 682 VAL A N 1
ATOM 5410 C CA . VAL A 1 682 ? 6.839 -18.520 -12.168 1.00 88.81 682 VAL A CA 1
ATOM 5411 C C . VAL A 1 682 ? 5.972 -19.592 -11.525 1.00 88.81 682 VAL A C 1
ATOM 5413 O O . VAL A 1 682 ? 4.937 -19.291 -10.940 1.00 88.81 682 VAL A O 1
ATOM 5416 N N . ASP A 1 683 ? 6.401 -20.844 -11.650 1.00 90.38 683 ASP A N 1
ATOM 5417 C CA . ASP A 1 683 ? 5.701 -22.004 -11.117 1.00 90.38 683 ASP A CA 1
ATOM 5418 C C . ASP A 1 683 ? 6.716 -23.107 -10.831 1.00 90.38 683 ASP A C 1
ATOM 5420 O O . ASP A 1 683 ? 7.592 -23.385 -11.655 1.00 90.38 683 ASP A O 1
ATOM 5424 N N . VAL A 1 684 ? 6.630 -23.708 -9.649 1.00 92.25 684 VAL A N 1
ATOM 5425 C CA . VAL A 1 684 ? 7.541 -24.770 -9.226 1.00 92.25 684 VAL A CA 1
ATOM 5426 C C . VAL A 1 684 ? 6.747 -25.818 -8.474 1.00 92.25 684 VAL A C 1
ATOM 5428 O O . VAL A 1 684 ? 6.266 -25.562 -7.366 1.00 92.25 684 VAL A O 1
ATOM 5431 N N . SER A 1 685 ? 6.629 -26.999 -9.071 1.00 92.12 685 SER A N 1
ATOM 5432 C CA . SER A 1 685 ? 5.803 -28.073 -8.536 1.00 92.12 685 SER A CA 1
ATOM 5433 C C . SER A 1 685 ? 6.491 -29.432 -8.583 1.00 92.12 685 SER A C 1
ATOM 5435 O O . SER A 1 685 ? 7.264 -29.736 -9.490 1.00 92.12 685 SER A O 1
ATOM 5437 N N . PHE A 1 686 ? 6.205 -30.251 -7.575 1.00 90.75 686 PHE A N 1
ATOM 5438 C CA . PHE A 1 686 ? 6.690 -31.617 -7.441 1.00 90.75 686 PHE A CA 1
ATOM 5439 C C . PHE A 1 686 ? 5.523 -32.609 -7.480 1.00 90.75 686 PHE A C 1
ATOM 5441 O O . PHE A 1 686 ? 4.543 -32.452 -6.746 1.00 90.75 686 PHE A O 1
ATOM 5448 N N . ALA A 1 687 ? 5.650 -33.638 -8.315 1.00 90.56 687 ALA A N 1
ATOM 5449 C CA . ALA A 1 687 ? 4.718 -34.753 -8.431 1.00 90.56 687 ALA A CA 1
ATOM 5450 C C . ALA A 1 687 ? 5.327 -36.007 -7.764 1.00 90.56 687 ALA A C 1
ATOM 5452 O O . ALA A 1 687 ? 6.258 -36.606 -8.310 1.00 90.56 687 ALA A O 1
ATOM 5453 N N . PRO A 1 688 ? 4.826 -36.452 -6.594 1.00 84.56 688 PRO A N 1
ATOM 5454 C CA . PRO A 1 688 ? 5.423 -37.561 -5.847 1.00 84.56 688 PRO A CA 1
ATOM 5455 C C . PRO A 1 688 ? 5.330 -38.906 -6.562 1.00 84.56 688 PRO A C 1
ATOM 5457 O O . PRO A 1 688 ? 6.197 -39.754 -6.375 1.00 84.56 688 PRO A O 1
ATOM 5460 N N . GLU A 1 689 ? 4.279 -39.117 -7.358 1.00 86.19 689 GLU A N 1
ATOM 5461 C CA . GLU A 1 689 ? 4.043 -40.389 -8.052 1.00 86.19 689 GLU A CA 1
ATOM 5462 C C . GLU A 1 689 ? 5.104 -40.664 -9.123 1.00 86.19 689 GLU A C 1
ATOM 5464 O O . GLU A 1 689 ? 5.553 -41.800 -9.276 1.00 86.19 689 GLU A O 1
ATOM 5469 N N . SER A 1 690 ? 5.530 -39.621 -9.838 1.00 86.81 690 SER A N 1
ATOM 5470 C CA . SER A 1 690 ? 6.568 -39.688 -10.870 1.00 86.81 690 SER A CA 1
ATOM 5471 C C . SER A 1 690 ? 7.966 -39.343 -10.345 1.00 86.81 690 SER A C 1
ATOM 5473 O O . SER A 1 690 ? 8.957 -39.648 -11.009 1.00 86.81 690 SER A O 1
ATOM 5475 N N . GLY A 1 691 ? 8.064 -38.712 -9.169 1.00 87.69 691 GLY A N 1
ATOM 5476 C CA . GLY A 1 691 ? 9.312 -38.141 -8.658 1.00 87.69 691 GLY A CA 1
ATOM 5477 C C . GLY A 1 691 ? 9.803 -36.946 -9.482 1.00 87.69 691 GLY A C 1
ATOM 5478 O O . GLY A 1 691 ? 10.996 -36.636 -9.452 1.00 87.69 691 GLY A O 1
ATOM 5479 N N . GLU A 1 692 ? 8.908 -36.314 -10.246 1.00 93.38 692 GLU A N 1
ATOM 5480 C CA . GLU A 1 692 ? 9.218 -35.210 -11.150 1.00 93.38 692 GLU A CA 1
ATOM 5481 C C . GLU A 1 692 ? 9.098 -33.858 -10.438 1.00 93.38 692 GLU A C 1
ATOM 5483 O O . GLU A 1 692 ? 8.058 -33.540 -9.862 1.00 93.38 692 GLU A O 1
ATOM 5488 N N . LEU A 1 693 ? 10.157 -33.048 -10.507 1.00 94.31 693 LEU A N 1
ATOM 5489 C CA . LEU A 1 693 ? 10.148 -31.631 -10.141 1.00 94.31 693 LEU A CA 1
ATOM 5490 C C . LEU A 1 693 ? 10.166 -30.792 -11.423 1.00 94.31 693 LEU A C 1
ATOM 5492 O O . LEU A 1 693 ? 11.139 -30.828 -12.182 1.00 94.31 693 LEU A O 1
ATOM 5496 N N . THR A 1 694 ? 9.104 -30.020 -11.639 1.00 95.31 694 THR A N 1
ATOM 5497 C CA . THR A 1 694 ? 8.948 -29.102 -12.770 1.00 95.31 694 THR A CA 1
ATOM 5498 C C . THR A 1 694 ? 9.150 -27.668 -12.295 1.00 95.31 694 THR A C 1
ATOM 5500 O O . THR A 1 694 ? 8.525 -27.220 -11.336 1.00 95.31 694 THR A O 1
ATOM 5503 N N . ILE A 1 695 ? 10.019 -26.930 -12.982 1.00 95.25 695 ILE A N 1
ATOM 5504 C CA . ILE A 1 695 ? 10.350 -25.536 -12.684 1.00 95.25 695 ILE A CA 1
ATOM 5505 C C . ILE A 1 695 ? 10.128 -24.722 -13.954 1.00 95.25 695 ILE A C 1
ATOM 5507 O O . ILE A 1 695 ? 10.781 -24.955 -14.971 1.00 95.25 695 ILE A O 1
ATOM 5511 N N . ARG A 1 696 ? 9.240 -23.733 -13.887 1.00 94.50 696 ARG A N 1
ATOM 5512 C CA . ARG A 1 696 ? 9.094 -22.686 -14.901 1.00 94.50 696 ARG A CA 1
ATOM 5513 C C . ARG A 1 696 ? 9.693 -21.403 -14.360 1.00 94.50 696 ARG A C 1
ATOM 5515 O O . ARG A 1 696 ? 9.288 -20.916 -13.302 1.00 94.50 696 ARG A O 1
ATOM 5522 N N . ALA A 1 697 ? 10.667 -20.862 -15.078 1.00 93.38 697 ALA A N 1
ATOM 5523 C CA . ALA A 1 697 ? 11.353 -19.647 -14.672 1.00 93.38 697 ALA A CA 1
ATOM 5524 C C . ALA A 1 697 ? 11.738 -18.792 -15.878 1.00 93.38 697 ALA A C 1
ATOM 5526 O O . ALA A 1 697 ? 12.106 -19.304 -16.933 1.00 93.38 697 ALA A O 1
ATOM 5527 N N . TYR A 1 698 ? 11.714 -17.478 -15.700 1.00 91.62 698 TYR A N 1
ATOM 5528 C CA . TYR A 1 698 ? 12.351 -16.540 -16.608 1.00 91.62 698 TYR A CA 1
ATOM 5529 C C . TYR A 1 698 ? 13.847 -16.475 -16.310 1.00 91.62 698 TYR A C 1
ATOM 5531 O O . TYR A 1 698 ? 14.228 -16.142 -15.189 1.00 91.62 698 TYR A O 1
ATOM 5539 N N . VAL A 1 699 ? 14.691 -16.742 -17.307 1.00 90.44 699 VAL A N 1
ATOM 5540 C CA . VAL A 1 699 ? 16.157 -16.757 -17.177 1.00 90.44 699 VAL A CA 1
ATOM 5541 C C . VAL A 1 699 ? 16.785 -15.760 -18.152 1.00 90.44 699 VAL A C 1
ATOM 5543 O O . VAL A 1 699 ? 16.365 -15.638 -19.304 1.00 90.44 699 VAL A O 1
ATOM 5546 N N . ILE A 1 700 ? 17.814 -15.048 -17.692 1.00 88.12 700 ILE A N 1
ATOM 5547 C CA . ILE A 1 700 ? 18.677 -14.183 -18.508 1.00 88.12 700 ILE A CA 1
ATOM 5548 C C . ILE A 1 700 ? 20.140 -14.460 -18.141 1.00 88.12 700 ILE A C 1
ATOM 5550 O O . ILE A 1 700 ? 20.478 -14.633 -16.970 1.00 88.12 700 ILE A O 1
ATOM 5554 N N . ARG A 1 701 ? 21.018 -14.480 -19.151 1.00 85.56 701 ARG A N 1
ATOM 5555 C CA . ARG A 1 701 ? 22.443 -14.840 -19.047 1.00 85.56 701 ARG A CA 1
ATOM 5556 C C . ARG A 1 701 ? 22.656 -16.221 -18.404 1.00 85.56 701 ARG A C 1
ATOM 5558 O O . ARG A 1 701 ? 21.740 -17.031 -18.290 1.00 85.56 701 ARG A O 1
ATOM 5565 N N . TYR A 1 702 ? 23.908 -16.520 -18.083 1.00 87.50 702 TYR A N 1
ATOM 5566 C CA . TYR A 1 702 ? 24.290 -17.734 -17.377 1.00 87.50 702 TYR A CA 1
ATOM 5567 C C . TYR A 1 702 ? 23.954 -17.613 -15.889 1.00 87.50 702 TYR A C 1
ATOM 5569 O O . TYR A 1 702 ? 24.352 -16.633 -15.254 1.00 87.50 702 TYR A O 1
ATOM 5577 N N . HIS A 1 703 ? 23.261 -18.602 -15.328 1.00 85.19 703 HIS A N 1
ATOM 5578 C CA . HIS A 1 703 ? 22.875 -18.598 -13.918 1.00 85.19 703 HIS A CA 1
ATOM 5579 C C . HIS A 1 703 ? 22.816 -20.018 -13.334 1.00 85.19 703 HIS A C 1
ATOM 5581 O O . HIS A 1 703 ? 22.446 -20.964 -14.026 1.00 85.19 703 HIS A O 1
ATOM 5587 N N . GLY A 1 704 ? 23.181 -20.172 -12.057 1.00 89.31 704 GLY A N 1
ATOM 5588 C CA . GLY A 1 704 ? 23.069 -21.437 -11.324 1.00 89.31 704 GLY A CA 1
ATOM 5589 C C . GLY A 1 704 ? 21.748 -21.542 -10.560 1.00 89.31 704 GLY A C 1
ATOM 5590 O O . GLY A 1 704 ? 21.428 -20.678 -9.752 1.00 89.31 704 GLY A O 1
ATOM 5591 N N . LEU A 1 705 ? 20.979 -22.592 -10.815 1.00 90.38 705 LEU A N 1
ATOM 5592 C CA . LEU A 1 705 ? 19.766 -22.946 -10.086 1.00 90.38 705 LEU A CA 1
ATOM 5593 C C . LEU A 1 705 ? 20.102 -23.981 -9.010 1.00 90.38 705 LEU A C 1
ATOM 5595 O O . LEU A 1 705 ? 20.593 -25.060 -9.334 1.00 90.38 705 LEU A O 1
ATOM 5599 N N . VAL A 1 706 ? 19.806 -23.668 -7.752 1.00 89.62 706 VAL A N 1
ATOM 5600 C CA . VAL A 1 706 ? 20.002 -24.567 -6.611 1.00 89.62 706 VAL A CA 1
ATOM 5601 C C . VAL A 1 706 ? 18.698 -25.281 -6.265 1.00 89.62 706 VAL A C 1
ATOM 5603 O O . VAL A 1 706 ? 17.692 -24.647 -5.937 1.00 89.62 706 VAL A O 1
ATOM 5606 N N . VAL A 1 707 ? 18.748 -26.611 -6.284 1.00 89.75 707 VAL A N 1
ATOM 5607 C CA . VAL A 1 707 ? 17.674 -27.498 -5.825 1.00 89.75 707 VAL A CA 1
ATOM 5608 C C . VAL A 1 707 ? 18.173 -28.294 -4.625 1.00 89.75 707 VAL A C 1
ATOM 5610 O O . VAL A 1 707 ? 19.278 -28.827 -4.648 1.00 89.75 707 VAL A O 1
ATOM 5613 N N . GLN A 1 708 ? 17.376 -28.354 -3.568 1.00 87.56 708 GLN A N 1
ATOM 5614 C CA . GLN A 1 708 ? 17.657 -29.077 -2.329 1.00 87.56 708 GLN A CA 1
ATOM 5615 C C . GLN A 1 708 ? 16.664 -30.225 -2.144 1.00 87.56 708 GLN A C 1
ATOM 5617 O O . GLN A 1 708 ? 15.696 -30.324 -2.894 1.00 87.56 708 GLN A O 1
ATOM 5622 N N . GLY A 1 709 ? 16.890 -31.080 -1.145 1.00 80.94 709 GLY A N 1
ATOM 5623 C CA . GLY A 1 709 ? 15.973 -32.169 -0.779 1.00 80.94 709 GLY A CA 1
ATOM 5624 C C . GLY A 1 709 ? 16.241 -33.497 -1.495 1.00 80.94 709 GLY A C 1
ATOM 5625 O O . GLY A 1 709 ? 15.512 -34.462 -1.280 1.00 80.94 709 GLY A O 1
ATOM 5626 N N . TYR A 1 710 ? 17.293 -33.572 -2.314 1.00 84.69 710 TYR A N 1
ATOM 5627 C CA . TYR A 1 710 ? 17.861 -34.845 -2.765 1.00 84.69 710 TYR A CA 1
ATOM 5628 C C . TYR A 1 710 ? 18.819 -35.396 -1.701 1.00 84.69 710 TYR A C 1
ATOM 5630 O O . TYR A 1 710 ? 19.389 -34.633 -0.925 1.00 84.69 710 TYR A O 1
ATOM 5638 N N . ALA A 1 711 ? 19.006 -36.714 -1.638 1.00 84.19 711 ALA A N 1
ATOM 5639 C CA . ALA A 1 711 ? 20.025 -37.300 -0.771 1.00 84.19 711 ALA A CA 1
ATOM 5640 C C . ALA A 1 711 ? 21.417 -37.174 -1.424 1.00 84.19 711 ALA A C 1
ATOM 5642 O O . ALA A 1 711 ? 21.514 -37.271 -2.650 1.00 84.19 711 ALA A O 1
ATOM 5643 N N . PRO A 1 712 ? 22.508 -37.017 -0.647 1.00 85.69 712 PRO A N 1
ATOM 5644 C CA . PRO A 1 712 ? 23.863 -37.050 -1.198 1.00 85.69 712 PRO A CA 1
ATOM 5645 C C . PRO A 1 712 ? 24.105 -38.311 -2.046 1.00 85.69 712 PRO A C 1
ATOM 5647 O O . PRO A 1 712 ? 23.829 -39.427 -1.597 1.00 85.69 712 PRO A O 1
ATOM 5650 N N . GLY A 1 713 ? 24.613 -38.136 -3.268 1.00 87.44 713 GLY A N 1
ATOM 5651 C CA . GLY A 1 713 ? 24.838 -39.213 -4.240 1.00 87.44 713 GLY A CA 1
ATOM 5652 C C . GLY A 1 713 ? 23.620 -39.589 -5.096 1.00 87.44 713 GLY A C 1
ATOM 5653 O O . GLY A 1 713 ? 23.738 -40.444 -5.979 1.00 87.44 713 GLY A O 1
ATOM 5654 N N . ASP A 1 714 ? 22.454 -38.968 -4.881 1.00 89.56 714 ASP A N 1
ATOM 5655 C CA . ASP A 1 714 ? 21.305 -39.145 -5.770 1.00 89.56 714 ASP A CA 1
ATOM 5656 C C . ASP A 1 714 ? 21.655 -38.674 -7.184 1.00 89.56 714 ASP A C 1
ATOM 5658 O O . ASP A 1 714 ? 22.130 -37.556 -7.389 1.00 89.56 714 ASP A O 1
ATOM 5662 N N . ARG A 1 715 ? 21.375 -39.521 -8.179 1.00 93.44 715 ARG A N 1
ATOM 5663 C CA . ARG A 1 715 ? 21.533 -39.173 -9.593 1.00 93.44 715 ARG A CA 1
ATOM 5664 C C . ARG A 1 715 ? 20.215 -38.639 -10.133 1.00 93.44 715 ARG A C 1
ATOM 5666 O O . ARG A 1 715 ? 19.178 -39.283 -9.995 1.00 93.44 715 ARG A O 1
ATOM 5673 N N . VAL A 1 716 ? 20.262 -37.479 -10.773 1.00 94.19 716 VAL A N 1
ATOM 5674 C CA . VAL A 1 716 ? 19.083 -36.746 -11.236 1.00 94.19 716 VAL A CA 1
ATOM 5675 C C . VAL A 1 716 ? 19.191 -36.516 -12.738 1.00 94.19 716 VAL A C 1
ATOM 5677 O O . VAL A 1 716 ? 20.153 -35.925 -13.233 1.00 94.19 716 VAL A O 1
ATOM 5680 N N . HIS A 1 717 ? 18.200 -37.003 -13.476 1.00 95.38 717 HIS A N 1
ATOM 5681 C CA . HIS A 1 717 ? 17.995 -36.663 -14.876 1.00 95.38 717 HIS A CA 1
ATOM 5682 C C . HIS A 1 717 ? 17.547 -35.206 -14.996 1.00 95.38 717 HIS A C 1
ATOM 5684 O O . HIS A 1 717 ? 16.667 -34.775 -14.252 1.00 95.38 717 HIS A O 1
ATOM 5690 N N . VAL A 1 718 ? 18.121 -34.474 -15.953 1.00 95.75 718 VAL A N 1
ATOM 5691 C CA . VAL A 1 718 ? 17.835 -33.054 -16.181 1.00 95.75 718 VAL A CA 1
ATOM 5692 C C . VAL A 1 718 ? 17.417 -32.838 -17.626 1.00 95.75 718 VAL A C 1
ATOM 5694 O O . VAL A 1 718 ? 18.136 -33.207 -18.553 1.00 95.75 718 VAL A O 1
ATOM 5697 N N . GLU A 1 719 ? 16.281 -32.183 -17.814 1.00 96.38 719 GLU A N 1
ATOM 5698 C CA . GLU A 1 719 ? 15.768 -31.751 -19.110 1.00 96.38 719 GLU A CA 1
ATOM 5699 C C . GLU A 1 719 ? 15.510 -30.243 -19.053 1.00 96.38 719 GLU A C 1
ATOM 5701 O O . GLU A 1 719 ? 14.934 -29.743 -18.088 1.00 96.38 719 GLU A O 1
ATOM 5706 N N . VAL A 1 720 ? 15.972 -29.506 -20.065 1.00 94.88 720 VAL A N 1
ATOM 5707 C CA . VAL A 1 720 ? 15.747 -28.056 -20.180 1.00 94.88 720 VAL A CA 1
ATOM 5708 C C . VAL A 1 720 ? 15.141 -27.780 -21.544 1.00 94.88 720 VAL A C 1
ATOM 5710 O O . VAL A 1 720 ? 15.762 -28.098 -22.559 1.00 94.88 720 VAL A O 1
ATOM 5713 N N . ASP A 1 721 ? 13.941 -27.207 -21.562 1.00 93.69 721 ASP A N 1
ATOM 5714 C CA . ASP A 1 721 ? 13.192 -26.858 -22.775 1.00 93.69 721 ASP A CA 1
ATOM 5715 C C . ASP A 1 721 ? 13.052 -28.039 -23.757 1.00 93.69 721 ASP A C 1
ATOM 5717 O O . ASP A 1 721 ? 13.218 -27.896 -24.970 1.00 93.69 721 ASP A O 1
ATOM 5721 N N . GLY A 1 722 ? 12.781 -29.239 -23.228 1.00 93.56 722 GLY A N 1
ATOM 5722 C CA . GLY A 1 722 ? 12.642 -30.465 -24.024 1.00 93.56 722 GLY A CA 1
ATOM 5723 C C . GLY A 1 722 ? 13.961 -31.145 -24.405 1.00 93.56 722 GLY A C 1
ATOM 5724 O O . GLY A 1 722 ? 13.951 -32.136 -25.138 1.00 93.56 722 GLY A O 1
ATOM 5725 N N . VAL A 1 723 ? 15.109 -30.613 -23.970 1.00 94.50 723 VAL A N 1
ATOM 5726 C CA . VAL A 1 723 ? 16.439 -31.132 -24.318 1.00 94.50 723 VAL A CA 1
ATOM 5727 C C . VAL A 1 723 ? 17.077 -31.818 -23.114 1.00 94.50 723 VAL A C 1
ATOM 5729 O O . VAL A 1 723 ? 17.420 -31.167 -22.124 1.00 94.50 723 VAL A O 1
ATOM 5732 N N . GLU A 1 724 ? 17.292 -33.130 -23.230 1.00 94.00 724 GLU A N 1
ATOM 5733 C CA . GLU A 1 724 ? 17.996 -33.929 -22.223 1.00 94.00 724 GLU A CA 1
ATOM 5734 C C . GLU A 1 724 ? 19.448 -33.459 -22.037 1.00 94.00 724 GLU A C 1
ATOM 5736 O O . GLU A 1 724 ? 20.181 -33.161 -22.990 1.00 94.00 724 GLU A O 1
ATOM 5741 N N . ARG A 1 725 ? 19.880 -33.415 -20.778 1.00 92.25 725 ARG A N 1
ATOM 5742 C CA . ARG A 1 725 ? 21.247 -33.096 -20.357 1.00 92.25 725 ARG A CA 1
ATOM 5743 C C . ARG A 1 725 ? 21.892 -34.318 -19.707 1.00 92.25 725 ARG A C 1
ATOM 5745 O O . ARG A 1 725 ? 21.248 -35.328 -19.436 1.00 92.25 725 ARG A O 1
ATOM 5752 N N . GLN A 1 726 ? 23.198 -34.233 -19.456 1.00 90.00 726 GLN A N 1
ATOM 5753 C CA . GLN A 1 726 ? 23.869 -35.267 -18.673 1.00 90.00 726 GLN A CA 1
ATOM 5754 C C . GLN A 1 726 ? 23.278 -35.309 -17.255 1.00 90.00 726 GLN A C 1
ATOM 5756 O O . GLN A 1 726 ? 23.084 -34.239 -16.673 1.00 90.00 726 GLN A O 1
ATOM 5761 N N . PRO A 1 727 ? 23.008 -36.508 -16.699 1.00 91.88 727 PRO A N 1
ATOM 5762 C CA . PRO A 1 727 ? 22.552 -36.627 -15.325 1.00 91.88 727 PRO A CA 1
ATOM 5763 C C . PRO A 1 727 ? 23.543 -35.981 -14.365 1.00 91.88 727 PRO A C 1
ATOM 5765 O O . PRO A 1 727 ? 24.753 -36.179 -14.494 1.00 91.88 727 PRO A O 1
ATOM 5768 N N . LEU A 1 728 ? 23.008 -35.243 -13.404 1.00 93.56 728 LEU A N 1
ATOM 5769 C CA . LEU A 1 728 ? 23.769 -34.613 -12.336 1.00 93.56 728 LEU A CA 1
ATOM 5770 C C . LEU A 1 728 ? 23.716 -35.493 -11.083 1.00 93.56 728 LEU A C 1
ATOM 5772 O O . LEU A 1 728 ? 22.815 -36.320 -10.937 1.00 93.56 728 LEU A O 1
ATOM 5776 N N . GLU A 1 729 ? 24.687 -35.333 -10.196 1.00 93.38 729 GLU A N 1
ATOM 5777 C CA . GLU A 1 729 ? 24.727 -36.003 -8.896 1.00 93.38 729 GLU A CA 1
ATOM 5778 C C . GLU A 1 729 ? 24.540 -34.954 -7.799 1.00 93.38 729 GLU A C 1
ATOM 5780 O O . GLU A 1 729 ? 25.064 -33.845 -7.916 1.00 93.38 729 GLU A O 1
ATOM 5785 N N . SER A 1 730 ? 23.751 -35.270 -6.773 1.00 88.50 730 SER A N 1
ATOM 5786 C CA . SER A 1 730 ? 23.555 -34.366 -5.643 1.00 88.50 730 SER A CA 1
ATOM 5787 C C . SER A 1 730 ? 24.759 -34.400 -4.699 1.00 88.50 730 SER A C 1
ATOM 5789 O O . SER A 1 730 ? 25.140 -35.462 -4.204 1.00 88.50 730 SER A O 1
ATOM 5791 N N . GLU A 1 731 ? 25.309 -33.225 -4.404 1.00 86.62 731 GLU A N 1
ATOM 5792 C CA . GLU A 1 731 ? 26.404 -33.011 -3.455 1.00 86.62 731 GLU A CA 1
ATOM 5793 C C . GLU A 1 731 ? 25.829 -32.406 -2.167 1.00 86.62 731 GLU A C 1
ATOM 5795 O O . GLU A 1 731 ? 25.139 -31.388 -2.212 1.00 86.62 731 GLU A O 1
ATOM 5800 N N . ASP A 1 732 ? 26.045 -33.061 -1.022 1.00 82.56 732 ASP A N 1
ATOM 5801 C CA . ASP A 1 732 ? 25.575 -32.617 0.306 1.00 82.56 732 ASP A CA 1
ATOM 5802 C C . ASP A 1 732 ? 24.063 -32.311 0.401 1.00 82.56 732 ASP A C 1
ATOM 5804 O O . ASP A 1 732 ? 23.596 -31.538 1.238 1.00 82.56 732 ASP A O 1
ATOM 5808 N N . GLY A 1 733 ? 23.275 -32.957 -0.462 1.00 79.94 733 GLY A N 1
ATOM 5809 C CA . GLY A 1 733 ? 21.825 -32.787 -0.568 1.00 79.94 733 GLY A CA 1
ATOM 5810 C C . GLY A 1 733 ? 21.378 -31.590 -1.414 1.00 79.94 733 GLY A C 1
ATOM 5811 O O . GLY A 1 733 ? 20.200 -31.216 -1.409 1.00 79.94 733 GLY A O 1
ATOM 5812 N N . ARG A 1 734 ? 22.317 -30.993 -2.156 1.00 86.06 734 ARG A N 1
ATOM 5813 C CA . ARG A 1 734 ? 22.102 -29.913 -3.122 1.00 86.06 734 ARG A CA 1
ATOM 5814 C C . ARG A 1 734 ? 22.388 -30.404 -4.538 1.00 86.06 734 ARG A C 1
ATOM 5816 O O . ARG A 1 734 ? 23.214 -31.285 -4.762 1.00 86.06 734 ARG A O 1
ATOM 5823 N N . LEU A 1 735 ? 21.700 -29.824 -5.508 1.00 90.12 735 LEU A N 1
ATOM 5824 C CA . LEU A 1 735 ? 21.889 -30.040 -6.936 1.00 90.12 735 LEU A CA 1
ATOM 5825 C C . LEU A 1 735 ? 21.978 -28.667 -7.603 1.00 90.12 735 LEU A C 1
ATOM 5827 O O . LEU A 1 735 ? 21.062 -27.857 -7.456 1.00 90.12 735 LEU A O 1
ATOM 5831 N N . ILE A 1 736 ? 23.065 -28.399 -8.327 1.00 90.94 736 ILE A N 1
ATOM 5832 C CA . ILE A 1 736 ? 23.250 -27.132 -9.046 1.00 90.94 736 ILE A CA 1
ATOM 5833 C C . ILE A 1 736 ? 23.039 -27.368 -10.539 1.00 90.94 736 ILE A C 1
ATOM 5835 O O . ILE A 1 736 ? 23.817 -28.065 -11.189 1.00 90.94 736 ILE A O 1
ATOM 5839 N N . VAL A 1 737 ? 21.998 -26.755 -11.095 1.00 90.56 737 VAL A N 1
ATOM 5840 C CA . VAL A 1 737 ? 21.680 -26.796 -12.524 1.00 90.56 737 VAL A CA 1
ATOM 5841 C C . VAL A 1 737 ? 22.094 -25.474 -13.155 1.00 90.56 737 VAL A C 1
ATOM 5843 O O . VAL A 1 737 ? 21.546 -24.423 -12.839 1.00 90.56 737 VAL A O 1
ATOM 5846 N N . TYR A 1 738 ? 23.057 -25.501 -14.070 1.00 90.88 738 TYR A N 1
ATOM 5847 C CA . TYR A 1 738 ? 23.466 -24.295 -14.785 1.00 90.88 738 TYR A CA 1
ATOM 5848 C C . TYR A 1 738 ? 22.595 -24.058 -16.017 1.00 90.88 738 TYR A C 1
ATOM 5850 O O . TYR A 1 738 ? 22.506 -24.903 -16.911 1.00 90.88 738 TYR A O 1
ATOM 5858 N N . LEU A 1 739 ? 21.969 -22.884 -16.062 1.00 90.38 739 LEU A N 1
ATOM 5859 C CA . LEU A 1 739 ? 21.052 -22.456 -17.109 1.00 90.38 739 LEU A CA 1
ATOM 5860 C C . LEU A 1 739 ? 21.687 -21.340 -17.934 1.00 90.38 739 LEU A C 1
ATOM 5862 O O . LEU A 1 739 ? 22.391 -20.481 -17.405 1.00 90.38 739 LEU A O 1
ATOM 5866 N N . GLN A 1 740 ? 21.418 -21.349 -19.238 1.00 89.25 740 GLN A N 1
ATOM 5867 C CA . GLN A 1 740 ? 21.874 -20.321 -20.167 1.00 89.25 740 GLN A CA 1
ATOM 5868 C C . GLN A 1 740 ? 20.662 -19.644 -20.806 1.00 89.25 740 GLN A C 1
ATOM 5870 O O . GLN A 1 740 ? 20.034 -20.212 -21.696 1.00 89.25 740 GLN A O 1
ATOM 5875 N N . GLY A 1 741 ? 20.373 -18.419 -20.371 1.00 86.50 741 GLY A N 1
ATOM 5876 C CA . GLY A 1 741 ? 19.393 -17.540 -20.999 1.00 86.50 741 GLY A CA 1
ATOM 5877 C C . GLY A 1 741 ? 19.998 -16.626 -22.078 1.00 86.50 741 GLY A C 1
ATOM 5878 O O . GLY A 1 741 ? 21.214 -16.648 -22.322 1.00 86.50 741 GLY A O 1
ATOM 5879 N N . PRO A 1 742 ? 19.168 -15.777 -22.710 1.00 83.62 742 PRO A N 1
ATOM 5880 C CA . PRO A 1 742 ? 19.619 -14.733 -23.631 1.00 83.62 742 PRO A CA 1
ATOM 5881 C C . PRO A 1 742 ? 20.482 -13.689 -22.908 1.00 83.62 742 PRO A C 1
ATOM 5883 O O . PRO A 1 742 ? 20.368 -13.517 -21.700 1.00 83.62 742 PRO A O 1
ATOM 5886 N N . GLU A 1 743 ? 21.327 -12.941 -23.623 1.00 79.44 743 GLU A N 1
ATOM 5887 C CA . GLU A 1 743 ? 22.216 -11.957 -22.973 1.00 79.44 743 GLU A CA 1
ATOM 5888 C C . GLU A 1 743 ? 21.473 -10.744 -22.390 1.00 79.44 743 GLU A C 1
ATOM 5890 O O . GLU A 1 743 ? 21.877 -10.214 -21.351 1.00 79.44 743 GLU A O 1
ATOM 5895 N N . ASN A 1 744 ? 20.399 -10.311 -23.062 1.00 74.25 744 ASN A N 1
ATOM 5896 C CA . ASN A 1 744 ? 19.793 -8.992 -22.851 1.00 74.25 744 ASN A CA 1
ATOM 5897 C C . ASN A 1 744 ? 18.274 -9.016 -22.628 1.00 74.25 744 ASN A C 1
ATOM 5899 O O . ASN A 1 744 ? 17.680 -7.953 -22.514 1.00 74.25 744 ASN A O 1
ATOM 5903 N N . HIS A 1 745 ? 17.624 -10.181 -22.576 1.00 79.94 745 HIS A N 1
ATOM 5904 C CA . HIS A 1 745 ? 16.201 -10.276 -22.235 1.00 79.94 745 HIS A CA 1
ATOM 5905 C C . HIS A 1 745 ? 15.901 -11.556 -21.461 1.00 79.94 745 HIS A C 1
ATOM 5907 O O . HIS A 1 745 ? 16.605 -12.552 -21.604 1.00 79.94 745 HIS A O 1
ATOM 5913 N N . PHE A 1 746 ? 14.845 -11.513 -20.652 1.00 83.00 746 PHE A N 1
ATOM 5914 C CA . PHE A 1 746 ? 14.309 -12.692 -19.985 1.00 83.00 746 PHE A CA 1
ATOM 5915 C C . PHE A 1 746 ? 13.581 -13.578 -20.996 1.00 83.00 746 PHE A C 1
ATOM 5917 O O . PHE A 1 746 ? 12.732 -13.093 -21.745 1.00 83.00 746 PHE A O 1
ATOM 5924 N N . ALA A 1 747 ? 13.903 -14.868 -20.992 1.00 89.19 747 ALA A N 1
ATOM 5925 C CA . ALA A 1 747 ? 13.158 -15.893 -21.712 1.00 89.19 747 ALA A CA 1
ATOM 5926 C C . ALA A 1 747 ? 12.621 -16.913 -20.713 1.00 89.19 747 ALA A C 1
ATOM 5928 O O . ALA A 1 747 ? 13.297 -17.243 -19.739 1.00 89.19 747 ALA A O 1
ATOM 5929 N N . GLU A 1 748 ? 11.396 -17.374 -20.935 1.00 93.06 748 GLU A N 1
ATOM 5930 C CA . GLU A 1 748 ? 10.839 -18.457 -20.135 1.00 93.06 748 GLU A CA 1
ATOM 5931 C C . GLU A 1 748 ? 11.535 -19.768 -20.502 1.00 93.06 748 GLU A C 1
ATOM 5933 O O . GLU A 1 748 ? 11.647 -20.092 -21.685 1.00 93.06 748 GLU A O 1
ATOM 5938 N N . SER A 1 749 ? 11.959 -20.513 -19.486 1.00 93.94 749 SER A N 1
ATOM 5939 C CA . SER A 1 749 ? 12.480 -21.868 -19.609 1.00 93.94 749 SER A CA 1
ATOM 5940 C C . SER A 1 749 ? 11.700 -22.818 -18.708 1.00 93.94 749 SER A C 1
ATOM 5942 O O . SER A 1 749 ? 11.295 -22.464 -17.596 1.00 93.94 749 SER A O 1
ATOM 5944 N N . THR A 1 750 ? 11.522 -24.046 -19.188 1.00 96.25 750 THR A N 1
ATOM 5945 C CA . THR A 1 750 ? 10.983 -25.171 -18.421 1.00 96.25 750 THR A CA 1
ATOM 5946 C C . THR A 1 750 ? 12.111 -26.144 -18.105 1.00 96.25 750 THR A C 1
ATOM 5948 O O . THR A 1 750 ? 12.759 -26.674 -19.008 1.00 96.25 750 THR A O 1
ATOM 5951 N N . ILE A 1 751 ? 12.344 -26.383 -16.818 1.00 96.06 751 ILE A N 1
ATOM 5952 C CA . ILE A 1 751 ? 13.328 -27.332 -16.306 1.00 96.06 751 ILE A CA 1
ATOM 5953 C C . ILE A 1 751 ? 12.578 -28.489 -15.655 1.00 96.06 751 ILE A C 1
ATOM 5955 O O . ILE A 1 751 ? 11.707 -28.270 -14.814 1.00 96.06 751 ILE A O 1
ATOM 5959 N N . VAL A 1 752 ? 12.933 -29.714 -16.029 1.00 96.75 752 VAL A N 1
ATOM 5960 C CA . VAL A 1 752 ? 12.359 -30.936 -15.462 1.00 96.75 752 VAL A CA 1
ATOM 5961 C C . VAL A 1 752 ? 13.472 -31.780 -14.859 1.00 96.75 752 VAL A C 1
ATOM 5963 O O . VAL A 1 752 ? 14.468 -32.087 -15.520 1.00 96.75 752 VAL A O 1
ATOM 5966 N N . LEU A 1 753 ? 13.296 -32.151 -13.594 1.00 96.12 753 LEU A N 1
ATOM 5967 C CA . LEU A 1 753 ? 14.230 -32.969 -12.829 1.00 96.12 753 LEU A CA 1
ATOM 5968 C C . LEU A 1 753 ? 13.542 -34.259 -12.391 1.00 96.12 753 LEU A C 1
ATOM 5970 O O . LEU A 1 753 ? 12.443 -34.215 -11.841 1.00 96.12 753 LEU A O 1
ATOM 5974 N N . ARG A 1 754 ? 14.187 -35.406 -12.628 1.00 94.56 754 ARG A N 1
ATOM 5975 C CA . ARG A 1 754 ? 13.676 -36.727 -12.225 1.00 94.56 754 ARG A CA 1
ATOM 5976 C C . ARG A 1 754 ? 14.785 -37.530 -11.559 1.00 94.56 754 ARG A C 1
ATOM 5978 O O . ARG A 1 754 ? 15.854 -37.700 -12.147 1.00 94.56 754 ARG A O 1
ATOM 5985 N N . LYS A 1 755 ? 14.546 -38.032 -10.348 1.00 89.06 755 LYS A N 1
ATOM 5986 C CA . LYS A 1 755 ? 15.482 -38.950 -9.680 1.00 89.06 755 LYS A CA 1
ATOM 5987 C C . LYS A 1 755 ? 15.575 -40.267 -10.468 1.00 89.06 755 LYS A C 1
ATOM 5989 O O . LYS A 1 755 ? 14.546 -40.789 -10.894 1.00 89.06 755 LYS A O 1
ATOM 5994 N N . LEU A 1 756 ? 16.798 -40.759 -10.689 1.00 86.69 756 LEU A N 1
ATOM 5995 C CA . LEU A 1 756 ? 17.096 -41.989 -11.441 1.00 86.69 756 LEU A CA 1
ATOM 5996 C C . LEU A 1 756 ? 17.067 -43.259 -10.587 1.00 86.69 756 LEU A C 1
ATOM 5998 O O . LEU A 1 756 ? 17.443 -43.187 -9.393 1.00 86.69 756 LEU A O 1
#

Secondary structure (DSSP, 8-state):
----PPP---SEEEEE-HHHHHHHHHHHHHHT-EEEEE-TTS-EEEEEPGGGS--HHHHHHHHHHHTT---EEEESSSHHHHGGG-SEEEEES-----HHHHHHHHHHHTSTT-EEEEESS--S-GGGGTEEEEEEEE-SSEEEEEE-TTSTT--TTTS-SEEEEE-TT-EEEEEEEPTTPEEEEEEEEEEE-TTSTTTEEEEEEEEEEEEETTEEEE-B-HHHHHHHHHTTSS--TTTTTSS-TTTHHHHHHHHHHHHHHHTT-GGGGSEEEETTTTSSEEEEEEE--TT----HHHHHHHHHT--EEEEEP-TTT-TTT--HHHHHHHHHHHTT-TTEEEEEEEE--TTS--GGGSTTHHHHHHHHHHHHHTS---BEEEES--EETTHHHHHHHHHHHH-TT--B-----SSEEE-TT-----GGGSS---SEE--S-----SSTTPPPB--EEEBSS-EEE-SSBB---EES--HHHHHHHHT--SSS---TTTS---EEEEEEE-HHHHS-TTSGGGT-SHHHHHHHHHHHHHTTPEEE-HHHHHHHHHHHHHSEEEEEGGGTEEEEE--SSS-B---EEEESS-BSS-----S-SSS---PPP----------EEEEEEESS-SS---EEE-BEETTTEEEPPPB-TT-EEEEEEEET-----EE-PPP-SSEEEEEEEEETTTTEEEEEEEE-SEEEEEEE-PPTT-EEEEEETTEE-PPEE-BTTEEEEEEE--SSS-EEEEEEEEE-

Foldseek 3Di:
DDPPPDDQFAQEEEEDEPQLLLVLLVVCVVVVQWDWDQFLVRDIFIFGAFPSLPCLSQLVVQLCVLQLFDHYYAYLVVRLVNLPRYAEYEAQQAARHDPVSLVSVVVSLVDPRHAYEYEAHYNRDQVVAQFPDKDKDWAQAFKKWAFDCPAPQVPVLQHPRMAGQGGGGDIWIATHGHPPKDQGTFMWGWADDLQEPVRIDIDTRHRQWIDDLRYIYGTHSRSSRLLCVQQVSDDPPSNCVHFQVQQRVLLVSLVVVVVCVVNVNCLSVQKGWDLQFPFQAAEAEEEEAWPHPPCVVVVVCQVVLFEYEYAAECCVVVVPIDDLVSLLVVLVSQVLFPSYHYAHEDEQDPQDGDPCQFRCSVLVRQVVCCVSNVHHHQEYEYDDAEDAPPRNVSSLLNNCVNPVSHAAYQHHEFAAYDHHNDPDDPVVVPRDDRVDGPDDDQRDDPHNQRQKGFRWRGGSVDTDTRRHIYTYEGELDAQVSLCSSLQAPSGSDNDPVSGSTHGYYYYYYYVVQCQDCVPPVHRGRPVRVVSSVVVCVVSRHHRHYPVVSSVSSVLSNQWSWYADPSRFKIKIWRQDQFKRWQIKMFRNAFAADAPDPADDPPDDDDGDDDDDDDDPDKHWWKWKDWDDDDPDQTKTFAEAENRGMGIDAIHHHGTMMMIGTHIRDQQQKHFHHAADSFKGWGGWMAGPVQSKIKTKMWGEAKDKTKIFRADAQWWKWKDKQNRTDHIFGDHPRITIDIDGHYHRGTDIMMMMIHTD

pLDDT: mean 84.01, std 16.52, range [24.95, 98.69]

Sequence (756 aa):
MSSERPELISNIGILWSERTRRANAKEAQRAGAVYTFEDAWGREKSWLKGQYAYLAPSTVSACLNRFNLKHSFVGDEGLADHLAEVSLLFLPSAHHLTSAAIGAIRSWLDRDDTFLCVTGPTNLPPELLGLRSLELGQTEGYTAWQWRSDSLFGDTAKWEEWYISGFKGFATCIAEPETGATVLADLLEIGGDLSGPETATRQRVGAGIVQAEKSLFVANALFEYMGGVWQAHLNAEEVRRWFNPFNWAETLLYQLRGVLWACGQEGHWGTRLRTFGSYDGVMNIRHDPDKSLDMTMLRYQGEHLIPATHTLLDANISPEATTTEMDQEWVREISKFPFIEIGLHNDAIQESPPKWMMGANLARHVTESEKNLGVRLYTGGRHGGYSVYPEMIDAMDYLYQNVPHFLGLGTFHFHLMAEYGDRTPDPEKGDMVVTYQTLTSPTIASPGFWFPFHGVVSTTEECRQLRGWDMTHEYDPPPDVIDAVYDRPNSKDEDPDTALKDGVYQLQYHPLFTVDPSYNNGRGTFDWMCYGIRRAERLNLWQATQRATYQRVQDYEDILYRVTDEGRAIHAHNPTGRTIEELMVETSVLVGAPEQEGPDALGAGAVAEDVETAQEVEYSSLRLEEGQGSESETRYLAHIVKNRFFTLPRLEPGAACTIRLEGGGPQHPFVAQANSKSMRFVDVSFAPESGELTIRAYVIRYHGLVVQGYAPGDRVHVEVDGVERQPLESEDGRLIVYLQGPENHFAESTIVLRKL